Protein AF-0000000084724083 (afdb_homodimer)

Secondary structure (DSSP, 8-state):
------PPPEEEHHHHT-S-HHHHHHHHHHHHHIIIIISEEEEES----HHHHHHHHHHHHHHHTS-HHHHGGGB-GGGTTSSEEE-TT----TTSSSPPP-EEEEEE-SSPPPHHHHHH-TTTSPPP---TTPPTTHHHHHHHHHHHHHHHHHHHHHHHHHHTTS-TTHHHHHHTT---EEEEEEEPPPPTTTTTTT-EEEEEE---SSEEEE---EEE-TTS-EE--SSSS-EEEEEPPP-SS-TT--EEE-PPPTT-EEEEE-HHHHHHTTTSS----EEEEPPSSTT-EEEEEEEEE---TTSEES--GGG--HHHHHHHPSPEEHHHHHHHHHHHTTSS-GGGGGGGS--HHHHHHHHHHTTT--/------PPPEEEHHHHT-S-HHHHHHHHHHHHHIIIIISEEEEES----HHHHHHHHHHHHHHHTS-HHHHGGGB-GGGTTSSEEE-TT----TTSSSPPP-EEEEEE-SSPPPHHHHHH-TTTSPPP---TTPPTTHHHHHHHHHHHHHHHHHHHHHHHHHHTTS-TTHHHHHHTT---EEEEEEEPPPPTTTTTTT-EEEEEE---SSEEEE---EEE-TTS-EE--SSSS-EEEEEPPP-SS-TT--EEE-PPPTT-EEEEE-HHHHHHTTTSS----EEEEPPSSTT-EEEEEEEEE---TTSEES--GGG--HHHHHHHPSPEEHHHHHHHHHHHTTSS-GGGGGGGS--HHHHHHHHHHTTT--

Radius of gyration: 29.86 Å; Cα contacts (8 Å, |Δi|>4): 1633; chains: 2; bounding box: 64×87×77 Å

Structure (mmCIF, N/CA/C/O backbone):
data_AF-0000000084724083-model_v1
#
loop_
_entity.id
_entity.type
_entity.pdbx_description
1 polymer Oxidoreductase
#
loop_
_atom_site.group_PDB
_atom_site.id
_atom_site.type_symbol
_atom_site.label_atom_id
_atom_site.label_alt_id
_atom_site.label_comp_id
_atom_site.label_asym_id
_atom_site.label_entity_id
_atom_site.label_seq_id
_atom_site.pdbx_PDB_ins_code
_atom_site.Cartn_x
_atom_site.Cartn_y
_atom_site.Cartn_z
_atom_site.occupancy
_atom_site.B_iso_or_equiv
_atom_site.auth_seq_id
_atom_site.auth_comp_id
_atom_site.auth_asym_id
_atom_site.auth_atom_id
_atom_site.pdbx_PDB_model_num
ATOM 1 N N . MET A 1 1 ? 32.969 31.859 15.398 1 26.8 1 MET A N 1
ATOM 2 C CA . MET A 1 1 ? 32.219 32.188 14.188 1 26.8 1 MET A CA 1
ATOM 3 C C . MET A 1 1 ? 30.75 32.5 14.5 1 26.8 1 MET A C 1
ATOM 5 O O . MET A 1 1 ? 30.094 31.688 15.172 1 26.8 1 MET A O 1
ATOM 9 N N . ALA A 1 2 ? 30.406 33.625 14.578 1 33.88 2 ALA A N 1
ATOM 10 C CA . ALA A 1 2 ? 29.094 34.125 14.977 1 33.88 2 ALA A CA 1
ATOM 11 C C . ALA A 1 2 ? 27.969 33.375 14.273 1 33.88 2 ALA A C 1
ATOM 13 O O . ALA A 1 2 ? 28.094 33.031 13.102 1 33.88 2 ALA A O 1
ATOM 14 N N . GLU A 1 3 ? 27.203 32.594 14.93 1 38.41 3 GLU A N 1
ATOM 15 C CA . GLU A 1 3 ? 26.016 31.859 14.477 1 38.41 3 GLU A CA 1
ATOM 16 C C . GLU A 1 3 ? 25.188 32.688 13.516 1 38.41 3 GLU A C 1
ATOM 18 O O . GLU A 1 3 ? 24.672 33.75 13.875 1 38.41 3 GLU A O 1
ATOM 23 N N . LEU A 1 4 ? 25.578 32.969 12.352 1 39 4 LEU A N 1
ATOM 24 C CA . LEU A 1 4 ? 24.75 33.719 11.398 1 39 4 LEU A CA 1
ATOM 25 C C . LEU A 1 4 ? 23.266 33.344 11.578 1 39 4 LEU A C 1
ATOM 27 O O . LEU A 1 4 ? 22.906 32.188 11.609 1 39 4 LEU A O 1
ATOM 31 N N . PRO A 1 5 ? 22.5 34.125 12.242 1 48.09 5 PRO A N 1
ATOM 32 C CA . PRO A 1 5 ? 21.062 33.875 12.414 1 48.09 5 PRO A CA 1
ATOM 33 C C . PRO A 1 5 ? 20.422 33.281 11.164 1 48.09 5 PRO A C 1
ATOM 35 O O . PRO A 1 5 ? 20.562 33.844 10.07 1 48.09 5 PRO A O 1
ATOM 38 N N . MET A 1 6 ? 20.531 32.062 10.867 1 62.06 6 MET A N 1
ATOM 39 C CA . MET A 1 6 ? 19.891 31.484 9.68 1 62.06 6 MET A CA 1
ATOM 40 C C . MET A 1 6 ? 18.438 31.906 9.594 1 62.06 6 MET A C 1
ATOM 42 O O . MET A 1 6 ? 17.625 31.547 10.445 1 62.06 6 MET A O 1
ATOM 46 N N . ASN A 1 7 ? 18.078 33.031 8.734 1 85.31 7 ASN A N 1
ATOM 47 C CA . ASN A 1 7 ? 16.75 33.625 8.609 1 85.31 7 ASN A CA 1
ATOM 48 C C . ASN A 1 7 ? 15.891 32.844 7.605 1 85.31 7 ASN A C 1
ATOM 50 O O . ASN A 1 7 ? 16.266 32.719 6.438 1 85.31 7 ASN A O 1
ATOM 54 N N . ILE A 1 8 ? 14.891 32.312 8.055 1 93.06 8 ILE A N 1
ATOM 55 C CA . ILE A 1 8 ? 13.906 31.641 7.199 1 93.06 8 ILE A CA 1
ATOM 56 C C . ILE A 1 8 ? 13.32 32.656 6.219 1 93.06 8 ILE A C 1
ATOM 58 O O . ILE A 1 8 ? 12.875 33.719 6.621 1 93.06 8 ILE A O 1
ATOM 62 N N . PRO A 1 9 ? 13.391 32.375 4.926 1 95.69 9 PRO A N 1
ATOM 63 C CA . PRO A 1 9 ? 12.867 33.312 3.934 1 95.69 9 PRO A CA 1
ATOM 64 C C . PRO A 1 9 ? 11.367 33.562 4.094 1 95.69 9 PRO A C 1
ATOM 66 O O . PRO A 1 9 ? 10.648 32.719 4.602 1 95.69 9 PRO A O 1
ATOM 69 N N . THR A 1 10 ? 10.992 34.781 3.697 1 96 10 THR A N 1
ATOM 70 C CA . THR A 1 10 ? 9.586 35.125 3.592 1 96 10 THR A CA 1
ATOM 71 C C . THR A 1 10 ? 9.172 35.281 2.129 1 96 10 THR A C 1
ATOM 73 O O 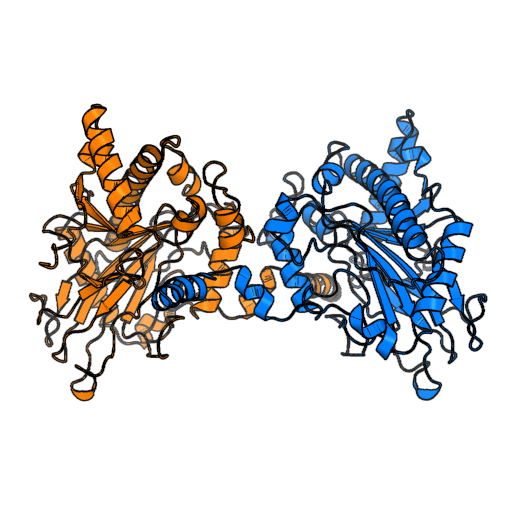. THR A 1 10 ? 9.891 35.875 1.33 1 96 10 THR A O 1
ATOM 76 N N . VAL A 1 11 ? 8.109 34.688 1.79 1 97.12 11 VAL A N 1
ATOM 77 C CA . VAL A 1 11 ? 7.57 34.812 0.439 1 97.12 11 VAL A CA 1
ATOM 78 C C . VAL A 1 11 ? 6.258 35.594 0.473 1 97.12 11 VAL A C 1
ATOM 80 O O . VAL A 1 11 ? 5.434 35.406 1.368 1 97.12 11 VAL A O 1
ATOM 83 N N . ASP A 1 12 ? 6.164 36.531 -0.439 1 96.69 12 ASP A N 1
ATOM 84 C CA . ASP A 1 12 ? 4.93 37.281 -0.635 1 96.69 12 ASP A CA 1
ATOM 85 C C . ASP A 1 12 ? 4.07 36.656 -1.731 1 96.69 12 ASP A C 1
ATOM 87 O O . ASP A 1 12 ? 4.469 36.625 -2.898 1 96.69 12 ASP A O 1
ATOM 91 N N . LEU A 1 13 ? 2.873 36.188 -1.385 1 97.12 13 LEU A N 1
ATOM 92 C CA . LEU A 1 13 ? 2.043 35.5 -2.371 1 97.12 13 LEU A CA 1
ATOM 93 C C . LEU A 1 13 ? 1.653 36.469 -3.5 1 97.12 13 LEU A C 1
ATOM 95 O O . LEU A 1 13 ? 1.356 36.031 -4.613 1 97.12 13 LEU A O 1
ATOM 99 N N . ALA A 1 14 ? 1.68 37.719 -3.236 1 94.81 14 ALA A N 1
ATOM 100 C CA . ALA A 1 14 ? 1.422 38.688 -4.289 1 94.81 14 ALA A CA 1
ATOM 101 C C . ALA A 1 14 ? 2.504 38.656 -5.363 1 94.81 14 ALA A C 1
ATOM 103 O O . ALA A 1 14 ? 2.242 38.938 -6.531 1 94.81 14 ALA A O 1
ATOM 104 N N . ASP A 1 15 ? 3.711 38.281 -4.953 1 94.19 15 ASP A N 1
ATOM 105 C CA . ASP A 1 15 ? 4.793 38.125 -5.922 1 94.19 15 ASP A CA 1
ATOM 106 C C . ASP A 1 15 ? 4.57 36.906 -6.805 1 94.19 15 ASP A C 1
ATOM 108 O O . ASP A 1 15 ? 4.746 36.969 -8.023 1 94.19 15 ASP A O 1
ATOM 112 N N . LEU A 1 16 ? 4.125 35.844 -6.242 1 93.38 16 LEU A N 1
ATOM 113 C CA . LEU A 1 16 ? 3.943 34.562 -6.969 1 93.38 16 LEU A CA 1
ATOM 114 C C . LEU A 1 16 ? 2.785 34.688 -7.957 1 93.38 16 LEU A C 1
ATOM 116 O O . LEU A 1 16 ? 2.754 33.969 -8.961 1 93.38 16 LEU A O 1
ATOM 120 N N . SER A 1 17 ? 1.827 35.531 -7.688 1 90.31 17 SER A N 1
ATOM 121 C CA . SER A 1 17 ? 0.653 35.688 -8.539 1 90.31 17 SER A CA 1
ATOM 122 C C . SER A 1 17 ? 0.81 36.875 -9.484 1 90.31 17 SER A C 1
ATOM 124 O O . SER A 1 17 ? -0.129 37.25 -10.195 1 90.31 17 SER A O 1
ATOM 126 N N . SER A 1 18 ? 1.953 37.438 -9.523 1 91.38 18 SER A N 1
ATOM 127 C CA . SER A 1 18 ? 2.201 38.656 -10.297 1 91.38 18 SER A CA 1
ATOM 128 C C . SER A 1 18 ? 2.293 38.344 -11.789 1 91.38 18 SER A C 1
ATOM 130 O O . SER A 1 18 ? 2.5 37.188 -12.18 1 91.38 18 SER A O 1
ATOM 132 N N . GLU A 1 19 ? 2.086 39.344 -12.625 1 91.69 19 GLU A N 1
ATOM 133 C CA . GLU A 1 19 ? 2.32 39.25 -14.062 1 91.69 19 GLU A CA 1
ATOM 134 C C . GLU A 1 19 ? 3.768 39.562 -14.406 1 91.69 19 GLU A C 1
ATOM 136 O O . GLU A 1 19 ? 4.215 39.312 -15.531 1 91.69 19 GLU A O 1
ATOM 141 N N . ASP A 1 20 ? 4.445 40.094 -13.43 1 93.44 20 ASP A N 1
ATOM 142 C CA . ASP A 1 20 ? 5.855 40.438 -13.609 1 93.44 20 ASP A CA 1
ATOM 143 C C . ASP A 1 20 ? 6.746 39.219 -13.383 1 93.44 20 ASP A C 1
ATOM 145 O O . ASP A 1 20 ? 6.898 38.75 -12.25 1 93.44 20 ASP A O 1
ATOM 149 N N . PRO A 1 21 ? 7.387 38.812 -14.406 1 91.69 21 PRO A N 1
ATOM 150 C CA . PRO A 1 21 ? 8.211 37.625 -14.297 1 91.69 21 PRO A CA 1
ATOM 151 C C . PRO A 1 21 ? 9.32 37.75 -13.258 1 91.69 21 PRO A C 1
ATOM 153 O O . PRO A 1 21 ? 9.703 36.75 -12.625 1 91.69 21 PRO A O 1
ATOM 156 N N . SER A 1 22 ? 9.789 38.906 -13.078 1 94.19 22 SER A N 1
ATOM 157 C CA . SER A 1 22 ? 10.859 39.125 -12.109 1 94.19 22 SER A CA 1
ATOM 158 C C . SER A 1 22 ? 10.375 38.906 -10.68 1 94.19 22 SER A C 1
ATOM 160 O O . SER A 1 22 ? 11.117 38.375 -9.836 1 94.19 22 SER A O 1
ATOM 162 N N . ARG A 1 23 ? 9.188 39.25 -10.398 1 94.38 23 ARG A N 1
ATOM 163 C CA . ARG A 1 23 ? 8.602 39.031 -9.078 1 94.38 23 ARG A CA 1
ATOM 164 C C . ARG A 1 23 ? 8.352 37.562 -8.82 1 94.38 23 ARG A C 1
ATOM 166 O O . ARG A 1 23 ? 8.633 37.062 -7.73 1 94.38 23 ARG A O 1
ATOM 173 N N . ILE A 1 24 ? 7.902 36.938 -9.859 1 93.44 24 ILE A N 1
ATOM 174 C CA . ILE A 1 24 ? 7.656 35.5 -9.758 1 93.44 24 ILE A CA 1
ATOM 175 C C . ILE A 1 24 ? 8.969 34.781 -9.477 1 93.44 24 ILE A C 1
ATOM 177 O O . ILE A 1 24 ? 9.031 33.938 -8.594 1 93.44 24 ILE A O 1
ATOM 181 N N . GLU A 1 25 ? 9.945 35.156 -10.164 1 93.5 25 GLU A N 1
ATOM 182 C CA . GLU A 1 25 ? 11.25 34.5 -10.023 1 93.5 25 GLU A CA 1
ATOM 183 C C . GLU A 1 25 ? 11.812 34.719 -8.617 1 93.5 25 GLU A C 1
ATOM 185 O O . GLU A 1 25 ? 12.383 33.812 -8.031 1 93.5 25 GLU A O 1
ATOM 190 N N . ARG A 1 26 ? 11.68 35.906 -8.125 1 94.12 26 ARG A N 1
ATOM 191 C CA . ARG A 1 26 ? 12.156 36.219 -6.781 1 94.12 26 ARG A CA 1
ATOM 192 C C . ARG A 1 26 ? 11.438 35.344 -5.746 1 94.12 26 ARG A C 1
ATOM 194 O O . ARG A 1 26 ? 12.07 34.812 -4.836 1 94.12 26 ARG A O 1
ATOM 201 N N . GLY A 1 27 ? 10.188 35.281 -5.875 1 95.5 27 GLY A N 1
ATOM 202 C CA . GLY A 1 27 ? 9.414 34.438 -4.98 1 95.5 27 GLY A CA 1
ATOM 203 C C . GLY A 1 27 ? 9.789 32.969 -5.074 1 95.5 27 GLY A C 1
ATOM 204 O O . GLY A 1 27 ? 9.914 32.281 -4.051 1 95.5 27 GLY A O 1
ATOM 205 N N . ALA A 1 28 ? 9.992 32.562 -6.301 1 95.69 28 ALA A N 1
ATOM 206 C CA . ALA A 1 28 ? 10.344 31.172 -6.535 1 95.69 28 ALA A CA 1
ATOM 207 C C . ALA A 1 28 ? 11.719 30.844 -5.953 1 95.69 28 ALA A C 1
ATOM 209 O O . ALA A 1 28 ? 11.906 29.766 -5.375 1 95.69 28 ALA A O 1
ATOM 210 N N . LEU A 1 29 ? 12.617 31.719 -6.09 1 95.44 29 LEU A N 1
ATOM 211 C CA . LEU A 1 29 ? 13.953 31.516 -5.539 1 95.44 29 LEU A CA 1
ATOM 212 C C . LEU A 1 29 ? 13.914 31.469 -4.016 1 95.44 29 LEU A C 1
ATOM 214 O O . LEU A 1 29 ? 14.617 30.672 -3.398 1 95.44 29 LEU A O 1
ATOM 218 N N . ALA A 1 30 ? 13.125 32.344 -3.469 1 95.75 30 ALA A N 1
ATOM 219 C CA . ALA A 1 30 ? 12.953 32.312 -2.02 1 95.75 30 ALA A CA 1
ATOM 220 C C . ALA A 1 30 ? 12.359 31 -1.551 1 95.75 30 ALA A C 1
ATOM 222 O O . ALA A 1 30 ? 12.797 30.438 -0.538 1 95.75 30 ALA A O 1
ATOM 223 N N . LEU A 1 31 ? 11.43 30.516 -2.289 1 97.31 31 LEU A N 1
ATOM 224 C CA . LEU A 1 31 ? 10.789 29.25 -1.945 1 97.31 31 LEU A CA 1
ATOM 225 C C . LEU A 1 31 ? 11.773 28.094 -2.059 1 97.31 31 LEU A C 1
ATOM 227 O O . LEU A 1 31 ? 11.766 27.172 -1.229 1 97.31 31 LEU A O 1
ATOM 231 N N . ARG A 1 32 ? 12.547 28.125 -3.102 1 97.25 32 ARG A N 1
ATOM 232 C CA . ARG A 1 32 ? 13.539 27.078 -3.305 1 97.25 32 ARG A CA 1
ATOM 233 C C . ARG A 1 32 ? 14.477 26.969 -2.107 1 97.25 32 ARG A C 1
ATOM 235 O O . ARG A 1 32 ? 14.742 25.875 -1.615 1 97.25 32 ARG A O 1
ATOM 242 N N . GLU A 1 33 ? 14.922 28.094 -1.687 1 96.06 33 GLU A N 1
ATOM 243 C CA . GLU A 1 33 ? 15.805 28.109 -0.525 1 96.06 33 GLU A CA 1
ATOM 244 C C . GLU A 1 33 ? 15.062 27.703 0.741 1 96.06 33 GLU A C 1
ATOM 246 O O . GLU A 1 33 ? 15.547 26.859 1.5 1 96.06 33 GLU A O 1
ATOM 251 N N . ALA A 1 34 ? 13.945 28.266 0.968 1 96.94 34 ALA A N 1
ATOM 252 C CA . ALA A 1 34 ? 13.172 28.016 2.184 1 96.94 34 ALA A CA 1
ATOM 253 C C . ALA A 1 34 ? 12.82 26.531 2.324 1 96.94 34 ALA A C 1
ATOM 255 O O . ALA A 1 34 ? 13.148 25.906 3.334 1 96.94 34 ALA A O 1
ATOM 256 N N . PHE A 1 35 ? 12.227 25.953 1.245 1 97.5 35 PHE A N 1
ATOM 257 C CA . PHE A 1 35 ? 11.766 24.578 1.283 1 97.5 35 PHE A CA 1
ATOM 258 C C . PHE A 1 35 ? 12.945 23.609 1.212 1 97.5 35 PHE A C 1
ATOM 260 O O . PHE A 1 35 ? 12.875 22.5 1.729 1 97.5 35 PHE A O 1
ATOM 267 N N . GLY A 1 36 ? 14.023 24.094 0.626 1 95.31 36 GLY A N 1
ATOM 268 C CA . GLY A 1 36 ? 15.172 23.234 0.455 1 95.31 36 GLY A CA 1
ATOM 269 C C . GLY A 1 36 ? 16.047 23.141 1.695 1 95.31 36 GLY A C 1
ATOM 270 O O . GLY A 1 36 ? 16.547 22.062 2.029 1 95.31 36 GLY A O 1
ATOM 271 N N . VAL A 1 37 ? 16.203 24.219 2.4 1 92.88 37 VAL A N 1
ATOM 272 C CA . VAL A 1 37 ? 17.141 24.297 3.516 1 92.88 37 VAL A CA 1
ATOM 273 C C . VAL A 1 37 ? 16.391 24.156 4.836 1 92.88 37 VAL A C 1
ATOM 275 O O . VAL A 1 37 ? 16.797 23.406 5.719 1 92.88 37 VAL A O 1
ATOM 278 N N . PHE A 1 38 ? 15.289 24.812 4.914 1 94 38 PHE A N 1
ATOM 279 C CA . PHE A 1 38 ? 14.586 24.891 6.188 1 94 38 PHE A CA 1
ATOM 280 C C . PHE A 1 38 ? 13.367 23.969 6.188 1 94 38 PHE A C 1
ATOM 282 O O . PHE A 1 38 ? 12.875 23.578 7.25 1 94 38 PHE A O 1
ATOM 289 N N . GLY A 1 39 ? 12.844 23.656 5.031 1 95.5 39 GLY A N 1
ATOM 290 C CA . GLY A 1 39 ? 11.594 22.922 4.934 1 95.5 39 GLY A CA 1
ATOM 291 C C . GLY A 1 39 ? 10.391 23.734 5.363 1 95.5 39 GLY A C 1
ATOM 292 O O . GLY A 1 39 ? 9.312 23.188 5.598 1 95.5 39 GLY A O 1
ATOM 293 N N . LEU A 1 40 ? 10.57 24.984 5.508 1 96.62 40 LEU A N 1
ATOM 294 C CA . LEU A 1 40 ? 9.57 25.906 6.027 1 96.62 40 LEU A CA 1
ATOM 295 C C . LEU A 1 40 ? 9.75 27.297 5.414 1 96.62 40 LEU A C 1
ATOM 297 O O . LEU A 1 40 ? 10.875 27.703 5.121 1 96.62 40 LEU A O 1
ATOM 301 N N . VAL A 1 41 ? 8.586 28.047 5.246 1 97.62 41 VAL A N 1
ATOM 302 C CA . VAL A 1 41 ? 8.617 29.422 4.723 1 97.62 41 VAL A CA 1
ATOM 303 C C . VAL A 1 41 ? 7.609 30.281 5.469 1 97.62 41 VAL A C 1
ATOM 305 O O . VAL A 1 41 ? 6.57 29.797 5.918 1 97.62 41 VAL A O 1
ATOM 308 N N . TYR A 1 42 ? 7.988 31.531 5.637 1 97.31 42 TYR A N 1
ATOM 309 C CA . TYR A 1 42 ? 7 32.5 6.09 1 97.31 42 TYR A CA 1
ATOM 310 C C . TYR A 1 42 ? 6.234 33.094 4.914 1 97.31 42 TYR A C 1
ATOM 312 O O . TYR A 1 42 ? 6.812 33.344 3.857 1 97.31 42 TYR A O 1
ATOM 320 N N . VAL A 1 43 ? 4.953 33.312 5.086 1 98.06 43 VAL A N 1
ATOM 321 C CA . VAL A 1 43 ? 4.113 33.688 3.949 1 98.06 43 VAL A CA 1
ATOM 322 C C . VAL A 1 43 ? 3.355 34.969 4.254 1 98.06 43 VAL A C 1
ATOM 324 O O . VAL A 1 43 ? 2.604 35.031 5.23 1 98.06 43 VAL A O 1
ATOM 327 N N . LYS A 1 44 ? 3.566 35.938 3.434 1 96.94 44 LYS A N 1
ATOM 328 C CA . LYS A 1 44 ? 2.84 37.188 3.502 1 96.94 44 LYS A CA 1
ATOM 329 C C . LYS A 1 44 ? 1.704 37.219 2.484 1 96.94 44 LYS A C 1
ATOM 331 O O . LYS A 1 44 ? 1.772 36.562 1.446 1 96.94 44 LYS A O 1
ATOM 336 N N . ASN A 1 45 ? 0.649 38.031 2.838 1 97.12 45 ASN A N 1
ATOM 337 C CA . ASN A 1 45 ? -0.516 38.188 1.975 1 97.12 45 ASN A CA 1
ATOM 338 C C . ASN A 1 45 ? -1.206 36.844 1.701 1 97.12 45 ASN A C 1
ATOM 340 O O . ASN A 1 45 ? -1.521 36.531 0.552 1 97.12 45 ASN A O 1
ATOM 344 N N . HIS A 1 46 ? -1.378 36.094 2.729 1 97.06 46 HIS A N 1
ATOM 345 C CA . HIS A 1 46 ? -1.855 34.719 2.686 1 97.06 46 HIS A CA 1
ATOM 346 C C . HIS A 1 46 ? -3.379 34.656 2.66 1 97.06 46 HIS A C 1
ATOM 348 O O . HIS A 1 46 ? -3.961 33.625 2.352 1 97.06 46 HIS A O 1
ATOM 354 N N . GLY A 1 47 ? -4.055 35.688 3.016 1 96.06 47 GLY A N 1
ATOM 355 C CA . GLY A 1 47 ? -5.5 35.75 2.877 1 96.06 47 GLY A CA 1
ATOM 356 C C . GLY A 1 47 ? -6.238 35.344 4.141 1 96.06 47 GLY A C 1
ATOM 357 O O . GLY A 1 47 ? -7.469 35.438 4.195 1 96.06 47 GLY A O 1
ATOM 358 N N . VAL A 1 48 ? -5.582 34.969 5.266 1 97.5 48 VAL A N 1
ATOM 359 C CA . VAL A 1 48 ? -6.223 34.594 6.523 1 97.5 48 VAL A CA 1
ATOM 360 C C . VAL A 1 48 ? -6.68 35.875 7.254 1 97.5 48 VAL A C 1
ATOM 362 O O . VAL A 1 48 ? -5.902 36.812 7.438 1 97.5 48 VAL A O 1
ATOM 365 N N . ASP A 1 49 ? -7.938 35.906 7.586 1 96.81 49 ASP A N 1
ATOM 366 C CA . ASP A 1 49 ? -8.492 37 8.391 1 96.81 49 ASP A CA 1
ATOM 367 C C . ASP A 1 49 ? -8.141 36.812 9.867 1 96.81 49 ASP A C 1
ATOM 369 O O . ASP A 1 49 ? -8.664 35.906 10.531 1 96.81 49 ASP A O 1
ATOM 373 N N . ALA A 1 50 ? -7.359 37.75 10.398 1 95.62 50 ALA A N 1
ATOM 374 C CA . ALA A 1 50 ? -6.859 37.625 11.766 1 95.62 50 ALA A CA 1
ATOM 375 C C . ALA A 1 50 ? -8 37.688 12.781 1 95.62 50 ALA A C 1
ATOM 377 O O . ALA A 1 50 ? -7.977 36.969 13.789 1 95.62 50 ALA A O 1
ATOM 378 N N . GLN A 1 51 ? -8.93 38.5 12.539 1 96.75 51 GLN A N 1
ATOM 379 C CA . GLN A 1 51 ? -10.055 38.594 13.453 1 96.75 51 GLN A CA 1
ATOM 380 C C . GLN A 1 51 ? -10.906 37.312 13.43 1 96.75 51 GLN A C 1
ATOM 382 O O . GLN A 1 51 ? -11.367 36.844 14.477 1 96.75 51 GLN A O 1
ATOM 387 N N . ALA A 1 52 ? -11.133 36.844 12.25 1 97.62 52 ALA A N 1
ATOM 388 C CA . ALA A 1 52 ? -11.883 35.594 12.117 1 97.62 52 ALA A CA 1
ATOM 389 C C . ALA A 1 52 ? -11.156 34.438 12.805 1 97.62 52 ALA A C 1
ATOM 391 O O . ALA A 1 52 ? -11.789 33.562 13.406 1 97.62 52 ALA A O 1
ATOM 392 N N . LEU A 1 53 ? -9.867 34.438 12.695 1 97.94 53 LEU A N 1
ATOM 393 C CA . LEU A 1 53 ? -9.062 33.406 13.344 1 9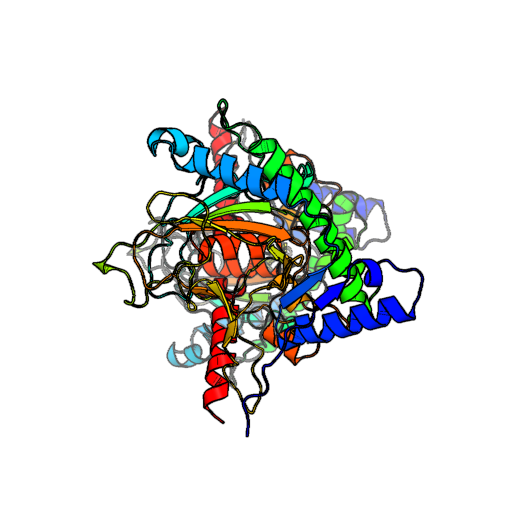7.94 53 LEU A CA 1
ATOM 394 C C . LEU A 1 53 ? -9.234 33.438 14.859 1 97.94 53 LEU A C 1
ATOM 396 O O . LEU A 1 53 ? -9.422 32.406 15.5 1 97.94 53 LEU A O 1
ATOM 400 N N . GLU A 1 54 ? -9.195 34.625 15.445 1 97.12 54 GLU A N 1
ATOM 401 C CA . GLU A 1 54 ? -9.391 34.812 16.875 1 97.12 54 GLU A CA 1
ATOM 402 C C . GLU A 1 54 ? -10.773 34.312 17.297 1 97.12 54 GLU A C 1
ATOM 404 O O . GLU A 1 54 ? -10.922 33.688 18.344 1 97.12 54 GLU A O 1
ATOM 409 N N . ARG A 1 55 ? -11.75 34.625 16.469 1 98.12 55 ARG A N 1
ATOM 410 C CA . ARG A 1 55 ? -13.109 34.188 16.75 1 98.12 55 ARG A CA 1
ATOM 411 C C . ARG A 1 55 ? -13.188 32.656 16.75 1 98.12 55 ARG A C 1
ATOM 413 O O . ARG A 1 55 ? -13.906 32.062 17.547 1 98.12 55 ARG A O 1
ATOM 420 N N . LEU A 1 56 ? -12.492 32.031 15.805 1 98.5 56 LEU A N 1
ATOM 421 C CA . LEU A 1 56 ? -12.453 30.578 15.75 1 98.5 56 LEU A CA 1
ATOM 422 C C . LEU A 1 56 ? -11.82 30 17.016 1 98.5 56 LEU A C 1
ATOM 424 O O . LEU A 1 56 ? -12.32 29.031 17.578 1 98.5 56 LEU A O 1
ATOM 428 N N . TYR A 1 57 ? -10.703 30.594 17.5 1 98.38 57 TYR A N 1
ATOM 429 C CA . TYR A 1 57 ? -10.031 30.109 18.703 1 98.38 57 TYR A CA 1
ATOM 430 C C . TYR A 1 57 ? -10.945 30.219 19.922 1 98.38 57 TYR A C 1
ATOM 432 O O . TYR A 1 57 ? -10.961 29.328 20.781 1 98.38 57 TYR A O 1
ATOM 440 N N . ASP A 1 58 ? -11.727 31.328 19.938 1 98.12 58 ASP A N 1
ATOM 441 C CA . ASP A 1 58 ? -12.711 31.469 21 1 98.12 58 ASP A CA 1
ATOM 442 C C . ASP A 1 58 ? -13.766 30.359 20.938 1 98.12 58 ASP A C 1
ATOM 444 O O . ASP A 1 58 ? -14.086 29.75 21.953 1 98.12 58 ASP A O 1
ATOM 448 N N . ALA A 1 59 ? -14.266 30.141 19.766 1 98.19 59 ALA A N 1
ATOM 449 C CA . ALA A 1 59 ? -15.281 29.109 19.562 1 98.19 59 ALA A CA 1
ATOM 450 C C . ALA A 1 59 ? -14.75 27.734 19.906 1 98.19 59 ALA A C 1
ATOM 452 O O . ALA A 1 59 ? -15.43 26.938 20.562 1 98.19 59 ALA A O 1
ATOM 453 N N . PHE A 1 60 ? -13.578 27.438 19.484 1 97.75 60 PHE A N 1
ATOM 454 C CA . PHE A 1 60 ? -12.953 26.141 19.766 1 97.75 60 PHE A CA 1
ATOM 455 C C . PHE A 1 60 ? -12.711 25.984 21.266 1 97.75 60 PHE A C 1
ATOM 457 O O . PHE A 1 60 ? -12.938 24.906 21.828 1 97.75 60 PHE A O 1
ATOM 464 N N . GLY A 1 61 ? -12.219 27.047 21.875 1 96.56 61 GLY A N 1
ATOM 465 C CA . GLY A 1 61 ? -12.07 27.031 23.312 1 96.56 61 GLY A CA 1
ATOM 466 C C . GLY A 1 61 ? -13.359 26.688 24.047 1 96.56 61 GLY A C 1
ATOM 467 O O . GLY A 1 61 ? -13.344 25.938 25.016 1 96.56 61 GLY A O 1
ATOM 468 N N . ALA A 1 62 ? -14.438 27.234 23.578 1 97 62 ALA A N 1
ATOM 469 C CA . ALA A 1 62 ? -15.734 26.953 24.172 1 97 62 ALA A CA 1
ATOM 470 C C . ALA A 1 62 ? -16.109 25.484 24 1 97 62 ALA A C 1
ATOM 472 O O . ALA A 1 62 ? -16.703 24.891 24.906 1 97 62 ALA A O 1
ATOM 473 N N . PHE A 1 63 ? -15.781 24.906 22.906 1 97.31 63 PHE A N 1
ATOM 474 C CA . PHE A 1 63 ? -16.031 23.484 22.688 1 97.31 63 PHE A CA 1
ATOM 475 C C . PHE A 1 63 ? -15.18 22.625 23.641 1 97.31 63 PHE A C 1
ATOM 477 O O . PHE A 1 63 ? -15.688 21.703 24.266 1 97.31 63 PHE A O 1
ATOM 484 N N . ILE A 1 64 ? -13.891 22.969 23.719 1 95.06 64 ILE A N 1
ATOM 485 C CA . ILE A 1 64 ? -12.938 22.203 24.516 1 95.06 64 ILE A CA 1
ATOM 486 C C . ILE A 1 64 ? -13.32 22.266 25.984 1 95.06 64 ILE A C 1
ATOM 488 O O . ILE A 1 64 ? -13.078 21.328 26.734 1 95.06 64 ILE A O 1
ATOM 492 N N . ALA A 1 65 ? -13.906 23.328 26.375 1 94.06 65 ALA A N 1
ATOM 493 C CA . ALA A 1 65 ? -14.266 23.547 27.766 1 94.06 65 ALA A CA 1
ATOM 494 C C . ALA A 1 65 ? -15.43 22.641 28.188 1 94.06 65 ALA A C 1
ATOM 496 O O . ALA A 1 65 ? -15.711 22.5 29.375 1 94.06 65 ALA A O 1
ATOM 497 N N . ARG A 1 66 ? -16.047 22.047 27.281 1 95.69 66 ARG A N 1
ATOM 498 C CA . ARG A 1 66 ? -17.156 21.156 27.609 1 95.69 66 ARG A CA 1
ATOM 499 C C . ARG A 1 66 ? -16.672 19.891 28.297 1 95.69 66 ARG A C 1
ATOM 501 O O . ARG A 1 66 ? -15.516 19.484 28.109 1 95.69 66 ARG A O 1
ATOM 508 N N . PRO A 1 67 ? -17.641 19.188 29.109 1 95.31 67 PRO A N 1
ATOM 509 C CA . PRO A 1 67 ? -17.25 17.906 29.703 1 95.31 67 PRO A CA 1
ATOM 510 C C . PRO A 1 67 ? -16.906 16.844 28.656 1 95.31 67 PRO A C 1
ATOM 512 O O . PRO A 1 67 ? -17.469 16.859 27.547 1 95.31 67 PRO A O 1
ATOM 515 N N . THR A 1 68 ? -16.062 16.016 29.078 1 94.19 68 THR A N 1
ATOM 516 C CA . THR A 1 68 ? -15.586 14.961 28.188 1 94.19 68 THR A CA 1
ATOM 517 C C . THR A 1 68 ? -16.75 14.18 27.594 1 94.19 68 THR A C 1
ATOM 519 O O . THR A 1 68 ? -16.734 13.82 26.422 1 94.19 68 THR A O 1
ATOM 522 N N . GLU A 1 69 ? -17.75 13.922 28.391 1 95.62 69 GLU A N 1
ATOM 523 C CA . GLU A 1 69 ? -18.906 13.141 27.969 1 95.62 69 GLU A CA 1
ATOM 524 C C . GLU A 1 69 ? -19.625 13.805 26.797 1 95.62 69 GLU A C 1
ATOM 526 O O . GLU A 1 69 ? -20.156 13.125 25.906 1 95.62 69 GLU A O 1
ATOM 531 N N . ALA A 1 70 ? -19.594 15.094 26.781 1 95.75 70 ALA A N 1
ATOM 532 C CA . ALA A 1 70 ? -20.266 15.844 25.719 1 95.75 70 ALA A CA 1
ATOM 533 C C . ALA A 1 70 ? -19.453 15.82 24.438 1 95.75 70 ALA A C 1
ATOM 535 O O . ALA A 1 70 ? -19.984 16 23.344 1 95.75 70 ALA A O 1
ATOM 536 N N . LYS A 1 71 ? -18.156 15.617 24.5 1 96.62 71 LYS A N 1
ATOM 537 C CA . LYS A 1 71 ? -17.266 15.633 23.359 1 96.62 71 LYS A CA 1
ATOM 538 C C . LYS A 1 71 ? -17.094 14.227 22.781 1 96.62 71 LYS A C 1
ATOM 540 O O . LYS A 1 71 ? -16.859 14.07 21.578 1 96.62 71 LYS A O 1
ATOM 545 N N . ARG A 1 72 ? -17.328 13.188 23.516 1 95.62 72 ARG A N 1
ATOM 546 C CA . ARG A 1 72 ? -17.031 11.789 23.219 1 95.62 72 ARG A CA 1
ATOM 547 C C . ARG A 1 72 ? -17.719 11.352 21.922 1 95.62 72 ARG A C 1
ATOM 549 O O . ARG A 1 72 ? -17.125 10.625 21.125 1 95.62 72 ARG A O 1
ATOM 556 N N . PRO A 1 73 ? -18.969 11.852 21.656 1 96.69 73 PRO A N 1
ATOM 557 C CA . PRO A 1 73 ? -19.641 11.398 20.438 1 96.69 73 PRO A CA 1
ATOM 558 C C . PRO A 1 73 ? -18.906 11.828 19.172 1 96.69 73 PRO A C 1
ATOM 560 O O . PRO A 1 73 ? -19.156 11.266 18.094 1 96.69 73 PRO A O 1
ATOM 563 N N . TYR A 1 74 ? -18.031 12.742 19.297 1 97.38 74 TYR A N 1
ATOM 564 C CA . TYR A 1 74 ? -17.344 13.289 18.125 1 97.38 74 TYR A CA 1
ATOM 565 C C . TYR A 1 74 ? -15.953 12.703 17.984 1 97.38 74 TYR A C 1
ATOM 567 O O . TYR A 1 74 ? -15.227 13.023 17.031 1 97.38 74 TYR A O 1
ATOM 575 N N . GLY A 1 75 ? -15.523 11.922 18.969 1 96.31 75 GLY A N 1
ATOM 576 C CA . GLY A 1 75 ? -14.297 11.148 18.875 1 96.31 75 GLY A CA 1
ATOM 577 C C . GLY A 1 75 ? -14.469 9.852 18.109 1 96.31 75 GLY A C 1
ATOM 578 O O . GLY A 1 75 ? -14.734 8.805 18.703 1 96.31 75 GLY A O 1
ATOM 579 N N . ARG A 1 76 ? -14.266 9.883 16.812 1 96.25 76 ARG A N 1
ATOM 580 C CA . ARG A 1 76 ? -14.648 8.789 15.93 1 96.25 76 ARG A CA 1
ATOM 581 C C . ARG A 1 76 ? -13.438 7.957 15.531 1 96.25 76 ARG A C 1
ATOM 583 O O . ARG A 1 76 ? -12.859 8.164 14.469 1 96.25 76 ARG A O 1
ATOM 590 N N . ALA A 1 77 ? -13.156 6.945 16.328 1 94.19 77 ALA A N 1
ATOM 591 C CA . ALA A 1 77 ? -12.047 6.031 16.062 1 94.19 77 ALA A CA 1
ATOM 592 C C . ALA A 1 77 ? -12.32 5.18 14.82 1 94.19 77 ALA A C 1
ATOM 594 O O . ALA A 1 77 ? -11.391 4.758 14.133 1 94.19 77 ALA A O 1
ATOM 595 N N . ASP A 1 78 ? -13.586 4.965 14.523 1 94.31 78 ASP A N 1
ATOM 596 C CA . ASP A 1 78 ? -13.984 4.129 13.398 1 94.31 78 ASP A CA 1
ATOM 597 C C . ASP A 1 78 ? -13.578 4.77 12.07 1 94.31 78 ASP A C 1
ATOM 599 O O . ASP A 1 78 ? -13.453 4.082 11.055 1 94.31 78 ASP A O 1
ATOM 603 N N . ILE A 1 79 ? -13.414 6.062 12.047 1 96.19 79 ILE A N 1
ATOM 604 C CA . ILE A 1 79 ? -12.938 6.738 10.844 1 96.19 79 ILE A CA 1
ATOM 605 C C . ILE A 1 79 ? -11.539 7.305 11.094 1 96.19 79 ILE A C 1
ATOM 607 O O . ILE A 1 79 ? -11.156 8.312 10.484 1 96.19 79 ILE A O 1
ATOM 611 N N . TRP A 1 80 ? -10.852 6.711 12.031 1 96.62 80 TRP A N 1
ATOM 612 C CA . TRP A 1 80 ? -9.438 6.957 12.328 1 96.62 80 TRP A CA 1
ATOM 613 C C . TRP A 1 80 ? -9.219 8.406 12.75 1 96.62 80 TRP A C 1
ATOM 615 O O . TRP A 1 80 ? -8.18 8.992 12.438 1 96.62 80 TRP A O 1
ATOM 625 N N . TYR A 1 81 ? -10.242 9.094 13.266 1 95.25 81 TYR A N 1
ATOM 626 C CA . TYR A 1 81 ? -10.195 10.453 13.781 1 95.25 81 TYR A CA 1
ATOM 627 C C . TYR A 1 81 ? -9.875 11.453 12.68 1 95.25 81 TYR A C 1
ATOM 629 O O . TYR A 1 81 ? -9.289 12.508 12.938 1 95.25 81 TYR A O 1
ATOM 637 N N . GLN A 1 82 ? -10.188 11.062 11.414 1 96.81 82 GLN A N 1
ATOM 638 C CA . GLN A 1 82 ? -9.898 11.969 10.312 1 96.81 82 GLN A CA 1
ATOM 639 C C . GLN A 1 82 ? -10.906 13.117 10.266 1 96.81 82 GLN A C 1
ATOM 641 O O . GLN A 1 82 ? -10.766 14.039 9.461 1 96.81 82 GLN A O 1
ATOM 646 N N . ARG A 1 83 ? -11.953 13.039 11.117 1 98 83 ARG A N 1
ATOM 647 C CA . ARG A 1 83 ? -12.922 14.102 11.352 1 98 83 ARG A CA 1
ATOM 648 C C . ARG A 1 83 ? -13.32 14.156 12.828 1 98 83 ARG A C 1
ATOM 650 O O . ARG A 1 83 ? -13.25 13.148 13.531 1 98 83 ARG A O 1
ATOM 657 N N . GLY A 1 84 ? -13.68 15.297 13.242 1 97.94 84 GLY A N 1
ATOM 658 C CA . GLY A 1 84 ? -14.195 15.422 14.594 1 97.94 84 GLY A CA 1
ATOM 659 C C . GLY A 1 84 ? -13.109 15.594 15.633 1 97.94 84 GLY A C 1
ATOM 660 O O . GLY A 1 84 ? -12.07 16.203 15.359 1 97.94 84 GLY A O 1
ATOM 661 N N . TRP A 1 85 ? -13.469 15.125 16.828 1 97.56 85 TRP A N 1
ATOM 662 C CA . TRP A 1 85 ? -12.672 15.383 18.016 1 97.56 85 TRP A CA 1
ATOM 663 C C . TRP A 1 85 ? -11.625 14.281 18.219 1 97.56 85 TRP A C 1
ATOM 665 O O . TRP A 1 85 ? -11.93 13.094 18.078 1 97.56 85 TRP A O 1
ATOM 675 N N . THR A 1 86 ? -10.414 14.656 18.422 1 95.25 86 THR A N 1
ATOM 676 C CA . THR A 1 86 ? -9.375 13.75 18.891 1 95.25 86 THR A CA 1
ATOM 677 C C . THR A 1 86 ? -9.055 14.016 20.359 1 95.25 86 THR A C 1
ATOM 679 O O . THR A 1 86 ? -8.562 15.094 20.719 1 95.25 86 THR A O 1
ATOM 682 N N . PRO A 1 87 ? -9.352 13.055 21.203 1 92.62 87 PRO A N 1
ATOM 683 C CA . PRO A 1 87 ? -9.078 13.234 22.641 1 92.62 87 PRO A CA 1
ATOM 684 C C . PRO A 1 87 ? -7.582 13.289 22.938 1 92.62 87 PRO A C 1
ATOM 686 O O . PRO A 1 87 ? -6.758 12.93 22.094 1 92.62 87 PRO A O 1
ATOM 689 N N . PRO A 1 88 ? -7.301 13.781 24.109 1 87.44 88 PRO A N 1
ATOM 690 C CA . PRO A 1 88 ? -5.898 13.758 24.531 1 87.44 88 PRO A CA 1
ATOM 691 C C . PRO A 1 88 ? -5.316 12.344 24.547 1 87.44 88 PRO A C 1
ATOM 693 O O . PRO A 1 88 ? -6.051 11.375 24.766 1 87.44 88 PRO A O 1
ATOM 696 N N . ASN A 1 89 ? -4.023 12.195 24.203 1 80.38 89 ASN A N 1
ATOM 697 C CA . ASN A 1 89 ? -3.248 10.961 24.281 1 80.38 89 ASN A CA 1
ATOM 698 C C . ASN A 1 89 ? -3.625 9.977 23.188 1 80.38 89 ASN A C 1
ATOM 700 O O . ASN A 1 89 ? -3.404 8.773 23.312 1 80.38 89 ASN A O 1
ATOM 704 N N . THR A 1 90 ? -4.309 10.391 22.234 1 79.62 90 THR A N 1
ATOM 705 C CA . THR A 1 90 ? -4.684 9.516 21.125 1 79.62 90 THR A CA 1
ATOM 706 C C . THR A 1 90 ? -3.521 9.352 20.156 1 79.62 90 THR A C 1
ATOM 708 O O . THR A 1 90 ? -3.129 8.227 19.828 1 79.62 90 THR A O 1
ATOM 711 N N . GLU A 1 91 ? -2.922 10.422 19.781 1 76.19 91 GLU A N 1
ATOM 712 C CA . GLU A 1 91 ? -1.818 10.391 18.812 1 76.19 91 GLU A CA 1
ATOM 713 C C . GLU A 1 91 ? -0.488 10.125 19.516 1 76.19 91 GLU A C 1
ATOM 715 O O . GLU A 1 91 ? -0.259 10.609 20.625 1 76.19 91 GLU A O 1
ATOM 720 N N . VAL A 1 92 ? 0.158 9.273 18.969 1 66.44 92 VAL A N 1
ATOM 721 C CA . VAL A 1 92 ? 1.502 9.008 19.469 1 66.44 92 VAL A CA 1
ATOM 722 C C . VAL A 1 92 ? 2.535 9.43 18.438 1 66.44 92 VAL A C 1
ATOM 724 O O . VAL A 1 92 ? 2.355 9.18 17.234 1 66.44 92 VAL A O 1
ATOM 727 N N . ALA A 1 93 ? 3.359 10.391 18.891 1 56.34 93 ALA A N 1
ATOM 728 C CA . ALA A 1 93 ? 4.441 10.688 17.953 1 56.34 93 ALA A CA 1
ATOM 729 C C . ALA A 1 93 ? 5.375 9.492 17.797 1 56.34 93 ALA A C 1
ATOM 731 O O . ALA A 1 93 ? 5.832 8.914 18.781 1 56.34 93 ALA A O 1
ATOM 732 N N . VAL A 1 94 ? 5.547 8.898 16.609 1 48.28 94 VAL A N 1
ATOM 733 C CA . VAL A 1 94 ? 6.336 7.715 16.312 1 48.28 94 VAL A CA 1
ATOM 734 C C . VAL A 1 94 ? 7.734 7.852 16.906 1 48.28 94 VAL A C 1
ATOM 736 O O . VAL A 1 94 ? 8.32 6.871 17.375 1 48.28 94 VAL A O 1
ATOM 739 N N . ALA A 1 95 ? 8.391 9.008 16.812 1 41.59 95 ALA A N 1
ATOM 740 C CA . ALA A 1 95 ? 9.781 9.172 17.219 1 41.59 95 ALA A CA 1
ATOM 741 C C . ALA A 1 95 ? 9.883 9.539 18.703 1 41.59 95 ALA A C 1
ATOM 743 O O . ALA A 1 95 ? 10.977 9.734 19.234 1 41.59 95 ALA A O 1
ATOM 744 N N . GLY A 1 96 ? 8.719 9.555 19.438 1 49.03 96 GLY A N 1
ATOM 745 C CA . GLY A 1 96 ? 8.883 10.117 20.766 1 49.03 96 GLY A CA 1
ATOM 746 C C . GLY A 1 96 ? 8.969 9.055 21.859 1 49.03 96 GLY A C 1
ATOM 747 O O . GLY A 1 96 ? 9.039 7.863 21.562 1 49.03 96 GLY A O 1
ATOM 748 N N . ASN A 1 97 ? 9.422 9.469 23.094 1 51.06 97 ASN A N 1
ATOM 749 C CA . ASN A 1 97 ? 9.609 8.703 24.312 1 51.06 97 ASN A CA 1
ATOM 750 C C . ASN A 1 97 ? 8.281 8.211 24.875 1 51.06 97 ASN A C 1
ATOM 752 O O . ASN A 1 97 ? 8.195 7.859 26.062 1 51.06 97 ASN A O 1
ATOM 756 N N . GLY A 1 98 ? 7.258 8.164 23.984 1 55.62 98 GLY A N 1
ATOM 757 C CA . GLY A 1 98 ? 6.004 7.609 24.469 1 55.62 98 GLY A CA 1
ATOM 758 C C . GLY A 1 98 ? 5.203 8.586 25.312 1 55.62 98 GLY A C 1
ATOM 759 O O . GLY A 1 98 ? 4.27 8.195 26.016 1 55.62 98 GLY A O 1
ATOM 760 N N . GLN A 1 99 ? 5.543 9.805 25.406 1 60.12 99 GLN A N 1
ATOM 761 C CA . GLN A 1 99 ? 4.77 10.773 26.172 1 60.12 99 GLN A CA 1
ATOM 762 C C . GLN A 1 99 ? 3.416 11.039 25.516 1 60.12 99 GLN A C 1
ATOM 764 O O . GLN A 1 99 ? 3.328 11.195 24.297 1 60.12 99 GLN A O 1
ATOM 769 N N . PRO A 1 100 ? 2.418 10.922 26.375 1 62.44 100 PRO A N 1
ATOM 770 C CA . PRO A 1 100 ? 1.101 11.234 25.812 1 62.44 100 PRO A CA 1
ATOM 771 C C . PRO A 1 100 ? 1.006 12.672 25.297 1 62.44 100 PRO A C 1
ATOM 773 O O . PRO A 1 100 ? 1.66 13.57 25.828 1 62.44 100 PRO A O 1
ATOM 776 N N . ASP A 1 101 ? 0.312 12.875 24.125 1 71.06 101 ASP A N 1
ATOM 777 C CA . ASP A 1 101 ? 0.096 14.211 23.578 1 71.06 101 ASP A CA 1
ATOM 778 C C . ASP A 1 101 ? -0.876 15.008 24.438 1 71.06 101 ASP A C 1
ATOM 780 O O . ASP A 1 101 ? -2.031 14.609 24.609 1 71.06 101 ASP A O 1
ATOM 784 N N . PHE A 1 102 ? -0.427 16.094 24.953 1 79.94 102 PHE A N 1
ATOM 785 C CA . PHE A 1 102 ? -1.232 16.984 25.797 1 79.94 102 PHE A CA 1
ATOM 786 C C . PHE A 1 102 ? -1.986 18 24.938 1 79.94 102 PHE A C 1
ATOM 788 O O . PHE A 1 102 ? -1.809 19.203 25.109 1 79.94 102 PHE A O 1
ATOM 795 N N . LYS A 1 103 ? -2.775 17.438 24.031 1 90.62 103 LYS A N 1
ATOM 796 C CA . LYS A 1 103 ? -3.541 18.344 23.188 1 90.62 103 LYS A CA 1
ATOM 797 C C . LYS A 1 103 ? -4.875 17.719 22.781 1 90.62 103 LYS A C 1
ATOM 799 O O . LYS A 1 103 ? -5.035 16.5 22.828 1 90.62 103 LYS A O 1
ATOM 804 N N . GLU A 1 104 ? -5.859 18.516 22.484 1 93.81 104 GLU A N 1
ATOM 805 C CA . GLU A 1 104 ? -7.137 18.172 21.859 1 93.81 104 GLU A CA 1
ATOM 806 C C . GLU A 1 104 ? -7.258 18.812 20.484 1 93.81 104 GLU A C 1
ATOM 808 O O . GLU A 1 104 ? -6.766 19.922 20.25 1 93.81 104 GLU A O 1
ATOM 813 N N . CYS A 1 105 ? -7.852 18.062 19.609 1 95.88 105 CYS A N 1
ATOM 814 C CA . CYS A 1 105 ? -7.961 18.547 18.25 1 95.88 105 CYS A CA 1
ATOM 815 C C . CYS A 1 105 ? -9.367 18.328 17.703 1 95.88 105 CYS A C 1
ATOM 817 O O . CYS A 1 105 ? -10.141 17.547 18.25 1 95.88 105 CYS A O 1
ATOM 819 N N . TYR A 1 106 ? -9.68 19.062 16.734 1 98.12 106 TYR A N 1
ATOM 820 C CA . TYR A 1 106 ? -10.883 18.859 15.93 1 98.12 106 TYR A CA 1
ATOM 821 C C . TYR A 1 106 ? -10.578 19 14.438 1 98.12 106 TYR A C 1
ATOM 823 O O . TYR A 1 106 ? -10.109 20.047 13.992 1 98.12 106 TYR A O 1
ATOM 831 N N . PHE A 1 107 ? -10.883 17.938 13.672 1 98.25 107 PHE A N 1
ATOM 832 C CA . PHE A 1 107 ? -10.57 17.906 12.25 1 98.25 107 PHE A CA 1
ATOM 833 C C . PHE A 1 107 ? -11.82 18.125 11.406 1 98.25 107 PHE A C 1
ATOM 835 O O . PHE A 1 107 ? -12.898 17.625 11.734 1 98.25 107 PHE A O 1
ATOM 842 N N . ALA A 1 108 ? -11.68 18.906 10.312 1 98.56 108 ALA A N 1
ATOM 843 C CA . ALA A 1 108 ? -12.711 19.047 9.297 1 98.56 108 ALA A CA 1
ATOM 844 C C . ALA A 1 108 ? -12.102 19.266 7.914 1 98.56 108 ALA A C 1
ATOM 846 O O . ALA A 1 108 ? -11.031 19.875 7.789 1 98.56 108 ALA A O 1
ATOM 847 N N . ALA A 1 109 ? -12.758 18.75 6.895 1 98.44 109 ALA A N 1
ATOM 848 C CA . ALA A 1 109 ? -12.352 19.016 5.52 1 98.44 109 ALA A CA 1
ATOM 849 C C . ALA A 1 109 ? -13.008 20.281 4.984 1 98.44 109 ALA A C 1
ATOM 851 O O . ALA A 1 109 ? -14.234 20.438 5.059 1 98.44 109 ALA A O 1
ATOM 852 N N . PRO A 1 110 ? -12.227 21.156 4.441 1 97.38 110 PRO A N 1
ATOM 853 C CA . PRO A 1 110 ? -12.797 22.422 3.975 1 97.38 110 PRO A CA 1
ATOM 854 C C . PRO A 1 110 ? -13.656 22.25 2.723 1 97.38 110 PRO A C 1
ATOM 856 O O . PRO A 1 110 ? -14.469 23.125 2.404 1 97.38 110 PRO A O 1
ATOM 859 N N . TYR A 1 111 ? -13.438 21.188 1.964 1 95.81 111 TYR A N 1
ATOM 860 C CA . TYR A 1 111 ? -14.195 20.891 0.751 1 95.81 111 TYR A CA 1
ATOM 861 C C . TYR A 1 111 ? -14.82 19.5 0.815 1 95.81 111 TYR A C 1
ATOM 863 O O . TYR A 1 111 ? -14.281 18.609 1.457 1 95.81 111 TYR A O 1
ATOM 871 N N . PRO A 1 112 ? -15.953 19.359 0.188 1 92.94 112 PRO A N 1
ATOM 872 C CA . PRO A 1 112 ? -16.578 18.031 0.16 1 92.94 112 PRO A CA 1
ATOM 873 C C . PRO A 1 112 ? -15.766 17.016 -0.638 1 92.94 112 PRO A C 1
ATOM 875 O O . PRO A 1 112 ? -15.117 17.375 -1.622 1 92.94 112 PRO A O 1
ATOM 878 N N . PRO A 1 113 ? -15.852 15.836 -0.152 1 90.44 113 PRO A N 1
ATOM 879 C CA . PRO A 1 113 ? -15.148 14.789 -0.9 1 90.44 113 PRO A CA 1
ATOM 880 C C . PRO A 1 113 ? -15.844 14.438 -2.213 1 90.44 113 PRO A C 1
ATOM 882 O O . PRO A 1 113 ? -17.016 14.758 -2.398 1 90.44 113 PRO A O 1
ATOM 885 N N . ASP A 1 114 ? -15.062 13.93 -3.133 1 89.75 114 ASP A N 1
ATOM 886 C CA . ASP A 1 114 ? -15.672 13.406 -4.352 1 89.75 114 ASP A CA 1
ATOM 887 C C . ASP A 1 114 ? -16.203 11.984 -4.137 1 89.75 114 ASP A C 1
ATOM 889 O O . ASP A 1 114 ? -15.664 11.234 -3.32 1 89.75 114 ASP A O 1
ATOM 893 N N . GLU A 1 115 ? -17.172 11.625 -4.875 1 91.19 115 GLU A N 1
ATOM 894 C CA . GLU A 1 115 ? -17.922 10.375 -4.684 1 91.19 115 GLU A CA 1
ATOM 895 C C . GLU A 1 115 ? -17 9.164 -4.848 1 91.19 115 GLU A C 1
ATOM 897 O O . GLU A 1 115 ? -17.062 8.227 -4.055 1 91.19 115 GLU A O 1
ATOM 902 N N . ASN A 1 116 ? -16.203 9.18 -5.844 1 92 116 ASN A N 1
ATOM 903 C CA . ASN A 1 116 ? -15.328 8.039 -6.109 1 92 116 ASN A CA 1
ATOM 904 C C . ASN A 1 116 ? -14.312 7.84 -4.988 1 92 116 ASN A C 1
ATOM 906 O O . ASN A 1 116 ? -14.07 6.707 -4.559 1 92 116 ASN A O 1
ATOM 910 N N . SER A 1 117 ? -13.734 8.945 -4.48 1 94.62 117 SER A N 1
ATOM 911 C CA . SER A 1 117 ? -12.742 8.859 -3.41 1 94.62 117 SER A CA 1
ATOM 912 C C . SER A 1 117 ? -13.359 8.305 -2.133 1 94.62 117 SER A C 1
ATOM 914 O O . SER A 1 117 ? -12.727 7.52 -1.421 1 94.62 117 SER A O 1
ATOM 916 N N . VAL A 1 118 ? -14.602 8.648 -1.894 1 95.5 118 VAL A N 1
ATOM 917 C CA . VAL A 1 118 ? -15.297 8.172 -0.703 1 95.5 118 VAL A CA 1
ATOM 918 C C . VAL A 1 118 ? -15.484 6.66 -0.78 1 95.5 118 VAL A C 1
ATOM 920 O O . VAL A 1 118 ? -15.32 5.957 0.22 1 95.5 118 VAL A O 1
ATOM 923 N N . LEU A 1 119 ? -15.812 6.16 -1.946 1 93.69 119 LEU A N 1
ATOM 924 C CA . LEU A 1 119 ? -16.016 4.73 -2.129 1 93.69 119 LEU A CA 1
ATOM 925 C C . LEU A 1 119 ? -14.695 3.975 -2.035 1 93.69 119 LEU A C 1
ATOM 927 O O . LEU A 1 119 ? -14.641 2.881 -1.469 1 93.69 119 LEU A O 1
ATOM 931 N N . GLU A 1 120 ? -13.641 4.531 -2.545 1 94.25 120 GLU A N 1
ATOM 932 C CA . GLU A 1 120 ? -12.336 3.873 -2.617 1 94.25 120 GLU A CA 1
ATOM 933 C C . GLU A 1 120 ? -11.617 3.934 -1.275 1 94.25 120 GLU A C 1
ATOM 935 O O . GLU A 1 120 ? -10.93 2.982 -0.89 1 94.25 120 GLU A O 1
ATOM 940 N N . PHE A 1 121 ? -11.727 5.047 -0.575 1 95.69 121 PHE A N 1
ATOM 941 C CA . PHE A 1 121 ? -11.047 5.289 0.69 1 95.69 121 PHE A CA 1
ATOM 942 C C . PHE A 1 121 ? -11.984 5.93 1.702 1 95.69 121 PHE A C 1
ATOM 944 O O . PHE A 1 121 ? -11.766 7.062 2.135 1 95.69 121 PHE A O 1
ATOM 951 N N . PRO A 1 122 ? -12.93 5.234 2.227 1 94.81 122 PRO A N 1
ATOM 952 C CA . PRO A 1 122 ? -13.969 5.836 3.068 1 94.81 122 PRO A CA 1
ATOM 953 C C . PRO A 1 122 ? -13.414 6.422 4.363 1 94.81 122 PRO A C 1
ATOM 955 O O . PRO A 1 122 ? -13.93 7.422 4.867 1 94.81 122 PRO A O 1
ATOM 958 N N . ASN A 1 123 ? -12.367 5.832 4.871 1 96.38 123 ASN A N 1
ATOM 959 C CA . ASN A 1 123 ? -11.844 6.309 6.148 1 96.38 123 ASN A CA 1
ATOM 960 C C . ASN A 1 123 ? -10.969 7.543 5.969 1 96.38 123 ASN A C 1
ATOM 962 O O . ASN A 1 123 ? -10.688 8.258 6.934 1 96.38 123 ASN A O 1
ATOM 966 N N . LEU A 1 124 ? -10.484 7.801 4.719 1 97.38 124 LEU A N 1
ATOM 967 C CA . LEU A 1 124 ? -9.672 8.977 4.445 1 97.38 124 LEU A CA 1
ATOM 968 C C . LEU A 1 124 ? -10.539 10.148 3.994 1 97.38 124 LEU A C 1
ATOM 970 O O . LEU A 1 124 ? -10.117 11.305 4.07 1 97.38 124 LEU A O 1
ATOM 974 N N . TYR A 1 125 ? -11.742 9.789 3.49 1 97.38 125 TYR A N 1
ATOM 975 C CA . TYR A 1 125 ? -12.656 10.797 2.965 1 97.38 125 TYR A CA 1
ATOM 976 C C . TYR A 1 125 ? -13.992 10.758 3.689 1 97.38 125 TYR A C 1
ATOM 978 O O . TYR A 1 125 ? -15.055 10.773 3.055 1 97.38 125 TYR A O 1
ATOM 986 N N . PRO A 1 126 ? -13.953 10.688 4.98 1 97.12 126 PRO A N 1
ATOM 987 C CA . PRO A 1 126 ? -15.25 10.703 5.672 1 97.12 126 PRO A CA 1
ATOM 988 C C . PRO A 1 126 ? -15.922 12.078 5.633 1 97.12 126 PRO A C 1
ATOM 990 O O . PRO A 1 126 ? -15.258 13.086 5.363 1 97.12 126 PRO A O 1
ATOM 993 N N . ASP A 1 127 ? -17.172 12.102 5.922 1 96.31 127 ASP A N 1
ATOM 994 C CA . ASP A 1 127 ? -17.906 13.359 6.059 1 96.31 127 ASP A CA 1
ATOM 995 C C . ASP A 1 127 ? -17.5 14.086 7.336 1 96.31 127 ASP A C 1
ATOM 997 O O . ASP A 1 127 ? -17.078 13.461 8.312 1 96.31 127 ASP A O 1
ATOM 1001 N N . ASN A 1 128 ? -17.641 15.422 7.246 1 97.88 128 ASN A N 1
ATOM 1002 C CA . ASN A 1 128 ? -17.453 16.203 8.469 1 97.88 128 ASN A CA 1
ATOM 1003 C C . ASN A 1 128 ? -18.5 15.867 9.516 1 97.88 128 ASN A C 1
ATOM 1005 O O . ASN A 1 128 ? -19.625 15.508 9.18 1 97.88 128 ASN A O 1
ATOM 1009 N N . ILE A 1 129 ? -18.094 15.977 10.766 1 97.25 129 ILE A N 1
ATOM 1010 C CA . ILE A 1 129 ? -18.969 15.781 11.914 1 97.25 129 ILE A CA 1
ATOM 1011 C C . ILE A 1 129 ? -19.047 17.078 12.727 1 97.25 129 ILE A C 1
ATOM 1013 O O . ILE A 1 129 ? -18.016 17.688 13.039 1 97.25 129 ILE A O 1
ATOM 1017 N N . TRP A 1 130 ? -20.297 17.469 13.031 1 97.19 130 TRP A N 1
ATOM 1018 C CA . TRP A 1 130 ? -20.469 18.703 13.797 1 97.19 130 TRP A CA 1
ATOM 1019 C C . TRP A 1 130 ? -21.422 18.484 14.969 1 97.19 130 TRP A C 1
ATOM 1021 O O . TRP A 1 130 ? -22.438 17.797 14.828 1 97.19 130 TRP A O 1
ATOM 1031 N N . PRO A 1 131 ? -21.016 19.109 16.109 1 95.75 131 PRO A N 1
ATOM 1032 C CA . PRO A 1 131 ? -22 19.094 17.203 1 95.75 131 PRO A CA 1
ATOM 1033 C C . PRO A 1 131 ? -23.266 19.859 16.859 1 95.75 131 PRO A C 1
ATOM 1035 O O . PRO A 1 131 ? -23.203 20.922 16.219 1 95.75 131 PRO A O 1
ATOM 1038 N N . GLU A 1 132 ? -24.422 19.312 17.297 1 93.12 132 GLU A N 1
ATOM 1039 C CA . GLU A 1 132 ? -25.672 20.031 17.109 1 93.12 132 GLU A CA 1
ATOM 1040 C C . GLU A 1 132 ? -25.656 21.375 17.812 1 93.12 132 GLU A C 1
ATOM 1042 O O . GLU A 1 132 ? -26.203 22.359 17.297 1 93.12 132 GLU A O 1
ATOM 1047 N N . ASP A 1 133 ? -25.016 21.406 18.891 1 94.5 133 ASP A N 1
ATOM 1048 C CA . ASP A 1 133 ? -24.938 22.641 19.672 1 94.5 133 ASP A CA 1
ATOM 1049 C C . ASP A 1 133 ? -23.531 23.25 19.594 1 94.5 133 ASP A C 1
ATOM 1051 O O . ASP A 1 133 ? -23.016 23.75 20.594 1 94.5 133 ASP A O 1
ATOM 1055 N N . ALA A 1 134 ? -22.922 23.219 18.469 1 94.81 134 ALA A N 1
ATOM 1056 C CA . ALA A 1 134 ? -21.594 23.781 18.297 1 94.81 134 ALA A CA 1
ATOM 1057 C C . ALA A 1 134 ? -21.547 25.25 18.688 1 94.81 134 ALA A C 1
ATOM 1059 O O . ALA A 1 134 ? -22.484 26 18.406 1 94.81 134 ALA A O 1
ATOM 1060 N N . PRO A 1 135 ? -20.438 25.656 19.328 1 97 135 PRO A N 1
ATOM 1061 C CA . PRO A 1 135 ? -20.312 27.094 19.594 1 97 135 PRO A CA 1
ATOM 1062 C C . PRO A 1 135 ? -20.453 27.938 18.328 1 97 135 PRO A C 1
ATOM 1064 O O . PRO A 1 135 ? -20.109 27.484 17.234 1 97 135 PRO A O 1
ATOM 1067 N N . PRO A 1 136 ? -20.984 29.172 18.578 1 96.81 136 PRO A N 1
ATOM 1068 C CA . PRO A 1 136 ? -21.125 30.047 17.406 1 96.81 136 PRO A CA 1
ATOM 1069 C C . PRO A 1 136 ? -19.828 30.219 16.641 1 96.81 136 PRO A C 1
ATOM 1071 O O . PRO A 1 136 ? -18.75 30.359 17.25 1 96.81 136 PRO A O 1
ATOM 1074 N N . TYR A 1 137 ? -19.891 30.062 15.352 1 97.56 137 TYR A N 1
ATOM 1075 C CA . TYR A 1 137 ? -18.812 30.328 14.406 1 97.56 137 TYR A CA 1
ATOM 1076 C C . TYR A 1 137 ? -17.828 29.172 14.344 1 97.56 137 TYR A C 1
ATOM 1078 O O . TYR A 1 137 ? -16.875 29.203 13.57 1 97.56 137 TYR A O 1
ATOM 1086 N N . PHE A 1 138 ? -18.047 28.141 15.133 1 97.94 138 PHE A N 1
ATOM 1087 C CA . PHE A 1 138 ? -17.109 27.031 15.172 1 97.94 138 PHE A CA 1
ATOM 1088 C C . PHE A 1 138 ? -16.984 26.375 13.797 1 97.94 138 PHE A C 1
ATOM 1090 O O . PHE A 1 138 ? -15.891 26.344 13.227 1 97.94 138 PHE A O 1
ATOM 1097 N N . GLN A 1 139 ? -18.094 25.938 13.289 1 97.81 139 GLN A N 1
ATOM 1098 C CA . GLN A 1 139 ? -18.109 25.281 11.992 1 97.81 139 GLN A CA 1
ATOM 1099 C C . GLN A 1 139 ? -17.688 26.234 10.883 1 97.81 139 GLN A C 1
ATOM 1101 O O . GLN A 1 139 ? -16.781 25.922 10.094 1 97.81 139 GLN A O 1
ATOM 1106 N N . GLU A 1 140 ? -18.281 27.391 10.836 1 97.81 140 GLU A N 1
ATOM 1107 C CA . GLU A 1 140 ? -17.969 28.391 9.812 1 97.81 140 GLU A CA 1
ATOM 1108 C C . GLU A 1 140 ? -16.5 28.812 9.883 1 97.81 140 GLU A C 1
ATOM 1110 O O . GLU A 1 140 ? -15.844 28.953 8.852 1 97.81 140 GLU A O 1
ATOM 1115 N N . GLY A 1 141 ? -16.031 29.047 11.062 1 98.44 141 GLY A N 1
ATOM 1116 C CA . GLY A 1 141 ? -14.664 29.469 11.25 1 98.44 141 GLY A CA 1
ATOM 1117 C C . GLY A 1 141 ? -13.641 28.453 10.789 1 98.44 141 GLY A C 1
ATOM 1118 O O . GLY A 1 141 ? -12.68 28.797 10.109 1 98.44 141 GLY A O 1
ATOM 1119 N N . LEU A 1 142 ? -13.859 27.172 11.188 1 98.56 142 LEU A N 1
ATOM 1120 C CA . LEU A 1 142 ? -12.914 26.109 10.836 1 98.56 142 LEU A CA 1
ATOM 1121 C C . LEU A 1 142 ? -12.898 25.891 9.328 1 98.56 142 LEU A C 1
ATOM 1123 O O . LEU A 1 142 ? -11.828 25.766 8.727 1 98.56 142 LEU A O 1
ATOM 1127 N N . LEU A 1 143 ? -14.047 25.906 8.656 1 98.38 143 LEU A N 1
ATOM 1128 C CA . LEU A 1 143 ? -14.141 25.703 7.215 1 98.38 143 LEU A CA 1
ATOM 1129 C C . LEU A 1 143 ? -13.539 26.891 6.457 1 98.38 143 LEU A C 1
ATOM 1131 O O . LEU A 1 143 ? -12.797 26.703 5.492 1 98.38 143 LEU A O 1
ATOM 1135 N N . SER A 1 144 ? -13.883 28.062 6.902 1 98.19 144 SER A N 1
ATOM 1136 C CA . SER A 1 144 ? -13.375 29.266 6.234 1 98.19 144 SER A CA 1
ATOM 1137 C C . SER A 1 144 ? -11.859 29.359 6.355 1 98.19 144 SER A C 1
ATOM 1139 O O . SER A 1 144 ? -11.172 29.719 5.395 1 98.19 144 SER A O 1
ATOM 1141 N N . LEU A 1 145 ? -11.359 29.062 7.566 1 98.69 145 LEU A N 1
ATOM 1142 C CA . LEU A 1 145 ? -9.914 29.047 7.742 1 98.69 145 LEU A CA 1
ATOM 1143 C C . LEU A 1 145 ? -9.266 28.031 6.797 1 98.69 145 LEU A C 1
ATOM 1145 O O . LEU A 1 145 ? -8.289 28.359 6.113 1 98.69 145 LEU A O 1
ATOM 1149 N N . GLY A 1 146 ? -9.812 26.828 6.766 1 98.69 146 GLY A N 1
ATOM 1150 C CA . GLY A 1 146 ? -9.289 25.797 5.883 1 98.69 146 GLY A CA 1
ATOM 1151 C C . GLY A 1 146 ? -9.219 26.234 4.43 1 98.69 146 GLY A C 1
ATOM 1152 O O . GLY A 1 146 ? -8.219 26 3.752 1 98.69 146 GLY A O 1
ATOM 1153 N N . ARG A 1 147 ? -10.242 26.891 3.938 1 98.5 147 ARG A N 1
ATOM 1154 C CA . ARG A 1 147 ? -10.297 27.328 2.547 1 98.5 147 ARG A CA 1
ATOM 1155 C C . ARG A 1 147 ? -9.258 28.422 2.273 1 98.5 147 ARG A C 1
ATOM 1157 O O . ARG A 1 147 ? -8.602 28.406 1.23 1 98.5 147 ARG A O 1
ATOM 1164 N N . SER A 1 148 ? -9.125 29.328 3.225 1 98.38 148 SER A N 1
ATOM 1165 C CA . SER A 1 148 ? -8.133 30.391 3.062 1 98.38 148 SER A CA 1
ATOM 1166 C C . SER A 1 148 ? -6.719 29.812 3.021 1 98.38 148 SER A C 1
ATOM 1168 O O . SER A 1 148 ? -5.918 30.188 2.162 1 98.38 148 SER A O 1
ATOM 1170 N N . LEU A 1 149 ? -6.434 28.906 3.945 1 98.75 149 LEU A N 1
ATOM 1171 C CA . LEU A 1 149 ? -5.113 28.281 3.996 1 98.75 149 LEU A CA 1
ATOM 1172 C C . LEU A 1 149 ? -4.871 27.422 2.766 1 98.75 149 LEU A C 1
ATOM 1174 O O . LEU A 1 149 ? -3.754 27.359 2.248 1 98.75 149 LEU A O 1
ATOM 1178 N N . HIS A 1 150 ? -5.906 26.766 2.307 1 98.69 150 HIS A N 1
ATOM 1179 C CA . HIS A 1 150 ? -5.797 25.938 1.108 1 98.69 150 HIS A CA 1
ATOM 1180 C C . HIS A 1 150 ? -5.418 26.781 -0.106 1 98.69 150 HIS A C 1
ATOM 1182 O O . HIS A 1 150 ? -4.523 26.406 -0.87 1 98.69 150 HIS A O 1
ATOM 1188 N N . GLU A 1 151 ? -6.066 27.922 -0.245 1 98.06 151 GLU A N 1
ATOM 1189 C CA . GLU A 1 151 ? -5.77 28.797 -1.37 1 98.06 151 GLU A CA 1
ATOM 1190 C C . GLU A 1 151 ? -4.34 29.328 -1.298 1 98.06 151 GLU A C 1
ATOM 1192 O O . GLU A 1 151 ? -3.648 29.406 -2.316 1 98.06 151 GLU A O 1
ATOM 1197 N N . ALA A 1 152 ? -3.932 29.688 -0.139 1 98.44 152 ALA A N 1
ATOM 1198 C CA . ALA A 1 152 ? -2.541 30.094 0.042 1 98.44 152 ALA A CA 1
ATOM 1199 C C . ALA A 1 152 ? -1.584 28.969 -0.33 1 98.44 152 ALA A C 1
ATOM 1201 O O . ALA A 1 152 ? -0.569 29.203 -0.991 1 98.44 152 ALA A O 1
ATOM 1202 N N . GLY A 1 153 ? -1.917 27.766 0.134 1 98.62 153 GLY A N 1
ATOM 1203 C CA . GLY A 1 153 ? -1.107 26.594 -0.181 1 98.62 153 GLY A CA 1
ATOM 1204 C C . GLY A 1 153 ? -0.993 26.328 -1.671 1 98.62 153 GLY A C 1
ATOM 1205 O O . GLY A 1 153 ? 0.083 25.984 -2.164 1 98.62 153 GLY A O 1
ATOM 1206 N N . LEU A 1 154 ? -2.105 26.484 -2.424 1 98.19 154 LEU A N 1
ATOM 1207 C CA . LEU A 1 154 ? -2.076 26.297 -3.871 1 98.19 154 LEU A CA 1
ATOM 1208 C C . LEU A 1 154 ? -1.115 27.281 -4.523 1 98.19 154 LEU A C 1
ATOM 1210 O O . LEU A 1 154 ? -0.368 26.922 -5.438 1 98.19 154 LEU A O 1
ATOM 1214 N N . SER A 1 155 ? -1.156 28.516 -4.051 1 97.5 155 SER A N 1
ATOM 1215 C CA . SER A 1 155 ? -0.246 29.516 -4.582 1 97.5 155 SER A CA 1
ATOM 1216 C C . SER A 1 155 ? 1.209 29.141 -4.32 1 97.5 155 SER A C 1
ATOM 1218 O O . SER A 1 155 ? 2.061 29.281 -5.199 1 97.5 155 SER A O 1
ATOM 1220 N N . LEU A 1 156 ? 1.48 28.688 -3.168 1 98.5 156 LEU A N 1
ATOM 1221 C CA . LEU A 1 156 ? 2.832 28.266 -2.811 1 98.5 156 LEU A CA 1
ATOM 1222 C C . LEU A 1 156 ? 3.287 27.094 -3.666 1 98.5 156 LEU A C 1
ATOM 1224 O O . LEU A 1 156 ? 4.438 27.047 -4.109 1 98.5 156 LEU A O 1
ATOM 1228 N N . LEU A 1 157 ? 2.396 26.156 -3.875 1 98.5 157 LEU A N 1
ATOM 1229 C CA . LEU A 1 157 ? 2.73 24.969 -4.656 1 98.5 157 LEU A CA 1
ATOM 1230 C C . LEU A 1 157 ? 3.023 25.344 -6.105 1 98.5 157 LEU A C 1
ATOM 1232 O O . LEU A 1 157 ? 3.893 24.734 -6.742 1 98.5 157 LEU A O 1
ATOM 1236 N N . LYS A 1 158 ? 2.283 26.312 -6.645 1 97.06 158 LYS A N 1
ATOM 1237 C CA . LYS A 1 158 ? 2.607 26.828 -7.973 1 97.06 158 LYS A CA 1
ATOM 1238 C C . LYS A 1 158 ? 4.016 27.422 -8.008 1 97.06 158 LYS A C 1
ATOM 1240 O O . LYS A 1 158 ? 4.789 27.141 -8.922 1 97.06 158 LYS A O 1
ATOM 1245 N N . GLY A 1 159 ? 4.285 28.234 -7 1 97.25 159 GLY A N 1
ATOM 1246 C CA . GLY A 1 159 ? 5.621 28.812 -6.895 1 97.25 159 GLY A CA 1
ATOM 1247 C C . GLY A 1 159 ? 6.707 27.766 -6.75 1 97.25 159 GLY A C 1
ATOM 1248 O O . GLY A 1 159 ? 7.789 27.891 -7.328 1 97.25 159 GLY A O 1
ATOM 1249 N N . ALA A 1 160 ? 6.465 26.719 -5.992 1 98.25 160 ALA A N 1
ATOM 1250 C CA . ALA A 1 160 ? 7.422 25.625 -5.797 1 98.25 160 ALA A CA 1
ATOM 1251 C C . ALA A 1 160 ? 7.719 24.906 -7.109 1 98.25 160 ALA A C 1
ATOM 1253 O O . ALA A 1 160 ? 8.867 24.547 -7.379 1 98.25 160 ALA A O 1
ATOM 1254 N N . ALA A 1 161 ? 6.637 24.672 -7.867 1 97.81 161 ALA A N 1
ATOM 1255 C CA . ALA A 1 161 ? 6.836 24.047 -9.172 1 97.81 161 ALA A CA 1
ATOM 1256 C C . ALA A 1 161 ? 7.75 24.891 -10.055 1 97.81 161 ALA A C 1
ATOM 1258 O O . ALA A 1 161 ? 8.695 24.391 -10.656 1 97.81 161 ALA A O 1
ATOM 1259 N N . VAL A 1 162 ? 7.555 26.203 -10.094 1 96.69 162 VAL A N 1
ATOM 1260 C CA . VAL A 1 162 ? 8.367 27.125 -10.867 1 96.69 162 VAL A CA 1
ATOM 1261 C C . VAL A 1 162 ? 9.812 27.094 -10.375 1 96.69 162 VAL A C 1
ATOM 1263 O O . VAL A 1 162 ? 10.75 27.047 -11.172 1 96.69 162 VAL A O 1
ATOM 1266 N N . ALA A 1 163 ? 9.953 27.078 -9.086 1 97.25 163 ALA A N 1
ATOM 1267 C CA . ALA A 1 163 ? 11.273 27.047 -8.461 1 97.25 163 ALA A CA 1
ATOM 1268 C C . ALA A 1 163 ? 12.07 25.828 -8.914 1 97.25 163 ALA A C 1
ATOM 1270 O O . ALA A 1 163 ? 13.305 25.875 -8.953 1 97.25 163 ALA A O 1
ATOM 1271 N N . LEU A 1 164 ? 11.391 24.781 -9.266 1 97.88 164 LEU A N 1
ATOM 1272 C CA . LEU A 1 164 ? 12.055 23.531 -9.609 1 97.88 164 LEU A CA 1
ATOM 1273 C C . LEU A 1 164 ? 12.094 23.344 -11.117 1 97.88 164 LEU A C 1
ATOM 1275 O O . LEU A 1 164 ? 12.539 22.297 -11.602 1 97.88 164 LEU A O 1
ATOM 1279 N N . GLY A 1 165 ? 11.594 24.281 -11.875 1 96.88 165 GLY A N 1
ATOM 1280 C CA . GLY A 1 165 ? 11.578 24.203 -13.328 1 96.88 165 GLY A CA 1
ATOM 1281 C C . GLY A 1 165 ? 10.523 23.25 -13.859 1 96.88 165 GLY A C 1
ATOM 1282 O O . GLY A 1 165 ? 10.727 22.594 -14.891 1 96.88 165 GLY A O 1
ATOM 1283 N N . LEU A 1 166 ? 9.469 23.062 -13.133 1 97.75 166 LEU A N 1
ATOM 1284 C CA . LEU A 1 166 ? 8.344 22.234 -13.531 1 97.75 166 LEU A CA 1
ATOM 1285 C C . LEU A 1 166 ? 7.18 23.078 -14.023 1 97.75 166 LEU A C 1
ATOM 1287 O O . LEU A 1 166 ? 7.117 24.281 -13.727 1 97.75 166 LEU A O 1
ATOM 1291 N N . PRO A 1 167 ? 6.242 22.5 -14.82 1 97.19 167 PRO A N 1
ATOM 1292 C CA . PRO A 1 167 ? 5.004 23.234 -15.094 1 97.19 167 PRO A CA 1
ATOM 1293 C C . PRO A 1 167 ? 4.312 23.719 -13.82 1 97.19 167 PRO A C 1
ATOM 1295 O O . PRO A 1 167 ? 4.246 22.984 -12.828 1 97.19 167 PRO A O 1
ATOM 1298 N N . GLN A 1 168 ? 3.762 24.906 -13.797 1 95.06 168 GLN A N 1
ATOM 1299 C CA . GLN A 1 168 ? 3.221 25.594 -12.625 1 95.06 168 GLN A CA 1
ATOM 1300 C C . GLN A 1 168 ? 2.123 24.766 -11.969 1 95.06 168 GLN A C 1
ATOM 1302 O O . GLN A 1 168 ? 1.905 24.859 -10.758 1 95.06 168 GLN A O 1
ATOM 1307 N N . THR A 1 169 ? 1.479 23.859 -12.742 1 97.5 169 THR A N 1
ATOM 1308 C CA . THR A 1 169 ? 0.307 23.156 -12.25 1 97.5 169 THR A CA 1
ATOM 1309 C C . THR A 1 169 ? 0.694 21.766 -11.742 1 97.5 169 THR A C 1
ATOM 1311 O O . THR A 1 169 ? -0.172 20.969 -11.383 1 97.5 169 THR A O 1
ATOM 1314 N N . THR A 1 170 ? 2.002 21.453 -11.711 1 98.19 170 THR A N 1
ATOM 1315 C CA . THR A 1 170 ? 2.432 20.094 -11.406 1 98.19 170 THR A CA 1
ATOM 1316 C C . THR A 1 170 ? 1.918 19.656 -10.031 1 98.19 170 THR A C 1
ATOM 1318 O O . THR A 1 170 ? 1.181 18.672 -9.922 1 98.19 170 THR A O 1
ATOM 1321 N N . PHE A 1 171 ? 2.176 20.406 -8.992 1 98.56 171 PHE A N 1
ATOM 1322 C CA . PHE A 1 171 ? 1.826 19.984 -7.645 1 98.56 171 PHE A CA 1
ATOM 1323 C C . PHE A 1 171 ? 0.356 20.266 -7.355 1 98.56 171 PHE A C 1
ATOM 1325 O O . PHE A 1 171 ? -0.3 19.484 -6.648 1 98.56 171 PHE A O 1
ATOM 1332 N N . THR A 1 172 ? -0.186 21.406 -7.848 1 98.19 172 THR A N 1
ATOM 1333 C CA . THR A 1 172 ? -1.603 21.688 -7.641 1 98.19 172 THR A CA 1
ATOM 1334 C C . THR A 1 172 ? -2.469 20.625 -8.32 1 98.19 172 THR A C 1
ATOM 1336 O O . THR A 1 172 ? -3.547 20.297 -7.824 1 98.19 172 THR A O 1
ATOM 1339 N N . GLY A 1 173 ? -2.002 20.109 -9.469 1 97.81 173 GLY A N 1
ATOM 1340 C CA . GLY A 1 173 ? -2.701 19.016 -10.133 1 97.81 173 GLY A CA 1
ATOM 1341 C C . GLY A 1 173 ? -2.793 17.766 -9.281 1 97.81 173 GLY A C 1
ATOM 1342 O O . GLY A 1 173 ? -3.836 17.109 -9.242 1 97.81 173 GLY A O 1
ATOM 1343 N N . PHE A 1 174 ? -1.766 17.469 -8.516 1 97.19 174 PHE A N 1
ATOM 1344 C CA . PHE A 1 174 ? -1.74 16.312 -7.637 1 97.19 174 PHE A CA 1
ATOM 1345 C C . PHE A 1 174 ? -2.721 16.484 -6.48 1 97.19 174 PHE A C 1
ATOM 1347 O O . PHE A 1 174 ? -3.18 15.492 -5.898 1 97.19 174 PHE A O 1
ATOM 1354 N N . CYS A 1 175 ? -3.062 17.734 -6.109 1 95.5 175 CYS A N 1
ATOM 1355 C CA . CYS A 1 175 ? -3.826 18.016 -4.902 1 95.5 175 CYS A CA 1
ATOM 1356 C C . CYS A 1 175 ? -5.324 18.016 -5.191 1 95.5 175 CYS A C 1
ATOM 1358 O O . CYS A 1 175 ? -6.137 18.016 -4.266 1 95.5 175 CYS A O 1
ATOM 1360 N N . GLU A 1 176 ? -5.637 18.016 -6.477 1 95.94 176 GLU A N 1
ATOM 1361 C CA . GLU A 1 176 ? -7.059 18.094 -6.793 1 95.94 176 GLU A CA 1
ATOM 1362 C C . GLU A 1 176 ? -7.824 16.938 -6.137 1 95.94 176 GLU A C 1
ATOM 1364 O O . GLU A 1 176 ? -7.453 15.781 -6.277 1 95.94 176 GLU A O 1
ATOM 1369 N N . ARG A 1 177 ? -8.797 17.359 -5.316 1 95.5 177 ARG A N 1
ATOM 1370 C CA . ARG A 1 177 ? -9.695 16.422 -4.645 1 95.5 177 ARG A CA 1
ATOM 1371 C C . ARG A 1 177 ? -8.93 15.531 -3.674 1 95.5 177 ARG A C 1
ATOM 1373 O O . ARG A 1 177 ? -9.32 14.383 -3.441 1 95.5 177 ARG A O 1
ATOM 1380 N N . GLY A 1 178 ? -7.809 16 -3.176 1 97.75 178 GLY A N 1
ATOM 1381 C CA . GLY A 1 178 ? -7.082 15.289 -2.143 1 97.75 178 GLY A CA 1
ATOM 1382 C C . GLY A 1 178 ? -7.793 15.289 -0.801 1 97.75 178 GLY A C 1
ATOM 1383 O O . GLY A 1 178 ? -8.766 16.016 -0.61 1 97.75 178 GLY A O 1
ATOM 1384 N N . PRO A 1 179 ? -7.391 14.398 0.08 1 98.12 179 PRO A N 1
ATOM 1385 C CA . PRO A 1 179 ? -7.996 14.344 1.412 1 98.12 179 PRO A CA 1
ATOM 1386 C C . PRO A 1 179 ? -7.469 15.438 2.344 1 98.12 179 PRO A C 1
ATOM 1388 O O . PRO A 1 179 ? -7.008 15.141 3.447 1 98.12 179 PRO A O 1
ATOM 1391 N N . HIS A 1 180 ? -7.656 16.672 1.948 1 98.44 180 HIS A N 1
ATOM 1392 C CA . HIS A 1 180 ? -7.227 17.812 2.748 1 98.44 180 HIS A CA 1
ATOM 1393 C C . HIS A 1 180 ? -8.039 17.922 4.035 1 98.44 180 HIS A C 1
ATOM 1395 O O . HIS A 1 180 ? -9.242 17.656 4.039 1 98.44 180 HIS A O 1
ATOM 1401 N N . VAL A 1 181 ? -7.344 18.359 5.117 1 98.38 181 VAL A N 1
ATOM 1402 C CA . VAL A 1 181 ? -8.047 18.5 6.383 1 98.38 181 VAL A CA 1
ATOM 1403 C C . VAL A 1 181 ? -7.48 19.688 7.156 1 98.38 181 VAL A C 1
ATOM 1405 O O . VAL A 1 181 ? -6.301 20.016 7.02 1 98.38 181 VAL A O 1
ATOM 1408 N N . THR A 1 182 ? -8.352 20.328 7.848 1 98.69 182 THR A N 1
ATOM 1409 C CA . THR A 1 182 ? -7.988 21.406 8.758 1 98.69 182 THR A CA 1
ATOM 1410 C C . THR A 1 182 ? -8.211 21 10.211 1 98.69 182 THR A C 1
ATOM 1412 O O . THR A 1 182 ? -9.234 20.375 10.531 1 98.69 182 THR A O 1
ATOM 1415 N N . ARG A 1 183 ? -7.254 21.344 11 1 98.12 183 ARG A N 1
ATOM 1416 C CA . ARG A 1 183 ? -7.293 20.984 12.414 1 98.12 183 ARG A CA 1
ATOM 1417 C C . ARG A 1 183 ? -7.219 22.219 13.297 1 98.12 183 ARG A C 1
ATOM 1419 O O . ARG A 1 183 ? -6.355 23.078 13.102 1 98.12 183 ARG A O 1
ATOM 1426 N N . ALA A 1 184 ? -8.156 22.359 14.219 1 98.06 184 ALA A N 1
ATOM 1427 C CA . ALA A 1 184 ? -7.965 23.219 15.383 1 98.06 184 ALA A CA 1
ATOM 1428 C C . ALA A 1 184 ? -7.41 22.422 16.562 1 98.06 184 ALA A C 1
ATOM 1430 O O . ALA A 1 184 ? -7.824 21.281 16.797 1 98.06 184 ALA A O 1
ATOM 1431 N N . LEU A 1 185 ? -6.473 22.984 17.234 1 96.81 185 LEU A N 1
ATOM 1432 C CA . LEU A 1 185 ? -5.906 22.234 18.344 1 96.81 185 LEU A CA 1
ATOM 1433 C C . LEU A 1 185 ? -5.621 23.156 19.531 1 96.81 185 LEU A C 1
ATOM 1435 O O . LEU A 1 185 ? -5.449 24.359 19.359 1 96.81 185 LEU A O 1
ATOM 1439 N N . GLN A 1 186 ? -5.656 22.641 20.688 1 95.81 186 GLN A N 1
ATOM 1440 C CA . GLN A 1 186 ? -5.305 23.297 21.953 1 95.81 186 GLN A CA 1
ATOM 1441 C C . GLN A 1 186 ? -4.383 22.406 22.797 1 95.81 186 GLN A C 1
ATOM 1443 O O . GLN A 1 186 ? -4.754 21.297 23.172 1 95.81 186 GLN A O 1
ATOM 1448 N N . TYR A 1 187 ? -3.207 22.922 22.984 1 93.88 187 TYR A N 1
ATOM 1449 C CA . TYR A 1 187 ? -2.287 22.281 23.922 1 93.88 187 TYR A CA 1
ATOM 1450 C C . TYR A 1 187 ? -2.701 22.547 25.359 1 93.88 187 TYR A C 1
ATOM 1452 O O . TYR A 1 187 ? -2.973 23.688 25.734 1 93.88 187 TYR A O 1
ATOM 1460 N N . LEU A 1 188 ? -2.734 21.531 26.094 1 90 188 LEU A N 1
ATOM 1461 C CA . LEU A 1 188 ? -3.277 21.594 27.453 1 90 188 LEU A CA 1
ATOM 1462 C C . LEU A 1 188 ? -2.199 22 28.453 1 90 188 LEU A C 1
ATOM 1464 O O . LEU A 1 188 ? -1.007 21.812 28.203 1 90 188 LEU A O 1
ATOM 1468 N N . PRO A 1 189 ? -2.607 22.562 29.578 1 90.88 189 PRO A N 1
ATOM 1469 C CA . PRO A 1 189 ? -1.636 23.062 30.547 1 90.88 189 PRO A CA 1
ATOM 1470 C C . PRO A 1 189 ? -0.852 21.938 31.234 1 90.88 189 PRO A C 1
ATOM 1472 O O . PRO A 1 189 ? -1.405 20.875 31.5 1 90.88 189 PRO A O 1
ATOM 1475 N N . LEU A 1 190 ? 0.377 22.25 31.438 1 89.62 190 LEU A N 1
ATOM 1476 C CA . LEU A 1 190 ? 1.216 21.359 32.25 1 89.62 190 LEU A CA 1
ATOM 1477 C C . LEU A 1 190 ? 1.11 21.703 33.719 1 89.62 190 LEU A C 1
ATOM 1479 O O . LEU A 1 190 ? 0.994 22.875 34.094 1 89.62 190 LEU A O 1
ATOM 1483 N N . LYS A 1 191 ? 1.218 20.641 34.531 1 90.56 191 LYS A N 1
ATOM 1484 C CA . LYS A 1 191 ? 1.265 20.828 36 1 90.56 191 LYS A CA 1
ATOM 1485 C C . LYS A 1 191 ? 2.654 21.266 36.438 1 90.56 191 LYS A C 1
ATOM 1487 O O . LYS A 1 191 ? 3.629 21.109 35.719 1 90.56 191 LYS A O 1
ATOM 1492 N N . PRO A 1 192 ? 2.686 21.781 37.656 1 92.88 192 PRO A N 1
ATOM 1493 C CA . PRO A 1 192 ? 3.98 22.219 38.188 1 92.88 192 PRO A CA 1
ATOM 1494 C C . PRO A 1 192 ? 5.031 21.109 38.156 1 92.88 192 PRO A C 1
ATOM 1496 O O . PRO A 1 192 ? 6.211 21.375 37.906 1 92.88 192 PRO A O 1
ATOM 1499 N N . SER A 1 193 ? 4.668 19.922 38.344 1 91.12 193 SER A N 1
ATOM 1500 C CA . SER A 1 193 ? 5.605 18.797 38.406 1 91.12 193 SER A CA 1
ATOM 1501 C C . SER A 1 193 ? 6.039 18.391 37 1 91.12 193 SER A C 1
ATOM 1503 O O . SER A 1 193 ? 6.98 17.609 36.812 1 91.12 193 SER A O 1
ATOM 1505 N N . GLN A 1 194 ? 5.402 18.953 35.969 1 88.69 194 GLN A N 1
ATOM 1506 C CA . GLN A 1 194 ? 5.637 18.516 34.594 1 88.69 194 GLN A CA 1
ATOM 1507 C C . GLN A 1 194 ? 6.512 19.516 33.844 1 88.69 194 GLN A C 1
ATOM 1509 O O . GLN A 1 194 ? 7.133 19.188 32.844 1 88.69 194 GLN A O 1
ATOM 1514 N N . VAL A 1 195 ? 6.547 20.719 34.344 1 89.75 195 VAL A N 1
ATOM 1515 C CA . VAL A 1 195 ? 7.273 21.75 33.625 1 89.75 195 VAL A CA 1
ATOM 1516 C C . VAL A 1 195 ? 8.773 21.562 33.812 1 89.75 195 VAL A C 1
ATOM 1518 O O . VAL A 1 195 ? 9.219 21.094 34.875 1 89.75 195 VAL A O 1
ATOM 1521 N N . ASN A 1 196 ? 9.508 21.922 32.75 1 90.25 196 ASN A N 1
ATOM 1522 C CA . ASN A 1 196 ? 10.969 21.859 32.75 1 90.25 196 ASN A CA 1
ATOM 1523 C C . ASN A 1 196 ? 11.469 20.438 32.969 1 90.25 196 ASN A C 1
ATOM 1525 O O . ASN A 1 196 ? 12.477 20.234 33.656 1 90.25 196 ASN A O 1
ATOM 1529 N N . THR A 1 197 ? 10.711 19.438 32.562 1 86.69 197 THR A N 1
ATOM 1530 C CA . THR A 1 197 ? 11.109 18.031 32.719 1 86.69 197 THR A CA 1
ATOM 1531 C C . THR A 1 197 ? 11.391 17.406 31.359 1 86.69 197 THR A C 1
ATOM 1533 O O . THR A 1 197 ? 11.672 16.203 31.281 1 86.69 197 THR A O 1
ATOM 1536 N N . GLY A 1 198 ? 11.25 18.156 30.312 1 84.06 198 GLY A N 1
ATOM 1537 C CA . GLY A 1 198 ? 11.469 17.609 28.984 1 84.06 198 GLY A CA 1
ATOM 1538 C C . GLY A 1 198 ? 10.188 17.266 28.25 1 84.06 198 GLY A C 1
ATOM 1539 O O . GLY A 1 198 ? 10.211 16.891 27.078 1 84.06 198 GLY A O 1
ATOM 1540 N N . ILE A 1 199 ? 9.094 17.391 28.969 1 83.69 199 ILE A N 1
ATOM 1541 C CA . ILE A 1 199 ? 7.793 17.156 28.344 1 83.69 199 ILE A CA 1
ATOM 1542 C C . ILE A 1 199 ? 7.543 18.203 27.25 1 83.69 199 ILE A C 1
ATOM 1544 O O . ILE A 1 199 ? 7.781 19.391 27.453 1 83.69 199 ILE A O 1
ATOM 1548 N N . LEU A 1 200 ? 7.109 17.656 26.141 1 87.31 200 LEU A N 1
ATOM 1549 C CA . LEU A 1 200 ? 6.859 18.5 24.984 1 87.31 200 LEU A CA 1
ATOM 1550 C C . LEU A 1 200 ? 5.371 18.562 24.656 1 87.31 200 LEU A C 1
ATOM 1552 O O . LEU A 1 200 ? 4.645 17.594 24.906 1 87.31 200 LEU A O 1
ATOM 1556 N N . TRP A 1 201 ? 4.93 19.719 24.172 1 88.81 201 TRP A N 1
ATOM 1557 C CA . TRP A 1 201 ? 3.57 19.812 23.656 1 88.81 201 TRP A CA 1
ATOM 1558 C C . TRP A 1 201 ? 3.426 19.031 22.359 1 88.81 201 TRP A C 1
ATOM 1560 O O . TRP A 1 201 ? 2.369 18.453 22.078 1 88.81 201 TRP A O 1
ATOM 1570 N N . GLY A 1 202 ? 4.391 18.984 21.547 1 87.62 202 GLY A N 1
ATOM 1571 C CA . GLY A 1 202 ? 4.48 18.188 20.328 1 87.62 202 GLY A CA 1
ATOM 1572 C C . GLY A 1 202 ? 5.867 17.625 20.078 1 87.62 202 GLY A C 1
ATOM 1573 O O . GLY A 1 202 ? 6.82 18.375 19.875 1 87.62 202 GLY A O 1
ATOM 1574 N N . GLU A 1 203 ? 5.973 16.344 20.109 1 84.38 203 GLU A N 1
ATOM 1575 C CA . GLU A 1 203 ? 7.258 15.68 19.875 1 84.38 203 GLU A CA 1
ATOM 1576 C C . GLU A 1 203 ? 7.762 15.938 18.453 1 84.38 203 GLU A C 1
ATOM 1578 O O . GLU A 1 203 ? 6.977 16.219 17.547 1 84.38 203 GLU A O 1
ATOM 1583 N N . GLU A 1 204 ? 9.047 15.82 18.312 1 86.31 204 GLU A N 1
ATOM 1584 C CA . GLU A 1 204 ? 9.648 16.062 17 1 86.31 204 GLU A CA 1
ATOM 1585 C C . GLU A 1 204 ? 9.125 15.07 15.969 1 86.31 204 GLU A C 1
ATOM 1587 O O . GLU A 1 204 ? 9.062 13.867 16.219 1 86.31 204 GLU A O 1
ATOM 1592 N N . HIS A 1 205 ? 8.695 15.523 14.844 1 86.88 205 HIS A N 1
ATOM 1593 C CA . HIS A 1 205 ? 8.117 14.719 13.773 1 86.88 205 HIS A CA 1
ATOM 1594 C C . HIS A 1 205 ? 8.125 15.477 12.445 1 86.88 205 HIS A C 1
ATOM 1596 O O . HIS A 1 205 ? 8.453 16.656 12.406 1 86.88 205 HIS A O 1
ATOM 1602 N N . THR A 1 206 ? 7.895 14.773 11.43 1 90.69 206 THR A N 1
ATOM 1603 C CA . THR A 1 206 ? 7.598 15.359 10.133 1 90.69 206 THR A CA 1
ATOM 1604 C C . THR A 1 206 ? 6.145 15.102 9.742 1 90.69 206 THR A C 1
ATOM 1606 O O . THR A 1 206 ? 5.551 14.109 10.164 1 90.69 206 THR A O 1
ATOM 1609 N N . ASP A 1 207 ? 5.629 15.992 9.023 1 93.12 207 ASP A N 1
ATOM 1610 C CA . ASP A 1 207 ? 4.273 15.797 8.523 1 93.12 207 ASP A CA 1
ATOM 1611 C C . ASP A 1 207 ? 4.262 14.867 7.312 1 93.12 207 ASP A C 1
ATOM 1613 O O . ASP A 1 207 ? 5.133 14.953 6.445 1 93.12 207 ASP A O 1
ATOM 1617 N N . PHE A 1 208 ? 3.307 13.984 7.234 1 93.69 208 PHE A N 1
ATOM 1618 C CA . PHE A 1 208 ? 3.334 12.984 6.168 1 93.69 208 PHE A CA 1
ATOM 1619 C C . PHE A 1 208 ? 2.557 13.477 4.953 1 93.69 208 PHE A C 1
ATOM 1621 O O . PHE A 1 208 ? 2.566 12.828 3.902 1 93.69 208 PHE A O 1
ATOM 1628 N N . ASN A 1 209 ? 1.849 14.602 5.055 1 96.81 209 ASN A N 1
ATOM 1629 C CA . ASN A 1 209 ? 1.077 15.18 3.961 1 96.81 209 ASN A CA 1
ATOM 1630 C C . ASN A 1 209 ? 1.973 15.93 2.979 1 96.81 209 ASN A C 1
ATOM 1632 O O . ASN A 1 209 ? 3.188 15.727 2.957 1 96.81 209 ASN A O 1
ATOM 1636 N N . LEU A 1 210 ? 1.354 16.703 2.031 1 98.12 210 LEU A N 1
ATOM 1637 C CA . LEU A 1 210 ? 2.072 17.422 0.987 1 98.12 210 LEU A CA 1
ATOM 1638 C C . LEU A 1 210 ? 2.635 18.734 1.524 1 98.12 210 LEU A C 1
ATOM 1640 O O . LEU A 1 210 ? 3.85 18.938 1.519 1 98.12 210 LEU A O 1
ATOM 1644 N N . LEU A 1 211 ? 1.781 19.547 1.997 1 98.69 211 LEU A N 1
ATOM 1645 C CA . LEU A 1 211 ? 2.1 20.859 2.537 1 98.69 211 LEU A CA 1
ATOM 1646 C C . LEU A 1 211 ? 1.22 21.188 3.74 1 98.69 211 LEU A C 1
ATOM 1648 O O . LEU A 1 211 ? 0.014 20.938 3.721 1 98.69 211 LEU A O 1
ATOM 1652 N N . THR A 1 212 ? 1.812 21.703 4.77 1 98.69 212 THR A N 1
ATOM 1653 C CA . THR A 1 212 ? 1.084 22.109 5.969 1 98.69 212 THR A CA 1
ATOM 1654 C C . THR A 1 212 ? 1.129 23.625 6.145 1 98.69 212 THR A C 1
ATOM 1656 O O . THR A 1 212 ? 2.201 24.234 6.074 1 98.69 212 THR A O 1
ATOM 1659 N N . LEU A 1 213 ? 0.023 24.25 6.305 1 98.69 213 LEU A N 1
ATOM 1660 C CA . LEU A 1 213 ? -0.059 25.688 6.566 1 98.69 213 LEU A CA 1
ATOM 1661 C C . LEU A 1 213 ? -0.53 25.953 7.992 1 98.69 213 LEU A C 1
ATOM 1663 O O . LEU A 1 213 ? -1.534 25.391 8.438 1 98.69 213 LEU A O 1
ATOM 1667 N N . LEU A 1 214 ? 0.172 26.828 8.672 1 97.94 214 LEU A N 1
ATOM 1668 C CA . LEU A 1 214 ? -0.08 27.172 10.062 1 97.94 214 LEU A CA 1
ATOM 1669 C C . LEU A 1 214 ? -0.366 28.656 10.211 1 97.94 214 LEU A C 1
ATOM 1671 O O . LEU A 1 214 ? 0.529 29.484 10.023 1 97.94 214 LEU A O 1
ATOM 1675 N N . PRO A 1 215 ? -1.544 29.188 10.508 1 96.56 215 PRO A N 1
ATOM 1676 C CA . PRO A 1 215 ? -1.912 30.594 10.586 1 96.56 215 PRO A CA 1
ATOM 1677 C C . PRO A 1 215 ? -1.354 31.297 11.828 1 96.56 215 PRO A C 1
ATOM 1679 O O . PRO A 1 215 ? -1.411 32.531 11.93 1 96.56 215 PRO A O 1
ATOM 1682 N N . GLY A 1 216 ? -0.818 30.781 12.758 1 90.75 216 GLY A N 1
ATOM 1683 C CA . GLY A 1 216 ? -0.363 31.312 14.031 1 90.75 216 GLY A CA 1
ATOM 1684 C C . GLY A 1 216 ? -1.192 30.844 15.211 1 90.75 216 GLY A C 1
ATOM 1685 O O . GLY A 1 216 ? -2.375 30.531 15.055 1 90.75 216 GLY A O 1
ATOM 1686 N N . GLY A 1 217 ? -0.624 30.828 16.297 1 93.56 217 GLY A N 1
ATOM 1687 C CA . GLY A 1 217 ? -1.307 30.391 17.5 1 93.56 217 GLY A CA 1
ATOM 1688 C C . GLY A 1 217 ? -1.468 31.5 18.531 1 93.56 217 GLY A C 1
ATOM 1689 O O . GLY A 1 217 ? -1.1 32.656 18.266 1 93.56 217 GLY A O 1
ATOM 1690 N N . ARG A 1 218 ? -2.135 31.203 19.562 1 95 218 ARG A N 1
ATOM 1691 C CA . ARG A 1 218 ? -2.291 32.125 20.672 1 95 218 ARG A CA 1
ATOM 1692 C C . ARG A 1 218 ? -2.133 31.422 22 1 95 218 ARG A C 1
ATOM 1694 O O . ARG A 1 218 ? -2.582 30.297 22.172 1 95 218 ARG A O 1
ATOM 1701 N N . PHE A 1 219 ? -1.525 32.125 22.922 1 95.88 219 PHE A N 1
ATOM 1702 C CA . PHE A 1 219 ? -1.336 31.594 24.266 1 95.88 219 PHE A CA 1
ATOM 1703 C C . PHE A 1 219 ? -2.482 32 25.172 1 95.88 219 PHE A C 1
ATOM 1705 O O . PHE A 1 219 ? -3.062 33.062 25 1 95.88 219 PHE A O 1
ATOM 1712 N N . LEU A 1 220 ? -2.801 31.125 26.031 1 96.75 220 LEU A N 1
ATOM 1713 C CA . LEU A 1 220 ? -3.74 31.406 27.109 1 96.75 220 LEU A CA 1
ATOM 1714 C C . LEU A 1 220 ? -3.053 31.328 28.469 1 96.75 220 LEU A C 1
ATOM 1716 O O . LEU A 1 220 ? -2.338 30.359 28.75 1 96.75 220 LEU A O 1
ATOM 1720 N N . ASP A 1 221 ? -3.281 32.344 29.312 1 96.94 221 ASP A N 1
ATOM 1721 C CA . ASP A 1 221 ? -2.719 32.344 30.656 1 96.94 221 ASP A CA 1
ATOM 1722 C C . ASP A 1 221 ? -3.439 31.312 31.547 1 96.94 221 ASP A C 1
ATOM 1724 O O . ASP A 1 221 ? -4.359 30.625 31.094 1 96.94 221 ASP A O 1
ATOM 1728 N N . PRO A 1 222 ? -2.986 31.078 32.781 1 95.69 222 PRO A N 1
ATOM 1729 C CA . PRO A 1 222 ? -3.58 30.047 33.656 1 95.69 222 PRO A CA 1
ATOM 1730 C C . PRO A 1 222 ? -5.062 30.297 33.938 1 95.69 222 PRO A C 1
ATOM 1732 O O . PRO A 1 222 ? -5.762 29.391 34.406 1 95.69 222 PRO A O 1
ATOM 1735 N N . GLN A 1 223 ? -5.57 31.531 33.719 1 95 223 GLN A N 1
ATOM 1736 C CA . GLN A 1 223 ? -6.992 31.828 33.844 1 95 223 GLN A CA 1
ATOM 1737 C C . GLN A 1 223 ? -7.711 31.656 32.5 1 95 223 GLN A C 1
ATOM 1739 O O . GLN A 1 223 ? -8.867 32.062 32.375 1 95 223 GLN A O 1
ATOM 1744 N N . ALA A 1 224 ? -6.984 31.125 31.422 1 92.62 224 ALA A N 1
ATOM 1745 C CA . ALA A 1 224 ? -7.508 30.812 30.109 1 92.62 224 ALA A CA 1
ATOM 1746 C C . ALA A 1 224 ? -7.844 32.062 29.328 1 92.62 224 ALA A C 1
ATOM 1748 O O . ALA A 1 224 ? -8.812 32.094 28.562 1 92.62 224 ALA A O 1
ATOM 1749 N N . ARG A 1 225 ? -7.078 33.156 29.578 1 95.94 225 ARG A N 1
ATOM 1750 C CA . ARG A 1 225 ? -7.223 34.406 28.828 1 95.94 225 ARG A CA 1
ATOM 1751 C C . ARG A 1 225 ? -6.059 34.594 27.859 1 95.94 225 ARG A C 1
ATOM 1753 O O . ARG A 1 225 ? -4.914 34.281 28.188 1 95.94 225 ARG A O 1
ATOM 1760 N N . PRO A 1 226 ? -6.461 35.031 26.641 1 96.19 226 PRO A N 1
ATOM 1761 C CA . PRO A 1 226 ? -5.363 35.344 25.719 1 96.19 226 PRO A CA 1
ATOM 1762 C C . PRO A 1 226 ? -4.297 36.25 26.328 1 96.19 226 PRO A C 1
ATOM 1764 O O . PRO A 1 226 ? -4.629 37.219 27.016 1 96.19 226 PRO A O 1
ATOM 1767 N N . ALA A 1 227 ? -3.023 35.844 26.172 1 96 227 ALA A N 1
ATOM 1768 C CA . ALA A 1 227 ? -1.895 36.594 26.734 1 96 227 ALA A CA 1
ATOM 1769 C C . ALA A 1 227 ? -0.637 36.406 25.891 1 96 227 ALA A C 1
ATOM 1771 O O . ALA A 1 227 ? -0.562 35.469 25.078 1 96 227 ALA A O 1
ATOM 1772 N N . PRO A 1 228 ? 0.281 37.344 25.938 1 92.81 228 PRO A N 1
ATOM 1773 C CA . PRO A 1 228 ? 1.57 37.094 25.297 1 92.81 228 PRO A CA 1
ATOM 1774 C C . PRO A 1 228 ? 2.262 35.812 25.828 1 92.81 228 PRO A C 1
ATOM 1776 O O . PRO A 1 228 ? 1.904 35.312 26.891 1 92.81 228 PRO A O 1
ATOM 1779 N N . ARG A 1 229 ? 3.164 35.281 25 1 91.5 229 ARG A N 1
ATOM 1780 C CA . ARG A 1 229 ? 3.891 34.094 25.422 1 91.5 229 ARG A CA 1
ATOM 1781 C C . ARG A 1 229 ? 4.52 34.281 26.797 1 91.5 229 ARG A C 1
ATOM 1783 O O . ARG A 1 229 ? 5.012 35.375 27.109 1 91.5 229 ARG A O 1
ATOM 1790 N N . PRO A 1 230 ? 4.539 33.219 27.609 1 92.94 230 PRO A N 1
ATOM 1791 C CA . PRO A 1 230 ? 5.023 33.344 28.984 1 92.94 230 PRO A CA 1
ATOM 1792 C C . PRO A 1 230 ? 6.551 33.344 29.078 1 92.94 230 PRO A C 1
ATOM 1794 O O . PRO A 1 230 ? 7.117 33.812 30.062 1 92.94 230 PRO A O 1
ATOM 1797 N N . ASP A 1 231 ? 7.238 32.719 28.094 1 92.06 231 ASP A N 1
ATOM 1798 C CA . ASP A 1 231 ? 8.695 32.625 28.094 1 92.06 231 ASP A CA 1
ATOM 1799 C C . ASP A 1 231 ? 9.234 32.469 26.672 1 92.06 231 ASP A C 1
ATOM 1801 O O . ASP A 1 231 ? 8.461 32.438 25.719 1 92.06 231 ASP A O 1
ATOM 1805 N N . ASP A 1 232 ? 10.531 32.406 26.562 1 87.06 232 ASP A N 1
ATOM 1806 C CA . ASP A 1 232 ? 11.164 32.375 25.25 1 87.06 232 ASP A CA 1
ATOM 1807 C C . ASP A 1 232 ? 11.312 30.953 24.734 1 87.06 232 ASP A C 1
ATOM 1809 O O . ASP A 1 232 ? 11.648 30.75 23.578 1 87.06 232 ASP A O 1
ATOM 1813 N N . GLN A 1 233 ? 11.016 30.062 25.453 1 88.19 233 GLN A N 1
ATOM 1814 C CA . GLN A 1 233 ? 11.312 28.703 25.031 1 88.19 233 GLN A CA 1
ATOM 1815 C C . GLN A 1 233 ? 10.094 28.047 24.391 1 88.19 233 GLN A C 1
ATOM 1817 O O . GLN A 1 233 ? 10.227 27.078 23.641 1 88.19 233 GLN A O 1
ATOM 1822 N N . SER A 1 234 ? 8.898 28.578 24.719 1 89.5 234 SER A N 1
ATOM 1823 C CA . SER A 1 234 ? 7.684 27.922 24.234 1 89.5 234 SER A CA 1
ATOM 1824 C C . SER A 1 234 ? 7.418 28.234 22.766 1 89.5 234 SER A C 1
ATOM 1826 O O . SER A 1 234 ? 7.598 29.375 22.328 1 89.5 234 SER A O 1
ATOM 1828 N N . GLY A 1 235 ? 7.129 27.188 21.984 1 89.62 235 GLY A N 1
ATOM 1829 C CA . GLY A 1 235 ? 6.73 27.438 20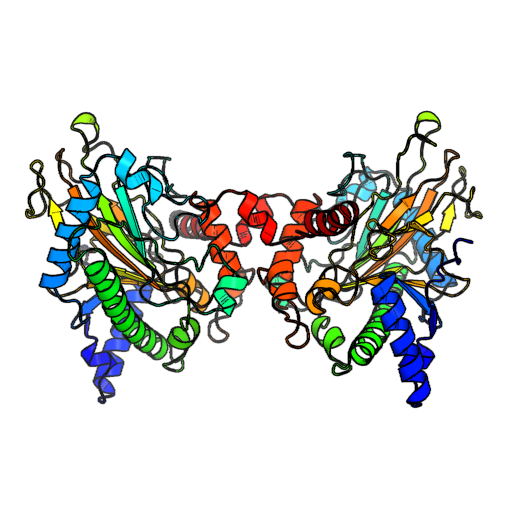.609 1 89.62 235 GLY A CA 1
ATOM 1830 C C . GLY A 1 235 ? 7.285 26.422 19.625 1 89.62 235 GLY A C 1
ATOM 1831 O O . GLY A 1 235 ? 7.664 25.312 20.016 1 89.62 235 GLY A O 1
ATOM 1832 N N . LEU A 1 236 ? 7.25 26.797 18.312 1 92.25 236 LEU A N 1
ATOM 1833 C CA . LEU A 1 236 ? 7.633 25.922 17.203 1 92.25 236 LEU A CA 1
ATOM 1834 C C . LEU A 1 236 ? 9.125 26.031 16.922 1 92.25 236 LEU A C 1
ATOM 1836 O O . LEU A 1 236 ? 9.656 27.141 16.812 1 92.25 236 LEU A O 1
ATOM 1840 N N . TYR A 1 237 ? 9.789 24.875 16.859 1 92.25 237 TYR A N 1
ATOM 1841 C CA . TYR A 1 237 ? 11.172 24.781 16.406 1 92.25 237 TYR A CA 1
ATOM 1842 C C . TYR A 1 237 ? 11.312 23.781 15.266 1 92.25 237 TYR A C 1
ATOM 1844 O O . TYR A 1 237 ? 10.602 22.781 15.227 1 92.25 237 TYR A O 1
ATOM 1852 N N . LEU A 1 238 ? 12.148 24.109 14.352 1 92.19 238 LEU A N 1
ATOM 1853 C CA . LEU A 1 238 ? 12.406 23.188 13.242 1 92.19 238 LEU A CA 1
ATOM 1854 C C . LEU A 1 238 ? 13.891 22.859 13.156 1 92.19 238 LEU A C 1
ATOM 1856 O O . LEU A 1 238 ? 14.734 23.609 13.648 1 92.19 238 LEU A O 1
ATOM 1860 N N . ARG A 1 239 ? 14.141 21.75 12.594 1 89.94 239 ARG A N 1
ATOM 1861 C CA . ARG A 1 239 ? 15.508 21.312 12.312 1 89.94 239 ARG A CA 1
ATOM 1862 C C . ARG A 1 239 ? 15.844 21.516 10.836 1 89.94 239 ARG A C 1
ATOM 1864 O O . ARG A 1 239 ? 15.125 21.016 9.961 1 89.94 239 ARG A O 1
ATOM 1871 N N . THR A 1 240 ? 16.922 22.219 10.57 1 90.12 240 THR A N 1
ATOM 1872 C CA . THR A 1 240 ? 17.328 22.5 9.195 1 90.12 240 THR A CA 1
ATOM 1873 C C . THR A 1 240 ? 17.953 21.266 8.547 1 90.12 240 THR A C 1
ATOM 1875 O O . THR A 1 240 ? 18.281 20.297 9.227 1 90.12 240 THR A O 1
ATOM 1878 N N . ARG A 1 241 ? 18.047 21.344 7.25 1 90.19 241 ARG A N 1
ATOM 1879 C CA . ARG A 1 241 ? 18.719 20.297 6.504 1 90.19 241 ARG A CA 1
ATOM 1880 C C . ARG A 1 241 ? 20.125 20.062 7.023 1 90.19 241 ARG A C 1
ATOM 1882 O O . ARG A 1 241 ? 20.859 21.031 7.289 1 90.19 241 ARG A O 1
ATOM 1889 N N . ALA A 1 242 ? 20.469 18.844 7.098 1 86.62 242 ALA A N 1
ATOM 1890 C CA . ALA A 1 242 ? 21.828 18.484 7.504 1 86.62 242 ALA A CA 1
ATOM 1891 C C . ALA A 1 242 ? 22.844 18.922 6.461 1 86.62 242 ALA A C 1
ATOM 1893 O O . ALA A 1 242 ? 22.578 18.875 5.262 1 86.62 242 ALA A O 1
ATOM 1894 N N . THR A 1 243 ? 23.969 19.422 6.914 1 85 243 THR A N 1
ATOM 1895 C CA . THR A 1 243 ? 25.141 19.734 6.105 1 85 243 THR A CA 1
ATOM 1896 C C . THR A 1 243 ? 26.375 19.047 6.66 1 85 243 THR A C 1
ATOM 1898 O O . THR A 1 243 ? 26.375 18.547 7.789 1 85 243 THR A O 1
ATOM 1901 N N . PRO A 1 244 ? 27.391 18.922 5.812 1 85.81 244 PRO A N 1
ATOM 1902 C CA . PRO A 1 244 ? 28.609 18.328 6.352 1 85.81 244 PRO A CA 1
ATOM 1903 C C . PRO A 1 244 ? 29.094 19.016 7.633 1 85.81 244 PRO A C 1
ATOM 1905 O O . PRO A 1 244 ? 29.594 18.344 8.539 1 85.81 244 PRO A O 1
ATOM 1908 N N . GLU A 1 245 ? 28.922 20.281 7.754 1 88.19 245 GLU A N 1
ATOM 1909 C CA . GLU A 1 245 ? 29.344 21.047 8.922 1 88.19 245 GLU A CA 1
ATOM 1910 C C . GLU A 1 245 ? 28.375 20.859 10.086 1 88.19 245 GLU A C 1
ATOM 1912 O O . GLU A 1 245 ? 28.75 21 11.25 1 88.19 245 GLU A O 1
ATOM 1917 N N . GLN A 1 246 ? 27.125 20.562 9.75 1 86.81 246 GLN A N 1
ATOM 1918 C CA . GLN A 1 246 ? 26.062 20.328 10.727 1 86.81 246 GLN A CA 1
ATOM 1919 C C . GLN A 1 246 ? 25.266 19.078 10.383 1 86.81 246 GLN A C 1
ATOM 1921 O O . GLN A 1 246 ? 24.109 19.172 9.961 1 86.81 246 GLN A O 1
ATOM 1926 N N . PRO A 1 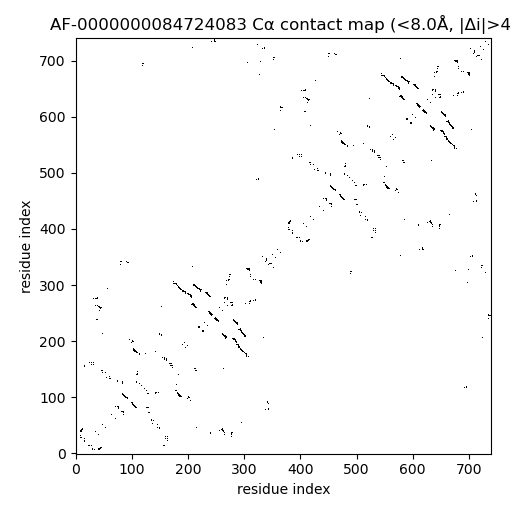247 ? 25.781 17.938 10.672 1 83.06 247 PRO A N 1
ATOM 1927 C CA . PRO A 1 247 ? 25.172 16.688 10.211 1 83.06 247 PRO A CA 1
ATOM 1928 C C . PRO A 1 247 ? 23.812 16.422 10.852 1 83.06 247 PRO A C 1
ATOM 1930 O O . PRO A 1 247 ? 23.031 15.609 10.344 1 83.06 247 PRO A O 1
ATOM 1933 N N . LYS A 1 248 ? 23.516 17.094 11.914 1 81.06 248 LYS A N 1
ATOM 1934 C CA . LYS A 1 248 ? 22.234 16.906 12.562 1 81.06 248 LYS A CA 1
ATOM 1935 C C . LYS A 1 248 ? 21.297 18.094 12.305 1 81.06 248 LYS A C 1
ATOM 1937 O O . LYS A 1 248 ? 20.219 18.172 12.883 1 81.06 248 LYS A O 1
ATOM 1942 N N . GLY A 1 249 ? 21.719 18.922 11.477 1 86.12 249 GLY A N 1
ATOM 1943 C CA . GLY A 1 249 ? 20.969 20.156 11.281 1 86.12 249 GLY A CA 1
ATOM 1944 C C . GLY A 1 249 ? 21.016 21.078 12.484 1 86.12 249 GLY A C 1
ATOM 1945 O O . GLY A 1 249 ? 21.766 20.844 13.43 1 86.12 249 GLY A O 1
ATOM 1946 N N . ARG A 1 250 ? 20.344 22.156 12.344 1 87.5 250 ARG A N 1
ATOM 1947 C CA . ARG A 1 250 ? 20.234 23.125 13.43 1 87.5 250 ARG A CA 1
ATOM 1948 C C . ARG A 1 250 ? 18.781 23.328 13.828 1 87.5 250 ARG A C 1
ATOM 1950 O O . ARG A 1 250 ? 17.891 23.406 12.977 1 87.5 250 ARG A O 1
ATOM 1957 N N . LEU A 1 251 ? 18.609 23.375 15.164 1 88.62 251 LEU A N 1
ATOM 1958 C CA . LEU A 1 251 ? 17.297 23.734 15.656 1 88.62 251 LEU A CA 1
ATOM 1959 C C . LEU A 1 251 ? 17.078 25.234 15.578 1 88.62 251 LEU A C 1
ATOM 1961 O O . LEU A 1 251 ? 17.859 26.016 16.141 1 88.62 251 LEU A O 1
ATOM 1965 N N . VAL A 1 252 ? 16.094 25.609 14.852 1 91 252 VAL A N 1
ATOM 1966 C CA . VAL A 1 252 ? 15.797 27.031 14.688 1 91 252 VAL A CA 1
ATOM 1967 C C . VAL A 1 252 ? 14.344 27.312 15.078 1 91 252 VAL A C 1
ATOM 1969 O O . VAL A 1 252 ? 13.469 26.469 14.859 1 91 252 VAL A O 1
ATOM 1972 N N . ARG A 1 253 ? 14.133 28.469 15.633 1 90.94 253 ARG A N 1
ATOM 1973 C CA . ARG A 1 253 ? 12.781 28.875 16.016 1 90.94 253 ARG A CA 1
ATOM 1974 C C . ARG A 1 253 ? 11.938 29.188 14.773 1 90.94 253 ARG A C 1
ATOM 1976 O O . ARG A 1 253 ? 12.406 29.859 13.852 1 90.94 253 ARG A O 1
ATOM 1983 N N . GLY A 1 254 ? 10.797 28.719 14.766 1 88.69 254 GLY A N 1
ATOM 1984 C CA . GLY A 1 254 ? 9.898 28.906 13.641 1 88.69 254 GLY A CA 1
ATOM 1985 C C . GLY A 1 254 ? 8.812 29.938 13.898 1 88.69 254 GLY A C 1
ATOM 1986 O O . GLY A 1 254 ? 7.656 29.734 13.523 1 88.69 254 GLY A O 1
ATOM 1987 N N . VAL A 1 255 ? 9.094 31 14.562 1 85.44 255 VAL A N 1
ATOM 1988 C CA . VAL A 1 255 ? 8.117 32.062 14.836 1 85.44 255 VAL A CA 1
ATOM 1989 C C . VAL A 1 255 ? 8.039 33 13.641 1 85.44 255 VAL A C 1
ATOM 1991 O O . VAL A 1 255 ? 9.016 33.688 13.305 1 85.44 255 VAL A O 1
ATOM 1994 N N . ALA A 1 256 ? 6.875 33.031 13.07 1 89.75 256 ALA A N 1
ATOM 1995 C CA . ALA A 1 256 ? 6.68 33.906 11.906 1 89.75 256 ALA A CA 1
ATOM 1996 C C . ALA A 1 256 ? 6.605 35.375 12.312 1 89.75 256 ALA A C 1
ATOM 1998 O O . ALA A 1 256 ? 6.066 35.688 13.375 1 89.75 256 ALA A O 1
ATOM 1999 N N . PRO A 1 257 ? 7.109 36.25 11.438 1 91.25 257 PRO A N 1
ATOM 2000 C CA . PRO A 1 257 ? 6.887 37.688 11.672 1 91.25 257 PRO A CA 1
ATOM 2001 C C . PRO A 1 257 ? 5.406 38.062 11.672 1 91.25 257 PRO A C 1
ATOM 2003 O O . PRO A 1 257 ? 4.578 37.312 11.141 1 91.25 257 PRO A O 1
ATOM 2006 N N . ALA A 1 258 ? 5.184 39.219 12.289 1 89.88 258 ALA A N 1
ATOM 2007 C CA . ALA A 1 258 ? 3.807 39.719 12.344 1 89.88 258 ALA A CA 1
ATOM 2008 C C . ALA A 1 258 ? 3.191 39.781 10.953 1 89.88 258 ALA A C 1
ATOM 2010 O O . ALA A 1 258 ? 3.828 40.25 10.008 1 89.88 258 ALA A O 1
ATOM 2011 N N . GLY A 1 259 ? 2.008 39.219 10.852 1 92.94 259 GLY A N 1
ATOM 2012 C CA . GLY A 1 259 ? 1.279 39.281 9.594 1 92.94 259 GLY A CA 1
ATOM 2013 C C . GLY A 1 259 ? 1.569 38.094 8.68 1 92.94 259 GLY A C 1
ATOM 2014 O O . GLY A 1 259 ? 0.948 37.969 7.625 1 92.94 259 GLY A O 1
ATOM 2015 N N . CYS A 1 260 ? 2.451 37.25 9.07 1 96.56 260 CYS A N 1
ATOM 2016 C CA . CYS A 1 260 ? 2.797 36.094 8.25 1 96.56 260 CYS A CA 1
ATOM 2017 C C . CYS A 1 260 ? 2.266 34.812 8.867 1 96.56 260 CYS A C 1
ATOM 2019 O O . CYS A 1 260 ? 2.018 34.75 10.078 1 96.56 260 CYS A O 1
ATOM 2021 N N . ILE A 1 261 ? 2.033 33.844 8.023 1 97.56 261 ILE A N 1
ATOM 2022 C CA . ILE A 1 261 ? 1.791 32.469 8.469 1 97.56 261 ILE A CA 1
ATOM 2023 C C . ILE A 1 261 ? 2.984 31.594 8.109 1 97.56 261 ILE A C 1
ATOM 2025 O O . ILE A 1 261 ? 3.953 32.062 7.508 1 97.56 261 ILE A O 1
ATOM 2029 N N . VAL A 1 262 ? 2.934 30.344 8.531 1 97.19 262 VAL A N 1
ATOM 2030 C CA . VAL A 1 262 ? 4.004 29.391 8.266 1 97.19 262 VAL A CA 1
ATOM 2031 C C . VAL A 1 262 ? 3.508 28.312 7.312 1 97.19 262 VAL A C 1
ATOM 2033 O O . VAL A 1 262 ? 2.367 27.859 7.426 1 97.19 262 VAL A O 1
ATOM 2036 N N . ALA A 1 263 ? 4.277 27.969 6.359 1 98.31 263 ALA A N 1
ATOM 2037 C CA . ALA A 1 263 ? 4.043 26.781 5.547 1 98.31 263 ALA A CA 1
ATOM 2038 C C . ALA A 1 263 ? 5.23 25.828 5.613 1 98.31 263 ALA A C 1
ATOM 2040 O O . ALA A 1 263 ? 6.379 26.25 5.484 1 98.31 263 ALA A O 1
ATOM 2041 N N . GLN A 1 264 ? 4.941 24.562 5.816 1 97.5 264 GLN A N 1
ATOM 2042 C CA . GLN A 1 264 ? 5.98 23.547 5.984 1 97.5 264 GLN A CA 1
ATOM 2043 C C . GLN A 1 264 ? 5.816 22.422 4.973 1 97.5 264 GLN A C 1
ATOM 2045 O O . GLN A 1 264 ? 4.695 22.016 4.664 1 97.5 264 GLN A O 1
ATOM 2050 N N . VAL A 1 265 ? 6.93 21.891 4.508 1 97.25 265 VAL A N 1
ATOM 2051 C CA . VAL A 1 265 ? 6.965 20.797 3.553 1 97.25 265 VAL A CA 1
ATOM 2052 C C . VAL A 1 265 ? 6.641 19.484 4.266 1 97.25 265 VAL A C 1
ATOM 2054 O O . VAL A 1 265 ? 7.172 19.203 5.34 1 97.25 265 VAL A O 1
ATOM 2057 N N . GLY A 1 266 ? 5.738 18.719 3.674 1 96.25 266 GLY A N 1
ATOM 2058 C CA . GLY A 1 266 ? 5.477 17.375 4.16 1 96.25 266 GLY A CA 1
ATOM 2059 C C . GLY A 1 266 ? 6.238 16.297 3.4 1 96.25 266 GLY A C 1
ATOM 2060 O O . GLY A 1 266 ? 6.93 16.594 2.422 1 96.25 266 GLY A O 1
ATOM 2061 N N . GLN A 1 267 ? 6.098 15.117 3.826 1 94.44 267 GLN A N 1
ATOM 2062 C CA . GLN A 1 267 ? 6.82 13.984 3.258 1 94.44 267 GLN A CA 1
ATOM 2063 C C . GLN A 1 267 ? 6.402 13.734 1.812 1 94.44 267 GLN A C 1
ATOM 2065 O O . GLN A 1 267 ? 7.223 13.336 0.983 1 94.44 267 GLN A O 1
ATOM 2070 N N . GLN A 1 268 ? 5.137 13.875 1.496 1 96.69 268 GLN A N 1
ATOM 2071 C CA . GLN A 1 268 ? 4.688 13.672 0.124 1 96.69 268 GLN A CA 1
ATOM 2072 C C . GLN A 1 268 ? 5.445 14.57 -0.847 1 96.69 268 GLN A C 1
ATOM 2074 O O . GLN A 1 268 ? 5.871 14.125 -1.913 1 96.69 268 GLN A O 1
ATOM 2079 N N . LEU A 1 269 ? 5.621 15.805 -0.481 1 97.06 269 LEU A N 1
ATOM 2080 C CA . LEU A 1 269 ? 6.336 16.734 -1.352 1 97.06 269 LEU A CA 1
ATOM 2081 C C . LEU A 1 269 ? 7.824 16.406 -1.397 1 97.06 269 LEU A C 1
ATOM 2083 O O . LEU A 1 269 ? 8.453 16.516 -2.449 1 97.06 269 LEU A O 1
ATOM 2087 N N . GLU A 1 270 ? 8.406 16.016 -0.274 1 94.81 270 GLU A N 1
ATOM 2088 C CA . GLU A 1 270 ? 9.797 15.562 -0.277 1 94.81 270 GLU A CA 1
ATOM 2089 C C . GLU A 1 270 ? 9.992 14.391 -1.235 1 94.81 270 GLU A C 1
ATOM 2091 O O . GLU A 1 270 ? 10.914 14.406 -2.059 1 94.81 270 GLU A O 1
ATOM 2096 N N . ILE A 1 271 ? 9.117 13.438 -1.161 1 94.31 271 ILE A N 1
ATOM 2097 C CA . ILE A 1 271 ? 9.219 12.25 -2 1 94.31 271 ILE A CA 1
ATOM 2098 C C . ILE A 1 271 ? 9.086 12.641 -3.471 1 94.31 271 ILE A C 1
ATOM 2100 O O . ILE A 1 271 ? 9.922 12.258 -4.297 1 94.31 271 ILE A O 1
ATOM 2104 N N . LEU A 1 272 ? 8.094 13.438 -3.816 1 96.94 272 LEU A N 1
ATOM 2105 C CA . LEU A 1 272 ? 7.824 13.82 -5.199 1 96.94 272 LEU A CA 1
ATOM 2106 C C . LEU A 1 272 ? 9 14.594 -5.785 1 96.94 272 LEU A C 1
ATOM 2108 O O . LEU A 1 272 ? 9.242 14.539 -6.992 1 96.94 272 LEU A O 1
ATOM 2112 N N . THR A 1 273 ? 9.75 15.266 -4.895 1 96.56 273 THR A N 1
ATOM 2113 C CA . THR A 1 273 ? 10.844 16.094 -5.379 1 96.56 273 THR A CA 1
ATOM 2114 C C . THR A 1 273 ? 12.188 15.398 -5.18 1 96.56 273 THR A C 1
ATOM 2116 O O . THR A 1 273 ? 13.242 16.031 -5.258 1 96.56 273 THR A O 1
ATOM 2119 N N . GLY A 1 274 ? 12.148 14.117 -4.812 1 92.81 274 GLY A N 1
ATOM 2120 C CA . GLY A 1 274 ? 13.359 13.328 -4.668 1 92.81 274 GLY A CA 1
ATOM 2121 C C . GLY A 1 274 ? 14.289 13.852 -3.582 1 92.81 274 GLY A C 1
ATOM 2122 O O . GLY A 1 274 ? 15.508 13.781 -3.717 1 92.81 274 GLY A O 1
ATOM 2123 N N . GLY A 1 275 ? 13.703 14.555 -2.643 1 91.75 275 GLY A N 1
ATOM 2124 C CA . GLY A 1 275 ? 14.492 15.055 -1.529 1 91.75 275 GLY A CA 1
ATOM 2125 C C . GLY A 1 275 ? 14.984 16.484 -1.736 1 91.75 275 GLY A C 1
ATOM 2126 O O . GLY A 1 275 ? 15.648 17.047 -0.867 1 91.75 275 GLY A O 1
ATOM 2127 N N . THR A 1 276 ? 14.664 17.078 -2.861 1 94.56 276 THR A N 1
ATOM 2128 C CA . THR A 1 276 ? 15.055 18.469 -3.074 1 94.56 276 THR A CA 1
ATOM 2129 C C . THR A 1 276 ? 14.43 19.375 -2.023 1 94.56 276 THR A C 1
ATOM 2131 O O . THR A 1 276 ? 15.102 20.25 -1.461 1 94.56 276 THR A O 1
ATOM 2134 N N . PHE A 1 277 ? 13.133 19.219 -1.831 1 95.69 277 PHE A N 1
ATOM 2135 C CA . PHE A 1 277 ? 12.484 19.875 -0.705 1 95.69 277 PHE A CA 1
ATOM 2136 C C . PHE A 1 277 ? 12.5 18.984 0.529 1 95.69 277 PHE A C 1
ATOM 2138 O O . PHE A 1 277 ? 12.453 17.75 0.413 1 95.69 277 PHE A O 1
ATOM 2145 N N . LEU A 1 278 ? 12.531 19.594 1.71 1 92.19 278 LEU A N 1
ATOM 2146 C CA . LEU A 1 278 ? 12.758 18.875 2.955 1 92.19 278 LEU A CA 1
ATOM 2147 C C . LEU A 1 278 ? 11.492 18.844 3.809 1 92.19 278 LEU A C 1
ATOM 2149 O O . LEU A 1 278 ? 10.984 19.906 4.195 1 92.19 278 LEU A O 1
ATOM 2153 N N . ALA A 1 279 ? 10.984 17.609 4.008 1 93.5 279 ALA A N 1
ATOM 2154 C CA . ALA A 1 279 ? 10.016 17.516 5.098 1 93.5 279 ALA A CA 1
ATOM 2155 C C . ALA A 1 279 ? 10.672 17.797 6.445 1 93.5 279 ALA A C 1
ATOM 2157 O O . ALA A 1 279 ? 11.383 16.953 6.984 1 93.5 279 ALA A O 1
ATOM 2158 N N . THR A 1 280 ? 10.469 18.875 6.984 1 86.75 280 THR A N 1
ATOM 2159 C CA . THR A 1 280 ? 11.266 19.391 8.094 1 86.75 280 THR A CA 1
ATOM 2160 C C . THR A 1 280 ? 10.82 18.766 9.414 1 86.75 280 THR A C 1
ATOM 2162 O O . THR A 1 280 ? 9.648 18.875 9.789 1 86.75 280 THR A O 1
ATOM 2165 N N . PRO A 1 281 ? 11.781 18.141 10.133 1 89.88 281 PRO A N 1
ATOM 2166 C CA . PRO A 1 281 ? 11.445 17.812 11.516 1 89.88 281 PRO A CA 1
ATOM 2167 C C . PRO A 1 281 ? 11.156 19.047 12.367 1 89.88 281 PRO A C 1
ATOM 2169 O O . PRO A 1 281 ? 11.844 20.062 12.242 1 89.88 281 PRO A O 1
ATOM 2172 N N . HIS A 1 282 ? 10.125 18.969 13.125 1 91.06 282 HIS A N 1
ATOM 2173 C CA . HIS A 1 282 ? 9.766 20.109 13.953 1 91.06 282 HIS A CA 1
ATOM 2174 C C . HIS A 1 282 ? 9.18 19.672 15.289 1 91.06 282 HIS A C 1
ATOM 2176 O O . HIS A 1 282 ? 8.719 18.531 15.414 1 91.06 282 HIS A O 1
ATOM 2182 N N . VAL A 1 283 ? 9.273 20.5 16.219 1 90.19 283 VAL A N 1
ATOM 2183 C CA . VAL A 1 283 ? 8.859 20.219 17.578 1 90.19 283 VAL A CA 1
ATOM 2184 C C . VAL A 1 283 ? 8.133 21.438 18.156 1 90.19 283 VAL A C 1
ATOM 2186 O O . VAL A 1 283 ? 8.391 22.578 17.766 1 90.19 283 VAL A O 1
ATOM 2189 N N . ILE A 1 284 ? 7.176 21.156 19 1 91.75 284 ILE A 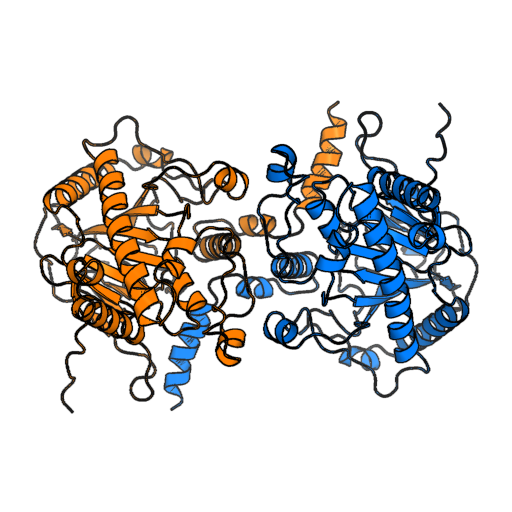N 1
ATOM 2190 C CA . ILE A 1 284 ? 6.504 22.203 19.766 1 91.75 284 ILE A CA 1
ATOM 2191 C C . ILE A 1 284 ? 6.891 22.094 21.234 1 91.75 284 ILE A C 1
ATOM 2193 O O . ILE A 1 284 ? 6.527 21.141 21.906 1 91.75 284 ILE A O 1
ATOM 2197 N N . THR A 1 285 ? 7.535 23.109 21.734 1 91.38 285 THR A N 1
ATOM 2198 C CA . THR A 1 285 ? 7.98 23.094 23.125 1 91.38 285 THR A CA 1
ATOM 2199 C C . THR A 1 285 ? 6.949 23.766 24.016 1 91.38 285 THR A C 1
ATOM 2201 O O . THR A 1 285 ? 6.176 24.609 23.578 1 91.38 285 THR A O 1
ATOM 2204 N N . ALA A 1 286 ? 6.93 23.328 25.266 1 91.62 286 ALA A N 1
ATOM 2205 C CA . ALA A 1 286 ? 6.031 23.875 26.281 1 91.62 286 ALA A CA 1
ATOM 2206 C C . ALA A 1 286 ? 6.73 24.953 27.109 1 91.62 286 ALA A C 1
ATOM 2208 O O . ALA A 1 286 ? 7.965 24.984 27.172 1 91.62 286 ALA A O 1
ATOM 2209 N N . PRO A 1 287 ? 5.891 25.797 27.734 1 92.81 287 PRO A N 1
ATOM 2210 C CA . PRO A 1 287 ? 6.492 26.797 28.625 1 92.81 287 PRO A CA 1
ATOM 2211 C C . PRO A 1 287 ? 7.121 26.172 29.875 1 92.81 287 PRO A C 1
ATOM 2213 O O . PRO A 1 287 ? 6.738 25.062 30.281 1 92.81 287 PRO A O 1
ATOM 2216 N N . GLY A 1 288 ? 8.055 26.938 30.422 1 93.81 288 GLY A N 1
ATOM 2217 C CA . GLY A 1 288 ? 8.664 26.5 31.672 1 93.81 288 GLY A CA 1
ATOM 2218 C C . GLY A 1 288 ? 7.832 26.859 32.906 1 93.81 288 GLY A C 1
ATOM 2219 O O . GLY A 1 288 ? 8.266 26.656 34.031 1 93.81 288 GLY A O 1
ATOM 2220 N N . VAL A 1 289 ? 6.727 27.469 32.688 1 95 289 VAL A N 1
ATOM 2221 C CA . VAL A 1 289 ? 5.809 27.844 33.75 1 95 289 VAL A CA 1
ATOM 2222 C C . VAL A 1 289 ? 4.496 27.078 33.594 1 95 289 VAL A C 1
ATOM 2224 O O . VAL A 1 289 ? 4.016 26.891 32.469 1 95 289 VAL A O 1
ATOM 2227 N N . PRO A 1 290 ? 3.939 26.594 34.719 1 93.94 290 PRO A N 1
ATOM 2228 C CA . PRO A 1 290 ? 2.758 25.734 34.625 1 93.94 290 PRO A CA 1
ATOM 2229 C C . PRO A 1 290 ? 1.486 26.5 34.281 1 93.94 290 PRO A C 1
ATOM 2231 O O . PRO A 1 290 ? 1.425 27.719 34.5 1 93.94 290 PRO A O 1
ATOM 2234 N N . GLY A 1 291 ? 0.555 25.875 33.781 1 94.5 291 GLY A N 1
ATOM 2235 C CA . GLY A 1 291 ? -0.811 26.359 33.688 1 94.5 291 GLY A CA 1
ATOM 2236 C C . GLY A 1 291 ? -1.123 27.016 32.344 1 94.5 291 GLY A C 1
ATOM 2237 O O . GLY A 1 291 ? -2.279 27.344 32.062 1 94.5 291 GLY A O 1
ATOM 2238 N N . TRP A 1 292 ? -0.141 27.172 31.516 1 95 292 TRP A N 1
ATOM 2239 C CA . TRP A 1 292 ? -0.336 27.875 30.234 1 95 292 TRP A CA 1
ATOM 2240 C C . TRP A 1 292 ? -0.819 26.906 29.156 1 95 292 TRP A C 1
ATOM 2242 O O . TRP A 1 292 ? -0.479 25.719 29.188 1 95 292 TRP A O 1
ATOM 2252 N N . GLN A 1 293 ? -1.696 27.469 28.281 1 95 293 GLN A N 1
ATOM 2253 C CA . GLN A 1 293 ? -2.215 26.734 27.125 1 95 293 GLN A CA 1
ATOM 2254 C C . GLN A 1 293 ? -1.883 27.453 25.828 1 95 293 GLN A C 1
ATOM 2256 O O . GLN A 1 293 ? -1.412 28.594 25.844 1 95 293 GLN A O 1
ATOM 2261 N N . ARG A 1 294 ? -2.025 26.734 24.781 1 95.88 294 ARG A N 1
ATOM 2262 C CA . ARG A 1 294 ? -1.824 27.328 23.469 1 95.88 294 ARG A CA 1
ATOM 2263 C C . ARG A 1 294 ? -2.836 26.781 22.469 1 95.88 294 ARG A C 1
ATOM 2265 O O . ARG A 1 294 ? -3.064 25.578 22.391 1 95.88 294 ARG A O 1
ATOM 2272 N N . GLN A 1 295 ? -3.506 27.688 21.781 1 97 295 GLN A N 1
ATOM 2273 C CA . GLN A 1 295 ? -4.375 27.328 20.672 1 97 295 GLN A CA 1
ATOM 2274 C C . GLN A 1 295 ? -3.666 27.531 19.328 1 97 295 GLN A C 1
ATOM 2276 O O . GLN A 1 295 ? -2.885 28.469 19.172 1 97 295 GLN A O 1
ATOM 2281 N N . SER A 1 296 ? -3.873 26.609 18.469 1 96.62 296 SER A N 1
ATOM 2282 C CA . SER A 1 296 ? -3.312 26.688 17.125 1 96.62 296 SER A CA 1
ATOM 2283 C C . SER A 1 296 ? -4.219 25.984 16.109 1 96.62 296 SER A C 1
ATOM 2285 O O . SER A 1 296 ? -5.297 25.5 16.453 1 96.62 296 SER A O 1
ATOM 2287 N N . ALA A 1 297 ? -3.857 26.078 14.883 1 98.06 297 ALA A N 1
ATOM 2288 C CA . ALA A 1 297 ? -4.535 25.375 13.797 1 98.06 297 ALA A CA 1
ATOM 2289 C C . ALA A 1 297 ? -3.551 24.969 12.703 1 98.06 297 ALA A C 1
ATOM 2291 O O . ALA A 1 297 ? -2.42 25.453 12.664 1 98.06 297 ALA A O 1
ATOM 2292 N N . ALA A 1 298 ? -3.961 24.016 11.922 1 98.31 298 ALA A N 1
ATOM 2293 C CA . ALA A 1 298 ? -3.15 23.531 10.805 1 98.31 298 ALA A CA 1
ATOM 2294 C C . ALA A 1 298 ? -4.031 23.062 9.648 1 98.31 298 ALA A C 1
ATOM 2296 O O . ALA A 1 298 ? -5.09 22.469 9.867 1 98.31 298 ALA A O 1
ATOM 2297 N N . HIS A 1 299 ? -3.664 23.406 8.492 1 98.81 299 HIS A N 1
ATOM 2298 C CA . HIS A 1 299 ? -4.262 22.844 7.289 1 98.81 299 HIS A CA 1
ATOM 2299 C C . HIS A 1 299 ? -3.291 21.906 6.582 1 98.81 299 HIS A C 1
ATOM 2301 O O . HIS A 1 299 ? -2.197 22.312 6.188 1 98.81 299 HIS A O 1
ATOM 2307 N N . PHE A 1 300 ? -3.703 20.688 6.473 1 98.69 300 PHE A N 1
ATOM 2308 C CA . PHE A 1 300 ? -2.883 19.656 5.848 1 98.69 300 PHE A CA 1
ATOM 2309 C C . PHE A 1 300 ? -3.346 19.391 4.418 1 98.69 300 PHE A C 1
ATOM 2311 O O . PHE A 1 300 ? -4.426 18.828 4.203 1 98.69 300 PHE A O 1
ATOM 2318 N N . MET A 1 301 ? -2.523 19.812 3.482 1 98.69 301 MET A N 1
ATOM 2319 C CA . MET A 1 301 ? -2.793 19.516 2.08 1 98.69 301 MET A CA 1
ATOM 2320 C C . MET A 1 301 ? -2.174 18.188 1.678 1 98.69 301 MET A C 1
ATOM 2322 O O . MET A 1 301 ? -1.034 17.891 2.043 1 98.69 301 MET A O 1
ATOM 2326 N N . HIS A 1 302 ? -2.928 17.422 0.981 1 98.56 302 HIS A N 1
ATOM 2327 C CA . HIS A 1 302 ? -2.494 16.109 0.509 1 98.56 302 HIS A CA 1
ATOM 2328 C C . HIS A 1 302 ? -2.576 16.016 -1.011 1 98.56 302 HIS A C 1
ATOM 2330 O O . HIS A 1 302 ? -3.354 16.734 -1.64 1 98.56 302 HIS A O 1
ATOM 2336 N N . VAL A 1 303 ? -1.771 15.133 -1.603 1 98.44 303 VAL A N 1
ATOM 2337 C CA . VAL A 1 303 ? -2.045 14.719 -2.973 1 98.44 303 VAL A CA 1
ATOM 2338 C C . VAL A 1 303 ? -3.248 13.773 -2.996 1 98.44 303 VAL A C 1
ATOM 2340 O O . VAL A 1 303 ? -3.629 13.219 -1.965 1 98.44 303 VAL A O 1
ATOM 2343 N N . HIS A 1 304 ? -3.854 13.695 -4.16 1 98 304 HIS A N 1
ATOM 2344 C CA . HIS A 1 304 ? -4.949 12.75 -4.336 1 98 304 HIS A CA 1
ATOM 2345 C C . HIS A 1 304 ? -4.508 11.328 -3.992 1 98 304 HIS A C 1
ATOM 2347 O O . HIS A 1 304 ? -3.381 10.938 -4.297 1 98 304 HIS A O 1
ATOM 2353 N N . THR A 1 305 ? -5.383 10.516 -3.418 1 97.75 305 THR A N 1
ATOM 2354 C CA . THR A 1 305 ? -5.082 9.18 -2.912 1 97.75 305 THR A CA 1
ATOM 2355 C C . THR A 1 305 ? -4.605 8.273 -4.039 1 97.75 305 THR A C 1
ATOM 2357 O O . THR A 1 305 ? -3.93 7.27 -3.793 1 97.75 305 THR A O 1
ATOM 2360 N N . SER A 1 306 ? -4.898 8.57 -5.301 1 96.38 306 SER A N 1
ATOM 2361 C CA . SER A 1 306 ? -4.523 7.742 -6.445 1 96.38 306 SER A CA 1
ATOM 2362 C C . SER A 1 306 ? -3.148 8.133 -6.98 1 96.38 306 SER A C 1
ATOM 2364 O O . SER A 1 306 ? -2.639 7.5 -7.91 1 96.38 306 SER A O 1
ATOM 2366 N N . THR A 1 307 ? -2.543 9.125 -6.359 1 97.69 307 THR A N 1
ATOM 2367 C CA . THR A 1 307 ? -1.229 9.578 -6.805 1 97.69 307 THR A CA 1
ATOM 2368 C C . THR A 1 307 ? -0.151 8.57 -6.41 1 97.69 307 THR A C 1
ATOM 2370 O O . THR A 1 307 ? -0.149 8.062 -5.285 1 97.69 307 THR A O 1
ATOM 2373 N N . VAL A 1 308 ? 0.712 8.227 -7.352 1 97.19 308 VAL A N 1
ATOM 2374 C CA . VAL A 1 308 ? 1.882 7.418 -7.02 1 97.19 308 VAL A CA 1
ATOM 2375 C C . VAL A 1 308 ? 2.924 8.281 -6.316 1 97.19 308 VAL A C 1
ATOM 2377 O O . VAL A 1 308 ? 3.396 9.273 -6.875 1 97.19 308 VAL A O 1
ATOM 2380 N N . LEU A 1 309 ? 3.205 7.926 -5.121 1 96.5 309 LEU A N 1
ATOM 2381 C CA . LEU A 1 309 ? 4.234 8.641 -4.371 1 96.5 309 LEU A CA 1
ATOM 2382 C C . LEU A 1 309 ? 5.613 8.062 -4.656 1 96.5 309 LEU A C 1
ATOM 2384 O O . LEU A 1 309 ? 5.977 7.008 -4.133 1 96.5 309 LEU A O 1
ATOM 2388 N N . PHE A 1 310 ? 6.266 8.734 -5.422 1 95.44 310 PHE A N 1
ATOM 2389 C CA . PHE A 1 310 ? 7.621 8.438 -5.875 1 95.44 310 PHE A CA 1
ATOM 2390 C C . PHE A 1 310 ? 8.242 9.648 -6.555 1 95.44 310 PHE A C 1
ATOM 2392 O O . PHE A 1 310 ? 7.531 10.539 -7.023 1 95.44 310 PHE A O 1
ATOM 2399 N N . PRO A 1 311 ? 9.594 9.766 -6.57 1 95.44 311 PRO A N 1
ATOM 2400 C CA . PRO A 1 311 ? 10.195 10.953 -7.184 1 95.44 311 PRO A CA 1
ATOM 2401 C C . PRO A 1 311 ? 9.742 11.164 -8.625 1 95.44 311 PRO A C 1
ATOM 2403 O O . PRO A 1 311 ? 9.672 10.203 -9.398 1 95.44 311 PRO A O 1
ATOM 2406 N N . LEU A 1 312 ? 9.352 12.383 -8.961 1 98 312 LEU A N 1
ATOM 2407 C CA . LEU A 1 312 ? 9.055 12.727 -10.352 1 98 312 LEU A CA 1
ATOM 2408 C C . LEU A 1 312 ? 10.25 12.438 -11.25 1 98 312 LEU A C 1
ATOM 2410 O O . LEU A 1 312 ? 11.391 12.406 -10.781 1 98 312 LEU A O 1
ATOM 2414 N N . GLU A 1 313 ? 9.953 12.266 -12.516 1 96.31 313 GLU A N 1
ATOM 2415 C CA . GLU A 1 313 ? 10.961 11.82 -13.469 1 96.31 313 GLU A CA 1
ATOM 2416 C C . GLU A 1 313 ? 12.211 12.695 -13.391 1 96.31 313 GLU A C 1
ATOM 2418 O O . GLU A 1 313 ? 13.336 12.18 -13.359 1 96.31 313 GLU A O 1
ATOM 2423 N N . LYS A 1 314 ? 12.023 13.938 -13.305 1 96.31 314 LYS A N 1
ATOM 2424 C CA . LYS A 1 314 ? 13.117 14.906 -13.281 1 96.31 314 LYS A CA 1
ATOM 2425 C C . LYS A 1 314 ? 14.031 14.664 -12.086 1 96.31 314 LYS A C 1
ATOM 2427 O O . LYS A 1 314 ? 15.219 15.016 -12.125 1 96.31 314 LYS A O 1
ATOM 2432 N N . PHE A 1 315 ? 13.484 14.039 -11.047 1 96.5 315 PHE A N 1
ATOM 2433 C CA . PHE A 1 315 ? 14.227 13.938 -9.797 1 96.5 315 PHE A CA 1
ATOM 2434 C C . PHE A 1 315 ? 14.625 12.492 -9.523 1 96.5 315 PHE A C 1
ATOM 2436 O O . PHE A 1 315 ? 15.062 12.164 -8.422 1 96.5 315 PHE A O 1
ATOM 2443 N N . ARG A 1 316 ? 14.469 11.602 -10.414 1 93.81 316 ARG A N 1
ATOM 2444 C CA . ARG A 1 316 ? 14.727 10.18 -10.227 1 93.81 316 ARG A CA 1
ATOM 2445 C C . ARG A 1 316 ? 16.188 9.852 -10.508 1 93.81 316 ARG A C 1
ATOM 2447 O O . ARG A 1 316 ? 16.5 9.125 -11.453 1 93.81 316 ARG A O 1
ATOM 2454 N N . THR A 1 317 ? 17.062 10.289 -9.68 1 91.31 317 THR A N 1
ATOM 2455 C CA . THR A 1 317 ? 18.422 9.758 -9.68 1 91.31 317 THR A CA 1
ATOM 2456 C C . THR A 1 317 ? 18.469 8.367 -9.047 1 91.31 317 THR A C 1
ATOM 2458 O O . THR A 1 317 ? 17.547 7.984 -8.328 1 91.31 317 THR A O 1
ATOM 2461 N N . PRO A 1 318 ? 19.438 7.605 -9.391 1 88.12 318 PRO A N 1
ATOM 2462 C CA . PRO A 1 318 ? 19.531 6.301 -8.734 1 88.12 318 PRO A CA 1
ATOM 2463 C C . PRO A 1 318 ? 19.469 6.406 -7.211 1 88.12 318 PRO A C 1
ATOM 2465 O O . PRO A 1 318 ? 18.859 5.566 -6.551 1 88.12 318 PRO A O 1
ATOM 2468 N N . GLU A 1 319 ? 20.047 7.453 -6.715 1 87.38 319 GLU A N 1
ATOM 2469 C CA . GLU A 1 319 ? 20.031 7.656 -5.27 1 87.38 319 GLU A CA 1
ATOM 2470 C C . GLU A 1 319 ? 18.625 7.957 -4.77 1 87.38 319 GLU A C 1
ATOM 2472 O O . GLU A 1 319 ? 18.172 7.387 -3.773 1 87.38 319 GLU A O 1
ATOM 2477 N N . ALA A 1 320 ? 17.938 8.836 -5.461 1 90 320 ALA A N 1
ATOM 2478 C CA . ALA A 1 320 ? 16.578 9.18 -5.07 1 90 320 ALA A CA 1
ATOM 2479 C C . ALA A 1 320 ? 15.664 7.957 -5.156 1 90 320 ALA A C 1
ATOM 2481 O O . ALA A 1 320 ? 14.836 7.727 -4.266 1 90 320 ALA A O 1
ATOM 2482 N N . VAL A 1 321 ? 15.836 7.176 -6.219 1 89.81 321 VAL A N 1
ATOM 2483 C CA . VAL A 1 321 ? 15.023 5.977 -6.395 1 89.81 321 VAL A CA 1
ATOM 2484 C C . VAL A 1 321 ? 15.258 5.016 -5.23 1 89.81 321 VAL A C 1
ATOM 2486 O O . VAL A 1 321 ? 14.305 4.527 -4.621 1 89.81 321 VAL A O 1
ATOM 2489 N N . ARG A 1 322 ? 16.484 4.793 -4.852 1 86.75 322 ARG A N 1
ATOM 2490 C CA . ARG A 1 322 ? 16.812 3.881 -3.764 1 86.75 322 ARG A CA 1
ATOM 2491 C C . ARG A 1 322 ? 16.281 4.398 -2.434 1 86.75 322 ARG A C 1
ATOM 2493 O O . ARG A 1 322 ? 15.773 3.623 -1.616 1 86.75 322 ARG A O 1
ATOM 2500 N N . ASN A 1 323 ? 16.328 5.727 -2.264 1 87.44 323 ASN A N 1
ATOM 2501 C CA . ASN A 1 323 ? 15.969 6.328 -0.983 1 87.44 323 ASN A CA 1
ATOM 2502 C C . ASN A 1 323 ? 14.461 6.273 -0.746 1 87.44 323 ASN A C 1
ATOM 2504 O O . ASN A 1 323 ? 14.008 6.207 0.399 1 87.44 323 ASN A O 1
ATOM 2508 N N . TYR A 1 324 ? 13.727 6.266 -1.839 1 90.56 324 TYR A N 1
ATOM 2509 C CA . TYR A 1 324 ? 12.289 6.434 -1.651 1 90.56 324 TYR A CA 1
ATOM 2510 C C . TYR A 1 324 ? 11.523 5.227 -2.184 1 90.56 324 TYR A C 1
ATOM 2512 O O . TYR A 1 324 ? 10.297 5.262 -2.293 1 90.56 324 TYR A O 1
ATOM 2520 N N . ALA A 1 325 ? 12.258 4.145 -2.508 1 92 325 ALA A N 1
ATOM 2521 C CA . ALA A 1 325 ? 11.617 2.895 -2.904 1 92 325 ALA A CA 1
ATOM 2522 C C . ALA A 1 325 ? 10.953 2.217 -1.709 1 92 325 ALA A C 1
ATOM 2524 O O . ALA A 1 325 ? 11.445 2.309 -0.583 1 92 325 ALA A O 1
ATOM 2525 N N . PRO A 1 326 ? 9.891 1.573 -1.939 1 94.69 326 PRO A N 1
ATOM 2526 C CA . PRO A 1 326 ? 9.195 1.409 -3.219 1 94.69 326 PRO A CA 1
ATOM 2527 C C . PRO A 1 326 ? 8.148 2.492 -3.465 1 94.69 326 PRO A C 1
ATOM 2529 O O . PRO A 1 326 ? 7.754 3.197 -2.531 1 94.69 326 PRO A O 1
ATOM 2532 N N . PRO A 1 327 ? 7.738 2.693 -4.793 1 95.69 327 PRO A N 1
ATOM 2533 C CA . PRO A 1 327 ? 6.543 3.504 -5.043 1 95.69 327 PRO A CA 1
ATOM 2534 C C . PRO A 1 327 ? 5.297 2.941 -4.367 1 95.69 327 PRO A C 1
ATOM 2536 O O . PRO A 1 327 ? 5.129 1.722 -4.285 1 95.69 327 PRO A O 1
ATOM 2539 N N . VAL A 1 328 ? 4.457 3.762 -3.826 1 96.25 328 VAL A N 1
ATOM 2540 C CA . VAL A 1 328 ? 3.174 3.398 -3.232 1 96.25 328 VAL A CA 1
ATOM 2541 C C . VAL A 1 328 ? 2.111 4.418 -3.637 1 96.25 328 VAL A C 1
ATOM 2543 O O . VAL A 1 328 ? 2.434 5.547 -4.016 1 96.25 328 VAL A O 1
ATOM 2546 N N . LEU A 1 329 ? 0.86 4.023 -3.639 1 97.19 329 LEU A N 1
ATOM 2547 C CA . LEU A 1 329 ? -0.195 5.023 -3.773 1 97.19 329 LEU A CA 1
ATOM 2548 C C . LEU A 1 329 ? -0.289 5.887 -2.52 1 97.19 329 LEU A C 1
ATOM 2550 O O . LEU A 1 329 ? -0.115 5.391 -1.404 1 97.19 329 LEU A O 1
ATOM 2554 N N . ALA A 1 330 ? -0.621 7.125 -2.748 1 97.56 330 ALA A N 1
ATOM 2555 C CA . ALA A 1 330 ? -0.77 8.039 -1.621 1 97.56 330 ALA A CA 1
ATOM 2556 C C . ALA A 1 330 ? -1.776 7.508 -0.607 1 97.56 330 ALA A C 1
ATOM 2558 O O . ALA A 1 330 ? -1.598 7.676 0.602 1 97.56 330 ALA A O 1
ATOM 2559 N N . GLY A 1 331 ? -2.873 6.855 -1.102 1 97.31 331 GLY A N 1
ATOM 2560 C CA . GLY A 1 331 ? -3.82 6.246 -0.184 1 97.31 331 GLY A CA 1
ATOM 2561 C C . GLY A 1 331 ? -3.189 5.207 0.723 1 97.31 331 GLY A C 1
ATOM 2562 O O . GLY A 1 331 ? -3.463 5.176 1.925 1 97.31 331 GLY A O 1
ATOM 2563 N N . THR A 1 332 ? -2.363 4.359 0.152 1 96.56 332 THR A N 1
ATOM 2564 C CA . THR A 1 332 ? -1.634 3.352 0.914 1 96.56 332 THR A CA 1
ATOM 2565 C C . THR A 1 332 ? -0.705 4.008 1.931 1 96.56 332 THR A C 1
ATOM 2567 O O . THR A 1 332 ? -0.669 3.609 3.096 1 96.56 332 THR A O 1
ATOM 2570 N N . TYR A 1 333 ? 0.016 5.008 1.499 1 96.38 333 TYR A N 1
ATOM 2571 C CA . TYR A 1 333 ? 0.953 5.734 2.35 1 96.38 333 TYR A CA 1
ATOM 2572 C C . TYR A 1 333 ? 0.239 6.344 3.551 1 96.38 333 TYR A C 1
ATOM 2574 O O . TYR A 1 333 ? 0.724 6.254 4.68 1 96.38 333 TYR A O 1
ATOM 2582 N N . ASP A 1 334 ? -0.896 6.938 3.264 1 96.25 334 ASP A N 1
ATOM 2583 C CA . ASP A 1 334 ? -1.681 7.566 4.324 1 96.25 334 ASP A CA 1
ATOM 2584 C C . ASP A 1 334 ? -2.174 6.527 5.328 1 96.25 334 ASP A C 1
ATOM 2586 O O . ASP A 1 334 ? -2.037 6.711 6.539 1 96.25 334 ASP A O 1
ATOM 2590 N N . ILE A 1 335 ? -2.711 5.434 4.848 1 95.44 335 ILE A N 1
ATOM 2591 C CA . ILE A 1 335 ? -3.236 4.387 5.719 1 95.44 335 ILE A CA 1
ATOM 2592 C C . ILE A 1 335 ? -2.117 3.848 6.609 1 95.44 335 ILE A C 1
ATOM 2594 O O . ILE A 1 335 ? -2.279 3.746 7.828 1 95.44 335 ILE A O 1
ATOM 2598 N N . LYS A 1 336 ? -1.001 3.52 6.004 1 94.44 336 LYS A N 1
ATOM 2599 C CA . LYS A 1 336 ? 0.123 2.967 6.754 1 94.44 336 LYS A CA 1
ATOM 2600 C C . LYS A 1 336 ? 0.617 3.951 7.809 1 94.44 336 LYS A C 1
ATOM 2602 O O . LYS A 1 336 ? 0.921 3.557 8.938 1 94.44 336 LYS A O 1
ATOM 2607 N N . THR A 1 337 ? 0.686 5.215 7.469 1 92.38 337 THR A N 1
ATOM 2608 C CA . THR A 1 337 ? 1.176 6.234 8.391 1 92.38 337 THR A CA 1
ATOM 2609 C C . THR A 1 337 ? 0.204 6.422 9.555 1 92.38 337 THR A C 1
ATOM 2611 O O . THR A 1 337 ? 0.624 6.586 10.703 1 92.38 337 THR A O 1
ATOM 2614 N N . LEU A 1 338 ? -1.077 6.43 9.25 1 93.25 338 LEU A N 1
ATOM 2615 C CA . LEU A 1 338 ? -2.074 6.582 10.305 1 93.25 338 LEU A CA 1
ATOM 2616 C C . LEU A 1 338 ? -2.008 5.422 11.289 1 93.25 338 LEU A C 1
ATOM 2618 O O . LEU A 1 338 ? -2.248 5.602 12.484 1 93.25 338 LEU A O 1
ATOM 2622 N N . VAL A 1 339 ? -1.681 4.246 10.781 1 91.38 339 VAL A N 1
ATOM 2623 C CA . VAL A 1 339 ? -1.464 3.104 11.664 1 91.38 339 VAL A CA 1
ATOM 2624 C C . VAL A 1 339 ? -0.211 3.332 12.508 1 91.38 339 VAL A C 1
ATOM 2626 O O . VAL A 1 339 ? -0.223 3.109 13.719 1 91.38 339 VAL A O 1
ATOM 2629 N N . ASP A 1 340 ? 0.807 3.83 11.922 1 87.06 340 ASP A N 1
ATOM 2630 C CA . ASP A 1 340 ? 2.086 4.027 12.602 1 87.06 340 ASP A CA 1
ATOM 2631 C C . ASP A 1 340 ? 1.961 5.055 13.719 1 87.06 340 ASP A C 1
ATOM 2633 O O . ASP A 1 340 ? 2.611 4.93 14.758 1 87.06 340 ASP A O 1
ATOM 2637 N N . ILE A 1 341 ? 1.131 6.062 13.477 1 85.62 341 ILE A N 1
ATOM 2638 C CA . ILE A 1 341 ? 1.076 7.137 14.461 1 85.62 341 ILE A CA 1
ATOM 2639 C C . ILE A 1 341 ? -0.061 6.875 15.445 1 85.62 341 ILE A C 1
ATOM 2641 O O . ILE A 1 341 ? -0.381 7.73 16.266 1 85.62 341 ILE A O 1
ATOM 2645 N N . GLY A 1 342 ? -0.8 5.785 15.297 1 85.19 342 GLY A N 1
ATOM 2646 C CA . GLY A 1 342 ? -1.713 5.305 16.328 1 85.19 342 GLY A CA 1
ATOM 2647 C C . GLY A 1 342 ? -3.143 5.77 16.109 1 85.19 342 GLY A C 1
ATOM 2648 O O . GLY A 1 342 ? -4 5.566 16.984 1 85.19 342 GLY A O 1
ATOM 2649 N N . LEU A 1 343 ? -3.424 6.398 15.016 1 90.75 343 LEU A N 1
ATOM 2650 C CA . LEU A 1 343 ? -4.777 6.883 14.773 1 90.75 343 LEU A CA 1
ATOM 2651 C C . LEU A 1 343 ? -5.656 5.781 14.188 1 90.75 343 LEU A C 1
ATOM 2653 O O . LEU A 1 343 ? -6.875 5.801 14.359 1 90.75 343 LEU A O 1
ATOM 2657 N N . ALA A 1 344 ? -5.043 4.836 13.469 1 92.62 344 ALA A N 1
ATOM 2658 C CA . ALA A 1 344 ? -5.727 3.654 12.953 1 92.62 344 ALA A CA 1
ATOM 2659 C C . ALA A 1 344 ? -5.145 2.377 13.555 1 92.62 344 ALA A C 1
ATOM 2661 O O . ALA A 1 344 ? -3.951 2.314 13.852 1 92.62 344 ALA A O 1
ATOM 2662 N N . SER A 1 345 ? -5.977 1.388 13.711 1 92.44 345 SER A N 1
ATOM 2663 C CA . SER A 1 345 ? -5.5 0.111 14.234 1 92.44 345 SER A CA 1
ATOM 2664 C C . SER A 1 345 ? -4.699 -0.65 13.188 1 92.44 345 SER A C 1
ATOM 2666 O O . SER A 1 345 ? -4.895 -0.454 11.984 1 92.44 345 SER A O 1
ATOM 2668 N N . PRO A 1 346 ? -3.848 -1.532 13.633 1 90.25 346 PRO A N 1
ATOM 2669 C CA . PRO A 1 346 ? -3.041 -2.318 12.695 1 90.25 346 PRO A CA 1
ATOM 2670 C C . PRO A 1 346 ? -3.891 -3.119 11.711 1 90.25 346 PRO A C 1
ATOM 2672 O O . PRO A 1 346 ? -3.455 -3.387 10.586 1 90.25 346 PRO A O 1
ATOM 2675 N N . ASP A 1 347 ? -5.09 -3.453 12.062 1 90.12 347 ASP A N 1
ATOM 2676 C CA . ASP A 1 347 ? -5.98 -4.227 11.195 1 90.12 347 ASP A CA 1
ATOM 2677 C C . ASP A 1 347 ? -6.336 -3.441 9.938 1 90.12 347 ASP A C 1
ATOM 2679 O O . ASP A 1 347 ? -6.797 -4.02 8.945 1 90.12 347 ASP A O 1
ATOM 2683 N N . ALA A 1 348 ? -6.137 -2.117 9.992 1 92.31 348 ALA A N 1
ATOM 2684 C CA . ALA A 1 348 ? -6.395 -1.29 8.812 1 92.31 348 ALA A CA 1
ATOM 2685 C C . ALA A 1 348 ? -5.508 -1.709 7.645 1 92.31 348 ALA A C 1
ATOM 2687 O O . ALA A 1 348 ? -5.867 -1.515 6.484 1 92.31 348 ALA A O 1
ATOM 2688 N N . LEU A 1 349 ? -4.379 -2.309 7.902 1 92.19 349 LEU A N 1
ATOM 2689 C CA . LEU A 1 349 ? -3.439 -2.707 6.863 1 92.19 349 LEU A CA 1
ATOM 2690 C C . LEU A 1 349 ? -3.957 -3.918 6.094 1 92.19 349 LEU A C 1
ATOM 2692 O O . LEU A 1 349 ? -3.477 -4.219 5 1 92.19 349 LEU A O 1
ATOM 2696 N N . ASP A 1 350 ? -4.895 -4.645 6.633 1 88.44 350 ASP A N 1
ATOM 2697 C CA . ASP A 1 350 ? -5.43 -5.836 5.98 1 88.44 350 ASP A CA 1
ATOM 2698 C C . ASP A 1 350 ? -6.09 -5.48 4.648 1 88.44 350 ASP A C 1
ATOM 2700 O O . ASP A 1 350 ? -6.148 -6.312 3.738 1 88.44 350 ASP A O 1
ATOM 2704 N N . GLN A 1 351 ? -6.48 -4.277 4.539 1 89.38 351 GLN A N 1
ATOM 2705 C CA . GLN A 1 351 ? -7.18 -3.871 3.324 1 89.38 351 GLN A CA 1
ATOM 2706 C C . GLN A 1 351 ? -6.207 -3.68 2.164 1 89.38 351 GLN A C 1
ATOM 2708 O O . GLN A 1 351 ? -6.625 -3.498 1.019 1 89.38 351 GLN A O 1
ATOM 2713 N N . LEU A 1 352 ? -4.902 -3.672 2.455 1 90.38 352 LEU A N 1
ATOM 2714 C CA . LEU A 1 352 ? -3.898 -3.402 1.43 1 90.38 352 LEU A CA 1
ATOM 2715 C C . LEU A 1 352 ? -3.504 -4.684 0.705 1 90.38 352 LEU A C 1
ATOM 2717 O O . LEU A 1 352 ? -2.73 -4.648 -0.255 1 90.38 352 LEU A O 1
ATOM 2721 N N . GLY A 1 353 ? -3.873 -5.812 1.145 1 76.5 353 GLY A N 1
ATOM 2722 C CA . GLY A 1 353 ? -3.598 -7.121 0.572 1 76.5 353 GLY A CA 1
ATOM 2723 C C . GLY A 1 353 ? -4.844 -7.969 0.392 1 76.5 353 GLY A C 1
ATOM 2724 O O . GLY A 1 353 ? -5.93 -7.438 0.148 1 76.5 353 GLY A O 1
ATOM 2725 N N . TYR A 1 354 ? -4.453 -9.305 0.363 1 62.53 354 TYR A N 1
ATOM 2726 C CA . TYR A 1 354 ? -5.426 -10.359 0.089 1 62.53 354 TYR A CA 1
ATOM 2727 C C . TYR A 1 354 ? -6.562 -10.32 1.106 1 62.53 354 TYR A C 1
ATOM 2729 O O . TYR A 1 354 ? -6.367 -10.672 2.273 1 62.53 354 TYR A O 1
ATOM 2737 N N . ARG A 1 355 ? -7.539 -9.328 0.994 1 54.62 355 ARG A N 1
ATOM 2738 C CA . ARG A 1 355 ? -8.781 -9.305 1.764 1 54.62 355 ARG A CA 1
ATOM 2739 C C . ARG A 1 355 ? -9.555 -10.609 1.593 1 54.62 355 ARG A C 1
ATOM 2741 O O . ARG A 1 355 ? -10.562 -10.828 2.268 1 54.62 355 ARG A O 1
ATOM 2748 N N . HIS A 1 356 ? -9.305 -11.391 0.554 1 50.47 356 HIS A N 1
ATOM 2749 C CA . HIS A 1 356 ? -10.273 -12.258 -0.112 1 50.47 356 HIS A CA 1
ATOM 2750 C C . HIS A 1 356 ? -10.695 -13.406 0.794 1 50.47 356 HIS A C 1
ATOM 2752 O O . HIS A 1 356 ? -11.719 -14.047 0.549 1 50.47 356 HIS A O 1
ATOM 2758 N N . TYR A 1 357 ? -9.742 -13.555 1.812 1 50.88 357 TYR A N 1
ATOM 2759 C CA . TYR A 1 357 ? -10.25 -14.75 2.473 1 50.88 357 TYR A CA 1
ATOM 2760 C C . TYR A 1 357 ? -11.609 -14.484 3.115 1 50.88 357 TYR A C 1
ATOM 2762 O O . TYR A 1 357 ? -12.5 -15.336 3.082 1 50.88 357 TYR A O 1
ATOM 2770 N N . ASP A 1 358 ? -11.602 -13.234 3.604 1 52.06 358 ASP A N 1
ATOM 2771 C CA . ASP A 1 358 ? -12.898 -12.969 4.227 1 52.06 358 ASP A CA 1
ATOM 2772 C C . ASP A 1 358 ? -14.008 -12.914 3.178 1 52.06 358 ASP A C 1
ATOM 2774 O O . ASP A 1 358 ? -15.109 -13.422 3.41 1 52.06 358 ASP A O 1
ATOM 2778 N N . ARG A 1 359 ? -13.719 -12.242 2.182 1 50.44 359 ARG A N 1
ATOM 2779 C CA . ARG A 1 359 ? -14.766 -12.195 1.161 1 50.44 359 ARG A CA 1
ATOM 2780 C C . ARG A 1 359 ? -15.094 -13.602 0.658 1 50.44 359 ARG A C 1
ATOM 2782 O O . ARG A 1 359 ? -16.266 -13.945 0.493 1 50.44 359 ARG A O 1
ATOM 2789 N N . LEU A 1 360 ? -13.977 -14.297 0.367 1 50.16 360 LEU A N 1
ATOM 2790 C CA . LEU A 1 360 ? -14.25 -15.672 -0.019 1 50.16 360 LEU A CA 1
ATOM 2791 C C . LEU A 1 360 ? -15.055 -16.391 1.06 1 50.16 360 LEU A C 1
ATOM 2793 O O . LEU A 1 360 ? -15.969 -17.156 0.75 1 50.16 360 LEU A O 1
ATOM 2797 N N . HIS A 1 361 ? -14.641 -15.945 2.219 1 51.44 361 HIS A N 1
ATOM 2798 C CA . HIS A 1 361 ? -15.398 -16.547 3.311 1 51.44 361 HIS A CA 1
ATOM 2799 C C . HIS A 1 361 ? -16.828 -16.031 3.338 1 51.44 361 HIS A C 1
ATOM 2801 O O . HIS A 1 361 ? -17.766 -16.797 3.553 1 51.44 361 HIS A O 1
ATOM 2807 N N . ARG A 1 362 ? -16.906 -14.727 3.223 1 50.78 362 ARG A N 1
ATOM 2808 C CA . ARG A 1 362 ? -18.266 -14.18 3.236 1 50.78 362 ARG A CA 1
ATOM 2809 C C . ARG A 1 362 ? -19.094 -14.727 2.072 1 50.78 362 ARG A C 1
ATOM 2811 O O . ARG A 1 362 ? -20.281 -15.008 2.225 1 50.78 362 ARG A O 1
ATOM 2818 N N . MET A 1 363 ? -18.516 -14.727 1.043 1 45.94 363 MET A N 1
ATOM 2819 C CA . MET A 1 363 ? -19.188 -15.352 -0.088 1 45.94 363 MET A CA 1
ATOM 2820 C C . MET A 1 363 ? -19.594 -16.781 0.245 1 45.94 363 MET A C 1
ATOM 2822 O O . MET A 1 363 ? -20.672 -17.234 -0.15 1 45.94 363 MET A O 1
ATOM 2826 N N . ARG A 1 364 ? -18.672 -17.406 0.889 1 43.31 364 ARG A N 1
ATOM 2827 C CA . ARG A 1 364 ? -19 -18.734 1.356 1 43.31 364 ARG A CA 1
ATOM 2828 C C . ARG A 1 364 ? -20.094 -18.688 2.428 1 43.31 364 ARG A C 1
ATOM 2830 O O . ARG A 1 364 ? -20.922 -19.594 2.51 1 43.31 364 ARG A O 1
ATOM 2837 N N . ALA A 1 365 ? -19.922 -17.797 3.227 1 46.22 365 ALA A N 1
ATOM 2838 C CA . ALA A 1 365 ? -20.891 -17.734 4.324 1 46.22 365 ALA A CA 1
ATOM 2839 C C . ALA A 1 365 ? -22.25 -17.281 3.828 1 46.22 365 ALA A C 1
ATOM 2841 O O . ALA A 1 365 ? -23.281 -17.734 4.316 1 46.22 365 ALA A O 1
ATOM 2842 N N . ASP A 1 366 ? -22.328 -16.141 3.209 1 43.62 366 ASP A N 1
ATOM 2843 C CA . ASP A 1 366 ? -23.625 -15.656 2.783 1 43.62 366 ASP A CA 1
ATOM 2844 C C . ASP A 1 366 ? -24.359 -16.703 1.935 1 43.62 366 ASP A C 1
ATOM 2846 O O . ASP A 1 366 ? -25.531 -16.547 1.621 1 43.62 366 ASP A O 1
ATOM 2850 N N . GLY A 1 367 ? -23.672 -17.578 1.417 1 35.72 367 GLY A N 1
ATOM 2851 C CA . GLY A 1 367 ? -24.453 -18.656 0.82 1 35.72 367 GLY A CA 1
ATOM 2852 C C . GLY A 1 367 ? -25.203 -19.484 1.842 1 35.72 367 GLY A C 1
ATOM 2853 O O . GLY A 1 367 ? -25.953 -20.391 1.479 1 35.72 367 GLY A O 1
ATOM 2854 N N . SER A 1 368 ? -24.781 -19.547 3.016 1 32.97 368 SER A N 1
ATOM 2855 C CA . SER A 1 368 ? -25.609 -20.328 3.922 1 32.97 368 SER A CA 1
ATOM 2856 C C . SER A 1 368 ? -26.891 -19.578 4.27 1 32.97 368 SER A C 1
ATOM 2858 O O . SER A 1 368 ? -27.766 -20.125 4.945 1 32.97 368 SER A O 1
ATOM 2860 N N . SER A 1 369 ? -26.922 -18.281 4.254 1 29.69 369 SER A N 1
ATOM 2861 C CA . SER A 1 369 ? -28.188 -17.75 4.758 1 29.69 369 SER A CA 1
ATOM 2862 C C . SER A 1 369 ? -29.297 -17.922 3.727 1 29.69 369 SER A C 1
ATOM 2864 O O . SER A 1 369 ? -30.438 -17.531 3.973 1 29.69 369 SER A O 1
ATOM 2866 N N . THR A 1 370 ? -29.125 -18.156 2.398 1 24.69 370 THR A N 1
ATOM 2867 C CA . THR A 1 370 ? -30.453 -18.516 1.896 1 24.69 370 THR A CA 1
ATOM 2868 C C . THR A 1 370 ? -30.734 -19.984 2.105 1 24.69 370 THR A C 1
ATOM 2870 O O . THR A 1 370 ? -29.844 -20.828 1.966 1 24.69 370 THR A O 1
ATOM 2873 N N . MET B 1 1 ? -32.312 -35.062 -9.078 1 24.75 1 MET B N 1
ATOM 2874 C CA . MET B 1 1 ? -31.734 -34.281 -10.148 1 24.75 1 MET B CA 1
ATOM 2875 C C . MET B 1 1 ? -30.266 -34.656 -10.352 1 24.75 1 MET B C 1
ATOM 2877 O O . MET B 1 1 ? -29.484 -34.656 -9.406 1 24.75 1 MET B O 1
ATOM 2881 N N . ALA B 1 2 ? -30.047 -35.406 -11.164 1 35.88 2 ALA B N 1
ATOM 2882 C CA . ALA B 1 2 ? -28.781 -36.062 -11.484 1 35.88 2 ALA B CA 1
ATOM 2883 C C . ALA B 1 2 ? -27.625 -35.062 -11.523 1 35.88 2 ALA B C 1
ATOM 2885 O O . ALA B 1 2 ? -27.766 -33.969 -12.062 1 35.88 2 ALA B O 1
ATOM 2886 N N . GLU B 1 3 ? -26.656 -35.031 -10.617 1 37.62 3 GLU B N 1
ATOM 2887 C CA . GLU B 1 3 ? -25.438 -34.219 -10.508 1 37.62 3 GLU B CA 1
ATOM 2888 C C . GLU B 1 3 ? -24.781 -34.031 -11.867 1 37.62 3 GLU B C 1
ATOM 2890 O O . GLU B 1 3 ? -24.328 -34.969 -12.5 1 37.62 3 GLU B O 1
ATOM 2895 N N . LEU B 1 4 ? -25.109 -33.281 -12.766 1 41.03 4 LEU B N 1
ATOM 2896 C CA . LEU B 1 4 ? -24.484 -33 -14.062 1 41.03 4 LEU B CA 1
ATOM 2897 C C . LEU B 1 4 ? -23 -32.781 -13.914 1 41.03 4 LEU B C 1
ATOM 2899 O O . LEU B 1 4 ? -22.578 -31.953 -13.086 1 41.03 4 LEU B O 1
ATOM 2903 N N . PRO B 1 5 ? -22.109 -33.656 -14.211 1 48 5 PRO B N 1
ATOM 2904 C CA . PRO B 1 5 ? -20.656 -33.5 -14.141 1 48 5 PRO B CA 1
ATOM 2905 C C . PRO B 1 5 ? -20.203 -32.125 -14.641 1 48 5 PRO B C 1
ATOM 2907 O O . PRO B 1 5 ? -20.562 -31.719 -15.742 1 48 5 PRO B O 1
ATOM 2910 N N . MET B 1 6 ? -20.203 -31.125 -13.922 1 62.06 6 MET B N 1
ATOM 2911 C CA . MET B 1 6 ? -19.75 -29.812 -14.383 1 62.06 6 MET B CA 1
ATOM 2912 C C . MET B 1 6 ? -18.359 -29.891 -14.992 1 62.06 6 MET B C 1
ATOM 2914 O O . MET B 1 6 ? -17.391 -30.203 -14.289 1 62.06 6 MET B O 1
ATOM 2918 N N . ASN B 1 7 ? -18.203 -29.969 -16.438 1 85.38 7 ASN B N 1
ATOM 2919 C CA . ASN B 1 7 ? -16.953 -30.156 -17.172 1 85.38 7 ASN B CA 1
ATOM 2920 C C . ASN B 1 7 ? -16.219 -28.844 -17.375 1 85.38 7 ASN B C 1
ATOM 2922 O O . ASN B 1 7 ? -16.766 -27.906 -17.969 1 85.38 7 ASN B O 1
ATOM 2926 N N . ILE B 1 8 ? -15.102 -28.766 -16.859 1 93.06 8 ILE B N 1
ATOM 2927 C CA . ILE B 1 8 ? -14.227 -27.609 -17.078 1 93.06 8 ILE B CA 1
ATOM 2928 C C . ILE B 1 8 ? -13.875 -27.5 -18.562 1 93.06 8 ILE B C 1
ATOM 2930 O O . ILE B 1 8 ? -13.445 -28.484 -19.188 1 93.06 8 ILE B O 1
ATOM 2934 N N . PRO B 1 9 ? -14.125 -26.359 -19.188 1 95.69 9 PRO B N 1
ATOM 2935 C CA . PRO B 1 9 ? -13.836 -26.188 -20.609 1 95.69 9 PRO B CA 1
ATOM 2936 C C . PRO B 1 9 ? -12.359 -26.359 -20.938 1 95.69 9 PRO B C 1
ATOM 2938 O O . PRO B 1 9 ? -11.5 -26.125 -20.078 1 95.69 9 PRO B O 1
ATOM 2941 N N . THR B 1 10 ? -12.141 -26.844 -22.141 1 96 10 THR B N 1
ATOM 2942 C CA . THR B 1 10 ? -10.797 -26.906 -22.719 1 96 10 THR B CA 1
ATOM 2943 C C . THR B 1 10 ? -10.633 -25.859 -23.828 1 96 10 THR B C 1
ATOM 2945 O O . THR B 1 10 ? -11.516 -25.719 -24.672 1 96 10 THR B O 1
ATOM 2948 N N . VAL B 1 11 ? -9.609 -25.141 -23.781 1 97.12 11 VAL B N 1
ATOM 2949 C CA . VAL B 1 11 ? -9.305 -24.172 -24.828 1 97.12 11 VAL B CA 1
ATOM 2950 C C . VAL B 1 11 ? -8.062 -24.609 -25.594 1 97.12 11 VAL B C 1
ATOM 2952 O O . VAL B 1 11 ? -7.094 -25.094 -25.016 1 97.12 11 VAL B O 1
ATOM 2955 N N . ASP B 1 12 ? -8.18 -24.531 -26.875 1 96.69 12 ASP B N 1
ATOM 2956 C CA . ASP B 1 12 ? -7.051 -24.797 -27.766 1 96.69 12 ASP B CA 1
ATOM 2957 C C . ASP B 1 12 ? -6.336 -23.5 -28.141 1 96.69 12 ASP B C 1
ATOM 2959 O O . ASP B 1 12 ? -6.918 -22.625 -28.797 1 96.69 12 ASP B O 1
ATOM 2963 N N . LEU B 1 13 ? -5.066 -23.375 -27.781 1 97.19 13 LEU B N 1
ATOM 2964 C CA . LEU B 1 13 ? -4.355 -22.125 -28.031 1 97.19 13 LEU B CA 1
ATOM 2965 C C . LEU B 1 13 ? -4.227 -21.875 -29.531 1 97.19 13 LEU B C 1
ATOM 2967 O O . LEU B 1 13 ? -4.082 -20.719 -29.969 1 97.19 13 LEU B O 1
ATOM 2971 N N . ALA B 1 14 ? -4.309 -22.891 -30.297 1 94.88 14 ALA B N 1
ATOM 2972 C CA . ALA B 1 14 ? -4.293 -22.719 -31.75 1 94.88 14 ALA B CA 1
ATOM 2973 C C . ALA B 1 14 ? -5.531 -21.969 -32.219 1 94.88 14 ALA B C 1
ATOM 2975 O O . ALA B 1 14 ? -5.484 -21.266 -33.25 1 94.88 14 ALA B O 1
ATOM 2976 N N . ASP B 1 15 ? -6.621 -22.125 -31.5 1 94.25 15 ASP B N 1
ATOM 2977 C CA . ASP B 1 15 ? -7.832 -21.391 -31.828 1 94.25 15 ASP B CA 1
ATOM 2978 C C . ASP B 1 15 ? -7.66 -19.906 -31.516 1 94.25 15 ASP B C 1
ATOM 2980 O O . ASP B 1 15 ? -8.039 -19.047 -32.312 1 94.25 15 ASP B O 1
ATOM 2984 N N . LEU B 1 16 ? -7.059 -19.594 -30.422 1 93.44 16 LEU B N 1
ATOM 2985 C CA . LEU B 1 16 ? -6.902 -18.219 -29.969 1 93.44 16 LEU B CA 1
ATOM 2986 C C . LEU B 1 16 ? -5.93 -17.453 -30.875 1 93.44 16 LEU B C 1
ATOM 2988 O O . LEU B 1 16 ? -6.004 -16.234 -30.984 1 93.44 16 LEU B O 1
ATOM 2992 N N . SER B 1 17 ? -5.004 -18.141 -31.5 1 90.38 17 SER B N 1
ATOM 2993 C CA . SER B 1 17 ? -3.996 -17.531 -32.344 1 90.38 17 SER B CA 1
ATOM 2994 C C . SER B 1 17 ? -4.391 -17.609 -33.812 1 90.38 17 SER B C 1
ATOM 2996 O O . SER B 1 17 ? -3.609 -17.234 -34.688 1 90.38 17 SER B O 1
ATOM 2998 N N . SER B 1 18 ? -5.551 -18.031 -34.094 1 91.5 18 SER B N 1
ATOM 2999 C CA . SER B 1 18 ? -6.008 -18.25 -35.469 1 91.5 18 SER B CA 1
ATOM 3000 C C . SER B 1 18 ? -6.316 -16.938 -36.156 1 91.5 18 SER B C 1
ATOM 3002 O O . SER B 1 18 ? -6.508 -15.914 -35.5 1 91.5 18 SER B O 1
ATOM 3004 N N . GLU B 1 19 ? -6.312 -16.969 -37.469 1 91.69 19 GLU B N 1
ATOM 3005 C CA . GLU B 1 19 ? -6.766 -15.836 -38.281 1 91.69 19 GLU B CA 1
ATOM 3006 C C . GLU B 1 19 ? -8.273 -15.898 -38.531 1 91.69 19 GLU B C 1
ATOM 3008 O O . GLU B 1 19 ? -8.875 -14.922 -38.969 1 91.69 19 GLU B O 1
ATOM 3013 N N . ASP B 1 20 ? -8.82 -17.016 -38.188 1 93.56 20 ASP B N 1
ATOM 3014 C CA . ASP B 1 20 ? -10.266 -17.203 -38.312 1 93.56 20 ASP B CA 1
ATOM 3015 C C . ASP B 1 20 ? -11.016 -16.641 -37.125 1 93.56 20 ASP B C 1
ATOM 3017 O O . ASP B 1 20 ? -10.953 -17.188 -36.031 1 93.56 20 ASP B O 1
ATOM 3021 N N . PRO B 1 21 ? -11.781 -15.664 -37.375 1 91.75 21 PRO B N 1
ATOM 3022 C CA . PRO B 1 21 ? -12.492 -15.016 -36.281 1 91.75 21 PRO B CA 1
ATOM 3023 C C . PRO B 1 21 ? -13.422 -15.977 -35.531 1 91.75 21 PRO B C 1
ATOM 3025 O O . PRO B 1 21 ? -13.625 -15.836 -34.344 1 91.75 21 PRO B O 1
ATOM 3028 N N . SER B 1 22 ? -13.938 -16.906 -36.219 1 94.31 22 SER B N 1
ATOM 3029 C CA . SER B 1 22 ? -14.852 -17.844 -35.594 1 94.31 22 SER B CA 1
ATOM 3030 C C . SER B 1 22 ? -14.133 -18.734 -34.594 1 94.31 22 SER B C 1
ATOM 3032 O O . SER B 1 22 ? -14.688 -19.094 -33.531 1 94.31 22 SER B O 1
ATOM 3034 N N . ARG B 1 23 ? -12.945 -19.078 -34.844 1 94.38 23 ARG B N 1
ATOM 3035 C CA . ARG B 1 23 ? -12.141 -19.891 -33.938 1 94.38 23 ARG B CA 1
ATOM 3036 C C . ARG B 1 23 ? -11.742 -19.078 -32.688 1 94.38 23 ARG B C 1
ATOM 3038 O O . ARG B 1 23 ? -11.805 -19.594 -31.578 1 94.38 23 ARG B O 1
ATOM 3045 N N . ILE B 1 24 ? -11.414 -17.875 -32.969 1 93.44 24 ILE B N 1
ATOM 3046 C CA . ILE B 1 24 ? -11.055 -17 -31.875 1 93.44 24 ILE B CA 1
ATOM 3047 C C . ILE B 1 24 ? -12.25 -16.828 -30.938 1 93.44 24 ILE B C 1
ATOM 3049 O O . ILE B 1 24 ? -12.109 -16.922 -29.719 1 93.44 24 ILE B O 1
ATOM 3053 N N . GLU B 1 25 ? -13.344 -16.625 -31.5 1 93.56 25 GLU B N 1
ATOM 3054 C CA . GLU B 1 25 ? -14.562 -16.406 -30.719 1 93.56 25 GLU B CA 1
ATOM 3055 C C . GLU B 1 25 ? -14.906 -17.641 -29.891 1 93.56 25 GLU B C 1
ATOM 3057 O O . GLU B 1 25 ? -15.297 -17.531 -28.734 1 93.56 25 GLU B O 1
ATOM 3062 N N . ARG B 1 26 ? -14.781 -18.781 -30.484 1 94.12 26 ARG B N 1
ATOM 3063 C CA . ARG B 1 26 ? -15.047 -20.016 -29.766 1 94.12 26 ARG B CA 1
ATOM 3064 C C . ARG B 1 26 ? -14.117 -20.172 -28.562 1 94.12 26 ARG B C 1
ATOM 3066 O O . ARG B 1 26 ? -14.555 -20.547 -27.469 1 94.12 26 ARG B O 1
ATOM 3073 N N . GLY B 1 27 ? -12.906 -19.938 -28.812 1 95.56 27 GLY B N 1
ATOM 3074 C CA . GLY B 1 27 ? -11.938 -20 -27.719 1 95.56 27 GLY B CA 1
ATOM 3075 C C . GLY B 1 27 ? -12.219 -18.984 -26.625 1 95.56 27 GLY B C 1
ATOM 3076 O O . GLY B 1 27 ? -12.133 -19.312 -25.438 1 95.56 27 GLY B O 1
ATOM 3077 N N . ALA B 1 28 ? -12.594 -17.828 -27.078 1 95.75 28 ALA B N 1
ATOM 3078 C CA . ALA B 1 28 ? -12.875 -16.75 -26.125 1 95.75 28 ALA B CA 1
ATOM 3079 C C . ALA B 1 28 ? -14.102 -17.078 -25.281 1 95.75 28 ALA B C 1
ATOM 3081 O O . ALA B 1 28 ? -14.125 -16.812 -24.078 1 95.75 28 ALA B O 1
ATOM 3082 N N . LEU B 1 29 ? -15.07 -17.625 -25.891 1 95.5 29 LEU B N 1
ATOM 3083 C CA . LEU B 1 29 ? -16.281 -18 -25.172 1 95.5 29 LEU B CA 1
ATOM 3084 C C . LEU B 1 29 ? -15.992 -19.109 -24.172 1 95.5 29 LEU B C 1
ATOM 3086 O O . LEU B 1 29 ? -16.531 -19.094 -23.047 1 95.5 29 LEU B O 1
ATOM 3090 N N . ALA B 1 30 ? -15.203 -20.031 -24.594 1 95.81 30 ALA B N 1
ATOM 3091 C CA . ALA B 1 30 ? -14.797 -21.094 -23.672 1 95.81 30 ALA B CA 1
ATOM 3092 C C . ALA B 1 30 ? -14.039 -20.516 -22.469 1 95.81 30 ALA B C 1
ATOM 3094 O O . ALA B 1 30 ? -14.273 -20.938 -21.328 1 95.81 30 ALA B O 1
ATOM 3095 N N . LEU B 1 31 ? -13.203 -19.578 -22.734 1 97.31 31 LEU B N 1
ATOM 3096 C CA . LEU B 1 31 ? -12.43 -18.953 -21.656 1 97.31 31 LEU B CA 1
ATOM 3097 C C . LEU B 1 31 ? -13.328 -18.188 -20.719 1 97.31 31 LEU B C 1
ATOM 3099 O O . LEU B 1 31 ? -13.125 -18.203 -19.5 1 97.31 31 LEU B O 1
ATOM 3103 N N . ARG B 1 32 ? -14.258 -17.484 -21.281 1 97.31 32 ARG B N 1
ATOM 3104 C CA . ARG B 1 32 ? -15.195 -16.719 -20.469 1 97.31 32 ARG B CA 1
ATOM 3105 C C . ARG B 1 32 ? -15.922 -17.609 -19.469 1 97.31 32 ARG B C 1
ATOM 3107 O O . ARG B 1 32 ? -16.016 -17.281 -18.297 1 97.31 32 ARG B O 1
ATOM 3114 N N . GLU B 1 33 ? -16.375 -18.703 -19.969 1 96.12 33 GLU B N 1
ATOM 3115 C CA . GLU B 1 33 ? -17.062 -19.641 -19.109 1 96.12 33 GLU B CA 1
ATOM 3116 C C . GLU B 1 33 ? -16.094 -20.266 -18.094 1 96.12 33 GLU B C 1
ATOM 3118 O O . GLU B 1 33 ? -16.375 -20.312 -16.891 1 96.12 33 GLU B O 1
ATOM 3123 N N . ALA B 1 34 ? -15 -20.734 -18.547 1 97 34 ALA B N 1
ATOM 3124 C CA . ALA B 1 34 ? -14.031 -21.422 -17.703 1 97 34 ALA B CA 1
ATOM 3125 C C . ALA B 1 34 ? -13.555 -20.531 -16.562 1 97 34 ALA B C 1
ATOM 3127 O O . ALA B 1 34 ? -13.664 -20.891 -15.391 1 97 34 ALA B O 1
ATOM 3128 N N . PHE B 1 35 ? -13.086 -19.297 -16.922 1 97.56 35 PHE B N 1
ATOM 3129 C CA . PHE B 1 35 ? -12.531 -18.375 -15.93 1 97.56 35 PHE B CA 1
ATOM 3130 C C . PHE B 1 35 ? -13.641 -17.781 -15.062 1 97.56 35 PHE B C 1
ATOM 3132 O O . PHE B 1 35 ? -13.406 -17.422 -13.906 1 97.56 35 PHE B O 1
ATOM 3139 N N . GLY B 1 36 ? -14.828 -17.734 -15.633 1 95.44 36 GLY B N 1
ATOM 3140 C CA . GLY B 1 36 ? -15.922 -17.125 -14.914 1 95.44 36 GLY B CA 1
ATOM 3141 C C . GLY B 1 36 ? -16.578 -18.047 -13.906 1 95.44 36 GLY B C 1
ATOM 3142 O O . GLY B 1 36 ? -16.953 -17.625 -12.812 1 95.44 36 GLY B O 1
ATOM 3143 N N . VAL B 1 37 ? -16.703 -19.312 -14.242 1 92.94 37 VAL B N 1
ATOM 3144 C CA . VAL B 1 37 ? -17.453 -20.266 -13.43 1 92.94 37 VAL B CA 1
ATOM 3145 C C . VAL B 1 37 ? -16.484 -21.109 -12.602 1 92.94 37 VAL B C 1
ATOM 3147 O O . VAL B 1 37 ? -16.703 -21.312 -11.406 1 92.94 37 VAL B O 1
ATOM 3150 N N . PHE B 1 38 ? -15.438 -21.516 -13.203 1 94.06 38 PHE B N 1
ATOM 3151 C CA . PHE B 1 38 ? -14.539 -22.469 -12.562 1 94.06 38 PHE B CA 1
ATOM 3152 C C . PHE B 1 38 ? -13.281 -21.766 -12.062 1 94.06 38 PHE B C 1
ATOM 3154 O O . PHE B 1 38 ? -12.594 -22.281 -11.172 1 94.06 38 PHE B O 1
ATOM 3161 N N . GLY B 1 39 ? -12.93 -20.672 -12.664 1 95.56 39 GLY B N 1
ATOM 3162 C CA . GLY B 1 39 ? -11.656 -20.016 -12.375 1 95.56 39 GLY B CA 1
ATOM 3163 C C . GLY B 1 39 ? -10.461 -20.781 -12.898 1 95.56 39 GLY B C 1
ATOM 3164 O O . GLY B 1 39 ? -9.32 -20.516 -12.516 1 95.56 39 GLY B O 1
ATOM 3165 N N . LEU B 1 40 ? -10.719 -21.719 -13.711 1 96.62 40 LEU B N 1
ATOM 3166 C CA . LEU B 1 40 ? -9.719 -22.641 -14.234 1 96.62 40 LEU B CA 1
ATOM 3167 C C . LEU B 1 40 ? -10.094 -23.109 -15.633 1 96.62 40 LEU B C 1
ATOM 3169 O O . LEU B 1 40 ? -11.273 -23.25 -15.953 1 96.62 40 LEU B O 1
ATOM 3173 N N . VAL B 1 41 ? -9.023 -23.406 -16.5 1 97.69 41 VAL B N 1
ATOM 3174 C CA . VAL B 1 41 ? -9.242 -23.922 -17.844 1 97.69 41 VAL B CA 1
ATOM 3175 C C . VAL B 1 41 ? -8.188 -24.969 -18.188 1 97.69 41 VAL B C 1
ATOM 3177 O O . VAL B 1 41 ? -7.055 -24.906 -17.688 1 97.69 41 VAL B O 1
ATOM 3180 N N . TYR B 1 42 ? -8.633 -25.938 -18.953 1 97.31 42 TYR B N 1
ATOM 3181 C CA . TYR B 1 42 ? -7.656 -26.844 -19.547 1 97.31 42 TYR B CA 1
ATOM 3182 C C . TYR B 1 42 ? -7.133 -26.297 -20.875 1 97.31 42 TYR B C 1
ATOM 3184 O O . TYR B 1 42 ? -7.891 -25.719 -21.656 1 97.31 42 TYR B O 1
ATOM 3192 N N . VAL B 1 43 ? -5.867 -26.484 -21.141 1 98.06 43 VAL B N 1
ATOM 3193 C CA . VAL B 1 43 ? -5.246 -25.797 -22.281 1 98.06 43 VAL B CA 1
ATOM 3194 C C . VAL B 1 43 ? -4.551 -26.828 -23.172 1 98.06 43 VAL B C 1
ATOM 3196 O O . VAL B 1 43 ? -3.658 -27.547 -22.719 1 98.06 43 VAL B O 1
ATOM 3199 N N . LYS B 1 44 ? -4.957 -26.859 -24.375 1 96.94 44 LYS B N 1
ATOM 3200 C CA . LYS B 1 44 ? -4.328 -27.688 -25.391 1 96.94 44 LYS B CA 1
ATOM 3201 C C . LYS B 1 44 ? -3.381 -26.859 -26.266 1 96.94 44 LYS B C 1
ATOM 3203 O O . LYS B 1 44 ? -3.57 -25.656 -26.422 1 96.94 44 LYS B O 1
ATOM 3208 N N . ASN B 1 45 ? -2.338 -27.578 -26.797 1 97.12 45 ASN B N 1
ATOM 3209 C CA . ASN B 1 45 ? -1.341 -26.953 -27.656 1 97.12 45 ASN B CA 1
ATOM 3210 C C . ASN B 1 45 ? -0.606 -25.812 -26.938 1 97.12 45 ASN B C 1
ATOM 3212 O O . ASN B 1 45 ? -0.452 -24.734 -27.5 1 97.12 45 ASN B O 1
ATOM 3216 N N . HIS B 1 46 ? -0.222 -26.078 -25.75 1 97.06 46 HIS B N 1
ATOM 3217 C CA . HIS B 1 46 ? 0.342 -25.109 -24.828 1 97.06 46 HIS B CA 1
ATOM 3218 C C . HIS B 1 46 ? 1.842 -24.938 -25.047 1 97.06 46 HIS B C 1
ATOM 3220 O O . HIS B 1 46 ? 2.441 -23.984 -24.562 1 97.06 46 HIS B O 1
ATOM 3226 N N . GLY B 1 47 ? 2.492 -25.828 -25.688 1 96.12 47 GLY B N 1
ATOM 3227 C CA . GLY B 1 47 ? 3.889 -25.672 -26.062 1 96.12 47 GLY B CA 1
ATOM 3228 C C . GLY B 1 47 ? 4.848 -26.297 -25.078 1 96.12 47 GLY B C 1
ATOM 3229 O O . GLY B 1 47 ? 6.062 -26.281 -25.281 1 96.12 47 GLY B O 1
ATOM 3230 N N . VAL B 1 48 ? 4.406 -26.938 -23.969 1 97.5 48 VAL B N 1
ATOM 3231 C CA . VAL B 1 48 ? 5.266 -27.594 -22.984 1 97.5 48 VAL B CA 1
ATOM 3232 C C . VAL B 1 48 ? 5.742 -28.938 -23.531 1 97.5 48 VAL B C 1
ATOM 3234 O O . VAL B 1 48 ? 4.938 -29.75 -24 1 97.5 48 VAL B O 1
ATOM 3237 N N . ASP B 1 49 ? 7.023 -29.141 -23.547 1 96.81 49 ASP B N 1
ATOM 3238 C CA . ASP B 1 49 ? 7.617 -30.406 -23.922 1 96.81 49 ASP B CA 1
ATOM 3239 C C . ASP B 1 49 ? 7.527 -31.422 -22.781 1 96.81 49 ASP B C 1
ATOM 3241 O O . ASP B 1 49 ? 8.219 -31.281 -21.766 1 96.81 49 ASP B O 1
ATOM 3245 N N . ALA B 1 50 ? 6.773 -32.5 -23.016 1 95.62 50 ALA B N 1
ATOM 3246 C CA . ALA B 1 50 ? 6.508 -33.469 -21.969 1 95.62 50 ALA B CA 1
ATOM 3247 C C . ALA B 1 50 ? 7.793 -34.188 -21.531 1 95.62 50 ALA B C 1
ATOM 3249 O O . ALA B 1 50 ? 7.984 -34.469 -20.359 1 95.62 50 ALA B O 1
ATOM 3250 N N . GLN B 1 51 ? 8.602 -34.469 -22.453 1 96.75 51 GLN B N 1
ATOM 3251 C CA . GLN B 1 51 ? 9.852 -35.125 -22.125 1 96.75 51 GLN B CA 1
ATOM 3252 C C . GLN B 1 51 ? 10.781 -34.219 -21.328 1 96.75 51 GLN B C 1
ATOM 3254 O O . GLN B 1 51 ? 11.43 -34.656 -20.375 1 96.75 51 GLN B O 1
ATOM 3259 N N . ALA B 1 52 ? 10.859 -33 -21.766 1 97.62 52 ALA B N 1
ATOM 3260 C CA . ALA B 1 52 ? 11.664 -32.031 -21.031 1 97.62 52 ALA B CA 1
ATOM 3261 C C . ALA B 1 52 ? 11.148 -31.828 -19.609 1 97.62 52 ALA B C 1
ATOM 3263 O O . ALA B 1 52 ? 11.93 -31.672 -18.672 1 97.62 52 ALA B O 1
ATOM 3264 N N . LEU B 1 53 ? 9.859 -31.844 -19.469 1 97.94 53 LEU B N 1
ATOM 3265 C CA . LEU B 1 53 ? 9.25 -31.719 -18.141 1 97.94 53 LEU B CA 1
ATOM 3266 C C . LEU B 1 53 ? 9.656 -32.875 -17.234 1 97.94 53 LEU B C 1
ATOM 3268 O O . LEU B 1 53 ? 10.016 -32.656 -16.078 1 97.94 53 LEU B O 1
ATOM 3272 N N . GLU B 1 54 ? 9.625 -34.094 -17.75 1 97.12 54 GLU B N 1
ATOM 3273 C CA . GLU B 1 54 ? 10.039 -35.25 -16.984 1 97.12 54 GLU B CA 1
ATOM 3274 C C . GLU B 1 54 ? 11.5 -35.156 -16.562 1 97.12 54 GLU B C 1
ATOM 3276 O O . GLU B 1 54 ? 11.852 -35.5 -15.438 1 97.12 54 GLU B O 1
ATOM 3281 N N . ARG B 1 55 ? 12.289 -34.656 -17.484 1 98.06 55 ARG B N 1
ATOM 3282 C CA . ARG B 1 55 ? 13.703 -34.469 -17.172 1 98.06 55 ARG B CA 1
ATOM 3283 C C . ARG B 1 55 ? 13.898 -33.469 -16.062 1 98.06 55 ARG B C 1
ATOM 3285 O O . ARG B 1 55 ? 14.773 -33.625 -15.203 1 98.06 55 ARG B O 1
ATOM 3292 N N . LEU B 1 56 ? 13.117 -32.406 -16.078 1 98.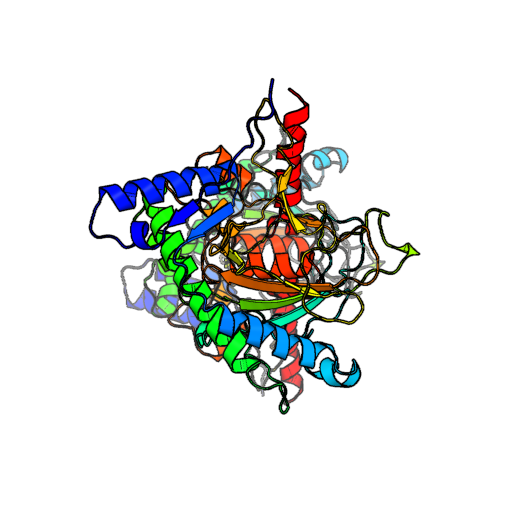5 56 LEU B N 1
ATOM 3293 C CA . LEU B 1 56 ? 13.18 -31.406 -15.023 1 98.5 56 LEU B CA 1
ATOM 3294 C C . LEU B 1 56 ? 12.797 -32.031 -13.68 1 98.5 56 LEU B C 1
ATOM 3296 O O . LEU B 1 56 ? 13.453 -31.766 -12.664 1 98.5 56 LEU B O 1
ATOM 3300 N N . TYR B 1 57 ? 11.727 -32.844 -13.633 1 98.31 57 TYR B N 1
ATOM 3301 C CA . TYR B 1 57 ? 11.297 -33.5 -12.391 1 98.31 57 TYR B CA 1
ATOM 3302 C C . TYR B 1 57 ? 12.383 -34.406 -11.836 1 98.31 57 TYR B C 1
ATOM 3304 O O . TYR B 1 57 ? 12.602 -34.469 -10.625 1 98.31 57 TYR B O 1
ATOM 3312 N N . ASP B 1 58 ? 13.062 -35.094 -12.781 1 98.12 58 ASP B N 1
ATOM 3313 C CA . ASP B 1 58 ? 14.188 -35.906 -12.359 1 98.12 58 ASP B CA 1
ATOM 3314 C C . ASP B 1 58 ? 15.297 -35.062 -11.75 1 98.12 58 ASP B C 1
ATOM 3316 O O . ASP B 1 58 ? 15.828 -35.375 -10.688 1 98.12 58 ASP B O 1
ATOM 3320 N N . ALA B 1 59 ? 15.625 -34 -12.422 1 98.12 59 ALA B N 1
ATOM 3321 C CA . ALA B 1 59 ? 16.672 -33.094 -11.945 1 98.12 59 ALA B CA 1
ATOM 3322 C C . ALA B 1 59 ? 16.297 -32.5 -10.602 1 98.12 59 ALA B C 1
ATOM 3324 O O . ALA B 1 59 ? 17.141 -32.406 -9.695 1 98.12 59 ALA B O 1
ATOM 3325 N N . PHE B 1 60 ? 15.102 -32.062 -10.453 1 97.69 60 PHE B N 1
ATOM 3326 C CA . PHE B 1 60 ? 14.625 -31.469 -9.211 1 97.69 60 PHE B CA 1
ATOM 3327 C C . PHE B 1 60 ? 14.641 -32.5 -8.086 1 97.69 60 PHE B C 1
ATOM 3329 O O . PHE B 1 60 ? 15.031 -32.188 -6.961 1 97.69 60 PHE B O 1
ATOM 3336 N N . GLY B 1 61 ? 14.18 -33.688 -8.414 1 96.5 61 GLY B N 1
ATOM 3337 C CA . GLY B 1 61 ? 14.273 -34.781 -7.449 1 96.5 61 GLY B CA 1
ATOM 3338 C C . GLY B 1 61 ? 15.68 -35 -6.93 1 96.5 61 GLY B C 1
ATOM 3339 O O . GLY B 1 61 ? 15.875 -35.25 -5.738 1 96.5 61 GLY B O 1
ATOM 3340 N N . ALA B 1 62 ? 16.625 -34.938 -7.824 1 97 62 ALA B N 1
ATOM 3341 C CA . ALA B 1 62 ? 18.016 -35.094 -7.438 1 97 62 ALA B CA 1
ATOM 3342 C C . ALA B 1 62 ? 18.469 -33.969 -6.5 1 97 62 ALA B C 1
ATOM 3344 O O . ALA B 1 62 ? 19.234 -34.219 -5.57 1 97 62 ALA B O 1
ATOM 3345 N N . PHE B 1 63 ? 18.016 -32.781 -6.711 1 97.31 63 PHE B N 1
ATOM 3346 C CA . PHE B 1 63 ? 18.328 -31.672 -5.828 1 97.31 63 PHE B CA 1
ATOM 3347 C C . PHE B 1 63 ? 17.719 -31.891 -4.453 1 97.31 63 PHE B C 1
ATOM 3349 O O . PHE B 1 63 ? 18.391 -31.719 -3.432 1 97.31 63 PHE B O 1
ATOM 3356 N N . ILE B 1 64 ? 16.438 -32.281 -4.438 1 94.88 64 ILE B N 1
ATOM 3357 C CA . ILE B 1 64 ? 15.68 -32.438 -3.199 1 94.88 64 ILE B CA 1
ATOM 3358 C C . ILE B 1 64 ? 16.281 -33.562 -2.363 1 94.88 64 ILE B C 1
ATOM 3360 O O . ILE B 1 64 ? 16.234 -33.531 -1.132 1 94.88 64 ILE B O 1
ATOM 3364 N N . ALA B 1 65 ? 16.844 -34.5 -3 1 93.94 65 ALA B N 1
ATOM 3365 C CA . ALA B 1 65 ? 17.391 -35.656 -2.322 1 93.94 65 ALA B CA 1
ATOM 3366 C C . ALA B 1 65 ? 18.672 -35.312 -1.573 1 93.94 65 ALA B C 1
ATOM 3368 O O . ALA B 1 65 ? 19.156 -36.062 -0.739 1 93.94 65 ALA B O 1
ATOM 3369 N N . ARG B 1 66 ? 19.188 -34.188 -1.813 1 95.5 66 ARG B N 1
ATOM 3370 C CA . ARG B 1 66 ? 20.406 -33.75 -1.118 1 95.5 66 ARG B CA 1
ATOM 3371 C C . ARG B 1 66 ? 20.109 -33.469 0.353 1 95.5 66 ARG B C 1
ATOM 3373 O O . ARG B 1 66 ? 18.984 -33.156 0.722 1 95.5 66 ARG B O 1
ATOM 3380 N N . PRO B 1 67 ? 21.25 -33.562 1.249 1 95.19 67 PRO B N 1
ATOM 3381 C CA . PRO B 1 67 ? 21.062 -33.188 2.654 1 95.19 67 PRO B CA 1
ATOM 3382 C C . PRO B 1 67 ? 20.641 -31.719 2.828 1 95.19 67 PRO B C 1
ATOM 3384 O O . PRO B 1 67 ? 21 -30.875 2.014 1 95.19 67 PRO B O 1
ATOM 3387 N N . THR B 1 68 ? 19.938 -31.562 3.871 1 94 68 THR B N 1
ATOM 3388 C CA . THR B 1 68 ? 19.391 -30.234 4.156 1 94 68 THR B CA 1
ATOM 3389 C C . THR B 1 68 ? 20.5 -29.188 4.18 1 94 68 THR B C 1
ATOM 3391 O O . THR B 1 68 ? 20.328 -28.078 3.688 1 94 68 THR B O 1
ATOM 3394 N N . GLU B 1 69 ? 21.641 -29.531 4.715 1 95.5 69 GLU B N 1
ATOM 3395 C CA . GLU B 1 69 ? 22.766 -28.609 4.848 1 95.5 69 GLU B CA 1
ATOM 3396 C C . GLU B 1 69 ? 23.234 -28.125 3.48 1 95.5 69 GLU B C 1
ATOM 3398 O O . GLU B 1 69 ? 23.656 -26.969 3.344 1 95.5 69 GLU B O 1
ATOM 3403 N N . ALA B 1 70 ? 23.109 -28.953 2.52 1 95.69 70 ALA B N 1
ATOM 3404 C CA . ALA B 1 70 ? 23.547 -28.609 1.171 1 95.69 70 ALA B CA 1
ATOM 3405 C C . ALA B 1 70 ? 22.531 -27.688 0.49 1 95.69 70 ALA B C 1
ATOM 3407 O O . ALA B 1 70 ? 22.891 -26.953 -0.432 1 95.69 70 ALA B O 1
ATOM 3408 N N . LYS B 1 71 ? 21.297 -27.703 0.898 1 96.56 71 LYS B N 1
ATOM 3409 C CA . LYS B 1 71 ? 20.234 -26.922 0.288 1 96.56 71 LYS B CA 1
ATOM 3410 C C . LYS B 1 71 ? 20.062 -25.578 0.994 1 96.56 71 LYS B C 1
ATOM 3412 O O . LYS B 1 71 ? 19.656 -24.594 0.378 1 96.56 71 LYS B O 1
ATOM 3417 N N . ARG B 1 72 ? 20.5 -25.422 2.197 1 95.5 72 ARG B N 1
ATOM 3418 C CA . ARG B 1 72 ? 20.266 -24.297 3.102 1 95.5 72 ARG B CA 1
ATOM 3419 C C . ARG B 1 72 ? 20.766 -23 2.49 1 95.5 72 ARG B C 1
ATOM 3421 O O . ARG B 1 72 ? 20.109 -21.953 2.604 1 95.5 72 ARG B O 1
ATOM 3428 N N . PRO B 1 73 ? 21.922 -23.047 1.742 1 96.62 73 PRO B N 1
ATOM 3429 C CA . PRO B 1 73 ? 22.422 -21.781 1.19 1 96.62 73 PRO B CA 1
ATOM 3430 C C . PRO B 1 73 ? 21.453 -21.156 0.171 1 96.62 73 PRO B C 1
ATOM 3432 O O . PRO B 1 73 ? 21.562 -19.969 -0.138 1 96.62 73 PRO B O 1
ATOM 3435 N N . TYR B 1 74 ? 20.531 -21.922 -0.295 1 97.31 74 TYR B N 1
ATOM 3436 C CA . TYR B 1 74 ? 19.641 -21.453 -1.344 1 97.31 74 TYR B CA 1
ATOM 3437 C C . TYR B 1 74 ? 18.281 -21.062 -0.766 1 97.31 74 TYR B C 1
ATOM 3439 O O . TYR B 1 74 ? 17.391 -20.609 -1.496 1 97.31 74 TYR B O 1
ATOM 3447 N N . GLY B 1 75 ? 18.078 -21.312 0.529 1 96.25 75 GLY B N 1
ATOM 3448 C CA . GLY B 1 75 ? 16.922 -20.828 1.248 1 96.25 75 GLY B CA 1
ATOM 3449 C C . GLY B 1 75 ? 17.062 -19.391 1.703 1 96.25 75 GLY B C 1
ATOM 3450 O O . GLY B 1 75 ? 17.5 -19.125 2.822 1 96.25 75 GLY B O 1
ATOM 3451 N N . ARG B 1 76 ? 16.656 -18.453 0.876 1 96.25 76 ARG B N 1
ATOM 3452 C CA . ARG B 1 76 ? 16.969 -17.047 1.067 1 96.25 76 ARG B CA 1
ATOM 3453 C C . ARG B 1 76 ? 15.773 -16.281 1.63 1 96.25 76 ARG B C 1
ATOM 3455 O O . ARG B 1 76 ? 15.023 -15.656 0.88 1 96.25 76 ARG B O 1
ATOM 3462 N N . ALA B 1 77 ? 15.703 -16.234 2.943 1 94.06 77 ALA B N 1
ATOM 3463 C CA . ALA B 1 77 ? 14.633 -15.516 3.637 1 94.06 77 ALA B CA 1
ATOM 3464 C C . ALA B 1 77 ? 14.766 -14.008 3.434 1 94.06 77 ALA B C 1
ATOM 3466 O O . ALA B 1 77 ? 13.773 -13.281 3.461 1 94.06 77 ALA B O 1
ATOM 3467 N N . ASP B 1 78 ? 15.977 -13.547 3.201 1 94.25 78 ASP B N 1
ATOM 3468 C CA . ASP B 1 78 ? 16.25 -12.125 3.041 1 94.25 78 ASP B CA 1
ATOM 3469 C C . ASP B 1 78 ? 15.594 -11.578 1.77 1 94.25 78 ASP B C 1
ATOM 3471 O O . ASP B 1 78 ? 15.359 -10.375 1.651 1 94.25 78 ASP B O 1
ATOM 3475 N N . ILE B 1 79 ? 15.336 -12.43 0.812 1 96.12 79 ILE B N 1
ATOM 3476 C CA . ILE B 1 79 ? 14.625 -12.008 -0.392 1 96.12 79 ILE B CA 1
ATOM 3477 C C . ILE B 1 79 ? 13.25 -12.672 -0.436 1 96.12 79 ILE B C 1
ATOM 3479 O O . ILE B 1 79 ? 12.703 -12.906 -1.516 1 96.12 79 ILE B O 1
ATOM 3483 N N . TRP B 1 80 ? 12.766 -13.031 0.718 1 96.56 80 TRP B N 1
ATOM 3484 C CA . TRP B 1 80 ? 11.414 -13.516 0.947 1 96.56 80 TRP B CA 1
ATOM 3485 C C . TRP B 1 80 ? 11.148 -14.805 0.167 1 96.56 80 TRP B C 1
ATOM 3487 O O . TRP B 1 80 ? 10.039 -15.031 -0.312 1 96.56 80 TRP B O 1
ATOM 3497 N N . TYR B 1 81 ? 12.188 -15.555 -0.182 1 95.19 81 TYR B N 1
ATOM 3498 C CA . TYR B 1 81 ? 12.125 -16.844 -0.858 1 95.19 81 TYR B CA 1
ATOM 3499 C C . TYR B 1 81 ? 11.555 -16.703 -2.264 1 95.19 81 TYR B C 1
ATOM 3501 O O . TYR B 1 81 ? 10.945 -17.625 -2.791 1 95.19 81 TYR B O 1
ATOM 3509 N N . GLN B 1 82 ? 11.688 -15.484 -2.836 1 96.81 82 GLN B N 1
ATOM 3510 C CA . GLN B 1 82 ? 11.164 -15.273 -4.18 1 96.81 82 GLN B CA 1
ATOM 3511 C C . GLN B 1 82 ? 12.07 -15.914 -5.23 1 96.81 82 GLN B C 1
ATOM 3513 O O . GLN B 1 82 ? 11.734 -15.93 -6.418 1 96.81 82 GLN B O 1
ATOM 3518 N N . ARG B 1 83 ? 13.234 -16.422 -4.781 1 98 83 ARG B N 1
ATOM 3519 C CA . ARG B 1 83 ? 14.148 -17.234 -5.582 1 98 83 ARG B CA 1
ATOM 3520 C C . ARG B 1 83 ? 14.773 -18.344 -4.746 1 98 83 ARG B C 1
ATOM 3522 O O . ARG B 1 83 ? 14.875 -18.219 -3.521 1 98 83 ARG B O 1
ATOM 3529 N N . GLY B 1 84 ? 15.102 -19.375 -5.391 1 97.94 84 GLY B N 1
ATOM 3530 C CA . GLY B 1 84 ? 15.82 -20.438 -4.703 1 97.94 84 GLY B CA 1
ATOM 3531 C C . GLY B 1 84 ? 14.898 -21.406 -3.986 1 97.94 84 GLY B C 1
ATOM 3532 O O . GLY B 1 84 ? 13.789 -21.688 -4.449 1 97.94 84 GLY B O 1
ATOM 3533 N N . TRP B 1 85 ? 15.484 -21.969 -2.926 1 97.5 85 TRP B N 1
ATOM 3534 C CA . TRP B 1 85 ? 14.867 -23.094 -2.221 1 97.5 85 TRP B CA 1
ATOM 3535 C C . TRP B 1 85 ? 13.961 -22.594 -1.1 1 97.5 85 TRP B C 1
ATOM 3537 O O . TRP B 1 85 ? 14.328 -21.688 -0.349 1 97.5 85 TRP B O 1
ATOM 3547 N N . THR B 1 86 ? 12.758 -23.062 -1.055 1 95.19 86 THR B N 1
ATOM 3548 C CA . THR B 1 86 ? 11.883 -22.906 0.099 1 95.19 86 THR B CA 1
ATOM 3549 C C . THR B 1 86 ? 11.797 -24.203 0.894 1 95.19 86 THR B C 1
ATOM 3551 O O . THR B 1 86 ? 11.289 -25.219 0.394 1 95.19 86 THR B O 1
ATOM 3554 N N . PRO B 1 87 ? 12.297 -24.172 2.111 1 92.5 87 PRO B N 1
ATOM 3555 C CA . PRO B 1 87 ? 12.242 -25.391 2.938 1 92.5 87 PRO B CA 1
ATOM 3556 C C . PRO B 1 87 ? 10.82 -25.766 3.334 1 92.5 87 PRO B C 1
ATOM 3558 O O . PRO B 1 87 ? 9.898 -24.953 3.201 1 92.5 87 PRO B O 1
ATOM 3561 N N . PRO B 1 88 ? 10.703 -27 3.766 1 87.31 88 PRO B N 1
ATOM 3562 C CA . PRO B 1 88 ? 9.391 -27.406 4.281 1 87.31 88 PRO B CA 1
ATOM 3563 C C . PRO B 1 88 ? 8.922 -26.531 5.445 1 87.31 88 PRO B C 1
ATOM 3565 O O . PRO B 1 88 ? 9.742 -26 6.199 1 87.31 88 PRO B O 1
ATOM 3568 N N . ASN B 1 89 ? 7.605 -26.266 5.535 1 80.12 89 ASN B N 1
ATOM 3569 C CA . ASN B 1 89 ? 6.945 -25.578 6.641 1 80.12 89 ASN B CA 1
ATOM 3570 C C . ASN B 1 89 ? 7.211 -24.078 6.609 1 80.12 89 ASN B C 1
ATOM 3572 O O . ASN B 1 89 ? 7.09 -23.406 7.629 1 80.12 89 ASN B O 1
ATOM 3576 N N . THR B 1 90 ? 7.707 -23.578 5.578 1 79.25 90 THR B N 1
ATOM 3577 C CA . THR B 1 90 ? 7.957 -22.141 5.473 1 79.25 90 THR B CA 1
ATOM 3578 C C . THR B 1 90 ? 6.668 -21.391 5.156 1 79.25 90 THR B C 1
ATOM 3580 O O . THR B 1 90 ? 6.309 -20.438 5.859 1 79.25 90 THR B O 1
ATOM 3583 N N . GLU B 1 91 ? 5.938 -21.859 4.207 1 75.69 91 GLU B N 1
ATOM 3584 C CA . GLU B 1 91 ? 4.699 -21.203 3.795 1 75.69 91 GLU B CA 1
ATOM 3585 C C . GLU B 1 91 ? 3.523 -21.656 4.66 1 75.69 91 GLU B C 1
ATOM 3587 O O . GLU B 1 91 ? 3.445 -22.828 5.047 1 75.69 91 GLU B O 1
ATOM 3592 N N . VAL B 1 92 ? 2.877 -20.719 5.074 1 65.75 92 VAL B N 1
ATOM 3593 C CA . VAL B 1 92 ? 1.657 -21.016 5.816 1 65.75 92 VAL B CA 1
ATOM 3594 C C . VAL B 1 92 ? 0.437 -20.594 5.008 1 65.75 92 VAL B C 1
ATOM 3596 O O . VAL B 1 92 ? 0.43 -19.516 4.41 1 65.75 92 VAL B O 1
ATOM 3599 N N . ALA B 1 93 ? -0.377 -21.641 4.699 1 56 93 ALA B N 1
ATOM 3600 C CA . ALA B 1 93 ? -1.615 -21.234 4.047 1 56 93 ALA B CA 1
ATOM 3601 C C . ALA B 1 93 ? -2.467 -20.375 4.984 1 56 93 ALA B C 1
ATOM 3603 O O . ALA B 1 93 ? -2.695 -20.75 6.137 1 56 93 ALA B O 1
ATOM 3604 N N . VAL B 1 94 ? -2.793 -19.125 4.695 1 47.38 94 VAL B N 1
ATOM 3605 C CA . VAL B 1 94 ? -3.543 -18.172 5.504 1 47.38 94 VAL B CA 1
ATOM 3606 C C . VAL B 1 94 ? -4.828 -18.812 6.016 1 47.38 94 VAL B C 1
ATOM 3608 O O . VAL B 1 94 ? -5.254 -18.562 7.141 1 47.38 94 VAL B O 1
ATOM 3611 N N . ALA B 1 95 ? -5.578 -19.562 5.199 1 41.19 95 ALA B N 1
ATOM 3612 C CA . ALA B 1 95 ? -6.895 -20.078 5.562 1 41.19 95 ALA B CA 1
ATOM 3613 C C . ALA B 1 95 ? -6.781 -21.438 6.262 1 41.19 95 ALA B C 1
ATOM 3615 O O . ALA B 1 95 ? -7.793 -22.031 6.645 1 41.19 95 ALA B O 1
ATOM 3616 N N . GLY B 1 96 ? -5.539 -21.938 6.492 1 48.66 96 GLY B N 1
ATOM 3617 C CA . GLY B 1 96 ? -5.535 -23.312 6.965 1 48.66 96 GLY B CA 1
ATOM 3618 C C . GLY B 1 96 ? -5.359 -23.422 8.469 1 48.66 96 GLY B C 1
ATOM 3619 O O . GLY B 1 96 ? -5.395 -22.406 9.18 1 48.66 96 GLY B O 1
ATOM 3620 N N . ASN B 1 97 ? -5.648 -24.641 9.055 1 51.09 97 ASN B N 1
ATOM 3621 C CA . ASN B 1 97 ? -5.566 -25.062 10.445 1 51.09 97 ASN B CA 1
ATOM 3622 C C . ASN B 1 97 ? -4.133 -25.031 10.961 1 51.09 97 ASN B C 1
ATOM 3624 O O . ASN B 1 97 ? -3.818 -25.656 11.969 1 51.09 97 ASN B O 1
ATOM 3628 N N . GLY B 1 98 ? -3.281 -24.266 10.234 1 55.44 98 GLY B N 1
ATOM 3629 C CA . GLY B 1 98 ? -1.924 -24.141 10.742 1 55.44 98 GLY B CA 1
ATOM 3630 C C . GLY B 1 98 ? -1.06 -25.344 10.422 1 55.44 98 GLY B C 1
ATOM 3631 O O . GLY B 1 98 ? 0.007 -25.531 11.008 1 55.44 98 GLY B O 1
ATOM 3632 N N . GLN B 1 99 ? -1.48 -26.266 9.633 1 59.75 99 GLN B N 1
ATOM 3633 C CA . GLN B 1 99 ? -0.658 -27.422 9.281 1 59.75 99 GLN B CA 1
ATOM 3634 C C . GLN B 1 99 ? 0.536 -27 8.43 1 59.75 99 GLN B C 1
ATOM 3636 O O . GLN B 1 99 ? 0.392 -26.203 7.492 1 59.75 99 GLN B O 1
ATOM 3641 N N . PRO B 1 100 ? 1.676 -27.438 8.898 1 61.94 100 PRO B N 1
ATOM 3642 C CA . PRO B 1 100 ? 2.848 -27.125 8.086 1 61.94 100 PRO B CA 1
ATOM 3643 C C . PRO B 1 100 ? 2.762 -27.703 6.676 1 61.94 100 PRO B C 1
ATOM 3645 O O . PRO B 1 100 ? 2.168 -28.766 6.48 1 61.94 100 PRO B O 1
ATOM 3648 N N . ASP B 1 101 ? 3.229 -26.922 5.629 1 70.56 101 ASP B N 1
ATOM 3649 C CA . ASP B 1 101 ? 3.26 -27.406 4.254 1 70.56 101 ASP B CA 1
ATOM 3650 C C . ASP B 1 101 ? 4.309 -28.5 4.078 1 70.56 101 ASP B C 1
ATOM 3652 O O . ASP B 1 101 ? 5.496 -28.281 4.32 1 70.56 101 ASP B O 1
ATOM 3656 N N . PHE B 1 102 ? 3.881 -29.656 3.674 1 79.5 102 PHE B N 1
ATOM 3657 C CA . PHE B 1 102 ? 4.754 -30.797 3.436 1 79.5 102 PHE B CA 1
ATOM 3658 C C . PHE B 1 102 ? 5.285 -30.781 2.006 1 79.5 102 PHE B C 1
ATOM 3660 O O . PHE B 1 102 ? 5.039 -31.703 1.236 1 79.5 102 PHE B O 1
ATOM 3667 N N . LYS B 1 103 ? 5.945 -29.672 1.711 1 90.56 103 LYS B N 1
ATOM 3668 C CA . LYS B 1 103 ? 6.492 -29.578 0.362 1 90.56 103 LYS B CA 1
ATOM 3669 C C . LYS B 1 103 ? 7.789 -28.766 0.354 1 90.56 103 LYS B C 1
ATOM 3671 O O . LYS B 1 103 ? 8.039 -27.984 1.267 1 90.56 103 LYS B O 1
ATOM 3676 N N . GLU B 1 104 ? 8.664 -29.016 -0.605 1 93.69 104 GLU B N 1
ATOM 3677 C CA . GLU B 1 104 ? 9.844 -28.219 -0.957 1 93.69 104 GLU B CA 1
ATOM 3678 C C . GLU B 1 104 ? 9.695 -27.594 -2.34 1 93.69 104 GLU B C 1
ATOM 3680 O O . GLU B 1 104 ? 9.094 -28.188 -3.236 1 93.69 104 GLU B O 1
ATOM 3685 N N . CYS B 1 105 ? 10.188 -26.391 -2.424 1 95.81 105 CYS B N 1
ATOM 3686 C CA . CYS B 1 105 ? 10.039 -25.688 -3.688 1 95.81 105 CYS B CA 1
ATOM 3687 C C . CYS B 1 105 ? 11.359 -25.031 -4.105 1 95.81 105 CYS B C 1
ATOM 3689 O O . CYS B 1 105 ? 12.266 -24.875 -3.287 1 95.81 105 CYS B O 1
ATOM 3691 N N . TYR B 1 106 ? 11.453 -24.766 -5.336 1 98.12 106 TYR B N 1
ATOM 3692 C CA . TYR B 1 106 ? 12.523 -23.953 -5.891 1 98.12 106 TYR B CA 1
ATOM 3693 C C . TYR B 1 106 ? 11.977 -22.938 -6.902 1 98.12 106 TYR B C 1
ATOM 3695 O O . TYR B 1 106 ? 11.375 -23.328 -7.902 1 98.12 106 TYR B O 1
ATOM 3703 N N . PHE B 1 107 ? 12.234 -21.641 -6.641 1 98.25 107 PHE B N 1
ATOM 3704 C CA . PHE B 1 107 ? 11.695 -20.578 -7.477 1 98.25 107 PHE B CA 1
ATOM 3705 C C . PHE B 1 107 ? 12.781 -20.016 -8.391 1 98.25 107 PHE B C 1
ATOM 3707 O O . PHE B 1 107 ? 13.922 -19.844 -7.969 1 98.25 107 PHE B O 1
ATOM 3714 N N . ALA B 1 108 ? 12.398 -19.703 -9.656 1 98.56 108 ALA B N 1
ATOM 3715 C CA . ALA B 1 108 ? 13.25 -18.969 -10.586 1 98.56 108 ALA B CA 1
ATOM 3716 C C . ALA B 1 108 ? 12.406 -18.125 -11.539 1 98.56 108 ALA B C 1
ATOM 3718 O O . ALA B 1 108 ? 11.289 -18.5 -11.898 1 98.56 108 ALA B O 1
ATOM 3719 N N . ALA B 1 109 ? 12.938 -16.984 -11.906 1 98.44 109 ALA B N 1
ATOM 3720 C CA . ALA B 1 109 ? 12.289 -16.141 -12.922 1 98.44 109 ALA B CA 1
ATOM 3721 C C . ALA B 1 109 ? 12.758 -16.531 -14.32 1 98.44 109 ALA B C 1
ATOM 3723 O O . ALA B 1 109 ? 13.961 -16.609 -14.586 1 98.44 109 ALA B O 1
ATOM 3724 N N . PRO B 1 110 ? 11.828 -16.75 -15.203 1 97.38 110 PRO B N 1
ATOM 3725 C CA . PRO B 1 110 ? 12.219 -17.188 -16.547 1 97.38 110 PRO B CA 1
ATOM 3726 C C . PRO B 1 110 ? 12.883 -16.078 -17.359 1 97.38 110 PRO B C 1
ATOM 3728 O O . PRO B 1 110 ? 13.562 -16.359 -18.344 1 97.38 110 PRO B O 1
ATOM 3731 N N . TYR B 1 111 ? 12.625 -14.828 -17.016 1 95.81 111 TYR B N 1
ATOM 3732 C CA . TYR B 1 111 ? 13.203 -13.68 -17.703 1 95.81 111 TYR B CA 1
ATOM 3733 C C . TYR B 1 111 ? 13.93 -12.766 -16.719 1 95.81 111 TYR B C 1
ATOM 3735 O O . TYR B 1 111 ? 13.562 -12.695 -15.539 1 95.81 111 TYR B O 1
ATOM 3743 N N . PRO B 1 112 ? 14.953 -12.109 -17.172 1 92.94 112 PRO B N 1
ATOM 3744 C CA . PRO B 1 112 ? 15.664 -11.172 -16.297 1 92.94 112 PRO B CA 1
ATOM 3745 C C . PRO B 1 112 ? 14.812 -9.969 -15.914 1 92.94 112 PRO B C 1
ATOM 3747 O O . PRO B 1 112 ? 13.984 -9.516 -16.703 1 92.94 112 PRO B O 1
ATOM 3750 N N . PRO B 1 113 ? 15.062 -9.555 -14.742 1 90.44 113 PRO B N 1
ATOM 3751 C CA . PRO B 1 113 ? 14.328 -8.359 -14.32 1 90.44 113 PRO B CA 1
ATOM 3752 C C . PRO B 1 113 ? 14.828 -7.086 -15.008 1 90.44 113 PRO B C 1
ATOM 3754 O O . PRO B 1 113 ? 15.93 -7.07 -15.562 1 90.44 113 PRO B O 1
ATOM 3757 N N . ASP B 1 114 ? 13.953 -6.121 -15.102 1 89.69 114 ASP B N 1
ATOM 3758 C CA . ASP B 1 114 ? 14.391 -4.82 -15.594 1 89.69 114 ASP B CA 1
ATOM 3759 C C . ASP B 1 114 ? 15.055 -4.008 -14.484 1 89.69 114 ASP B C 1
ATOM 3761 O O . ASP B 1 114 ? 14.719 -4.168 -13.305 1 89.69 114 ASP B O 1
ATOM 3765 N N . GLU B 1 115 ? 15.922 -3.139 -14.836 1 91.12 115 GLU B N 1
ATOM 3766 C CA . GLU B 1 115 ? 16.781 -2.41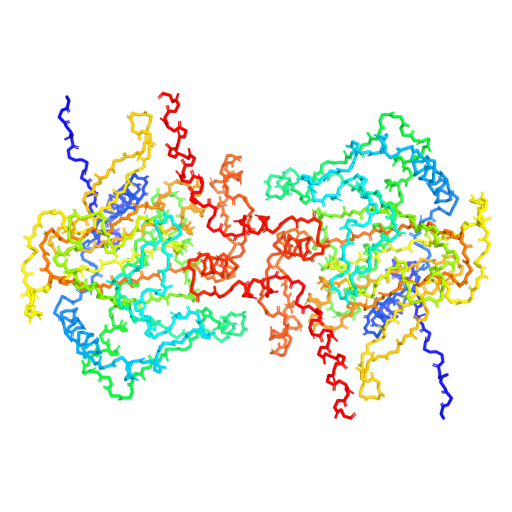2 -13.898 1 91.12 115 GLU B CA 1
ATOM 3767 C C . GLU B 1 115 ? 15.945 -1.557 -12.945 1 91.12 115 GLU B C 1
ATOM 3769 O O . GLU B 1 115 ? 16.203 -1.531 -11.742 1 91.12 115 GLU B O 1
ATOM 3774 N N . ASN B 1 116 ? 14.984 -0.874 -13.469 1 92 116 ASN B N 1
ATOM 3775 C CA . ASN B 1 116 ? 14.172 0.01 -12.641 1 92 116 ASN B CA 1
ATOM 3776 C C . ASN B 1 116 ? 13.367 -0.772 -11.609 1 92 116 ASN B C 1
ATOM 3778 O O . ASN B 1 116 ? 13.289 -0.372 -10.445 1 92 116 ASN B O 1
ATOM 3782 N N . SER B 1 117 ? 12.805 -1.925 -12.016 1 94.62 117 SER B N 1
ATOM 3783 C CA . SER B 1 117 ? 12.008 -2.742 -11.102 1 94.62 117 SER B CA 1
ATOM 3784 C C . SER B 1 117 ? 12.859 -3.289 -9.969 1 94.62 117 SER B C 1
ATOM 3786 O O . SER B 1 117 ? 12.406 -3.355 -8.82 1 94.62 117 SER B O 1
ATOM 3788 N N . VAL B 1 118 ? 14.086 -3.609 -10.281 1 95.5 118 VAL B N 1
ATOM 3789 C CA . VAL B 1 118 ? 15 -4.141 -9.273 1 95.5 118 VAL B CA 1
ATOM 3790 C C . VAL B 1 118 ? 15.281 -3.072 -8.211 1 95.5 118 VAL B C 1
ATOM 3792 O O . VAL B 1 118 ? 15.328 -3.373 -7.02 1 95.5 118 VAL B O 1
ATOM 3795 N N . LEU B 1 119 ? 15.477 -1.835 -8.641 1 93.62 119 LEU B N 1
ATOM 3796 C CA . LEU B 1 119 ? 15.75 -0.742 -7.719 1 93.62 119 LEU B CA 1
ATOM 3797 C C . LEU B 1 119 ? 14.523 -0.414 -6.879 1 93.62 119 LEU B C 1
ATOM 3799 O O . LEU B 1 119 ? 14.641 -0.128 -5.684 1 93.62 119 LEU B O 1
ATOM 3803 N N . GLU B 1 120 ? 13.352 -0.469 -7.449 1 94.19 120 GLU B N 1
ATOM 3804 C CA . GLU B 1 120 ? 12.109 -0.076 -6.793 1 94.19 120 GLU B CA 1
ATOM 3805 C C . GLU B 1 120 ? 11.609 -1.176 -5.859 1 94.19 120 GLU B C 1
ATOM 3807 O O . GLU B 1 120 ? 11.07 -0.89 -4.789 1 94.19 120 GLU B O 1
ATOM 3812 N N . PHE B 1 121 ? 11.742 -2.422 -6.266 1 95.69 121 PHE B N 1
ATOM 3813 C CA . PHE B 1 121 ? 11.258 -3.58 -5.527 1 95.69 121 PHE B CA 1
ATOM 3814 C C . PHE B 1 121 ? 12.297 -4.691 -5.512 1 95.69 121 PHE B C 1
ATOM 3816 O O . PHE B 1 121 ? 12.062 -5.777 -6.051 1 95.69 121 PHE B O 1
ATOM 3823 N N . PRO B 1 122 ? 13.367 -4.562 -4.805 1 94.69 122 PRO B N 1
ATOM 3824 C CA . PRO B 1 122 ? 14.477 -5.516 -4.883 1 94.69 122 PRO B CA 1
ATOM 3825 C C . PRO B 1 122 ? 14.094 -6.914 -4.402 1 94.69 122 PRO B C 1
ATOM 3827 O O . PRO B 1 122 ? 14.602 -7.91 -4.918 1 94.69 122 PRO B O 1
ATOM 3830 N N . ASN B 1 123 ? 13.195 -6.98 -3.461 1 96.38 123 ASN B N 1
ATOM 3831 C CA . ASN B 1 123 ? 12.852 -8.289 -2.914 1 96.38 123 ASN B CA 1
ATOM 3832 C C . ASN B 1 123 ? 11.867 -9.023 -3.814 1 96.38 123 ASN B C 1
ATOM 3834 O O . ASN B 1 123 ? 11.695 -10.242 -3.688 1 96.38 123 ASN B O 1
ATOM 3838 N N . LEU B 1 124 ? 11.172 -8.297 -4.734 1 97.31 124 LEU B N 1
ATOM 3839 C CA . LEU B 1 124 ? 10.234 -8.922 -5.66 1 97.31 124 LEU B CA 1
ATOM 3840 C C . LEU B 1 124 ? 10.93 -9.289 -6.969 1 97.31 124 LEU B C 1
ATOM 3842 O O . LEU B 1 124 ? 10.438 -10.133 -7.723 1 97.31 124 LEU B O 1
ATOM 3846 N N . TYR B 1 125 ? 12.055 -8.586 -7.211 1 97.38 125 TYR B N 1
ATOM 3847 C CA . TYR B 1 125 ? 12.797 -8.789 -8.453 1 97.38 125 TYR B CA 1
ATOM 3848 C C . TYR B 1 125 ? 14.234 -9.211 -8.172 1 97.38 125 TYR B C 1
ATOM 3850 O O . TYR B 1 125 ? 15.172 -8.672 -8.766 1 97.38 125 TYR B O 1
ATOM 3858 N N . PRO B 1 126 ? 14.406 -10.133 -7.297 1 97.12 126 PRO B N 1
ATOM 3859 C CA . PRO B 1 126 ? 15.789 -10.57 -7.078 1 97.12 126 PRO B CA 1
ATOM 3860 C C . PRO B 1 126 ? 16.344 -11.391 -8.234 1 97.12 126 PRO B C 1
ATOM 3862 O O . PRO B 1 126 ? 15.578 -11.898 -9.062 1 97.12 126 PRO B O 1
ATOM 3865 N N . ASP B 1 127 ? 17.625 -11.547 -8.266 1 96.31 127 ASP B N 1
ATOM 3866 C CA . ASP B 1 127 ? 18.266 -12.422 -9.234 1 96.31 127 ASP B CA 1
ATOM 3867 C C . ASP B 1 127 ? 18.016 -13.891 -8.898 1 96.31 127 ASP B C 1
ATOM 3869 O O . ASP B 1 127 ? 17.797 -14.242 -7.734 1 96.31 127 ASP B O 1
ATOM 3873 N N . ASN B 1 128 ? 18.047 -14.695 -9.977 1 97.88 128 ASN B N 1
ATOM 3874 C CA . ASN B 1 128 ? 17.984 -16.141 -9.742 1 97.88 128 ASN B CA 1
ATOM 3875 C C . ASN B 1 128 ? 19.219 -16.625 -8.992 1 97.88 128 ASN B C 1
ATOM 3877 O O . ASN B 1 128 ? 20.312 -16.062 -9.125 1 97.88 128 ASN B O 1
ATOM 3881 N N . ILE B 1 129 ? 19 -17.656 -8.203 1 97.25 129 ILE B N 1
ATOM 3882 C CA . ILE B 1 129 ? 20.062 -18.328 -7.461 1 97.25 129 ILE B CA 1
ATOM 3883 C C . ILE B 1 129 ? 20.172 -19.781 -7.926 1 97.25 129 ILE B C 1
ATOM 3885 O O . ILE B 1 129 ? 19.172 -20.484 -8.023 1 97.25 129 ILE B O 1
ATOM 3889 N N . TRP B 1 130 ? 21.422 -20.188 -8.219 1 97.19 130 TRP B N 1
ATOM 3890 C CA . TRP B 1 130 ? 21.625 -21.547 -8.68 1 97.19 130 TRP B CA 1
ATOM 3891 C C . TRP B 1 130 ? 22.766 -22.219 -7.914 1 97.19 130 TRP B C 1
ATOM 3893 O O . TRP B 1 130 ? 23.797 -21.594 -7.652 1 97.19 130 TRP B O 1
ATOM 3903 N N . PRO B 1 131 ? 22.516 -23.5 -7.574 1 95.69 131 PRO B N 1
ATOM 3904 C CA . PRO B 1 131 ? 23.656 -24.234 -7.02 1 95.69 131 PRO B CA 1
ATOM 3905 C C . PRO B 1 131 ? 24.797 -24.406 -8.016 1 95.69 131 PRO B C 1
ATOM 3907 O O . PRO B 1 131 ? 24.547 -24.625 -9.211 1 95.69 131 PRO B O 1
ATOM 3910 N N . GLU B 1 132 ? 26.031 -24.297 -7.504 1 93.06 132 GLU B N 1
ATOM 3911 C CA . GLU B 1 132 ? 27.188 -24.531 -8.367 1 93.06 132 GLU B CA 1
ATOM 3912 C C . GLU B 1 132 ? 27.172 -25.953 -8.93 1 93.06 132 GLU B C 1
ATOM 3914 O O . GLU B 1 132 ? 27.562 -26.172 -10.078 1 93.06 132 GLU B O 1
ATOM 3919 N N . ASP B 1 133 ? 26.719 -26.812 -8.156 1 94.44 133 ASP B N 1
ATOM 3920 C CA . ASP B 1 133 ? 26.672 -28.219 -8.547 1 94.44 133 ASP B CA 1
ATOM 3921 C C . ASP B 1 133 ? 25.25 -28.656 -8.836 1 94.44 133 ASP B C 1
ATOM 3923 O O . ASP B 1 133 ? 24.844 -29.781 -8.492 1 94.44 133 ASP B O 1
ATOM 3927 N N . ALA B 1 134 ? 24.469 -27.844 -9.445 1 94.69 134 ALA B N 1
ATOM 3928 C CA . ALA B 1 134 ? 23.078 -28.188 -9.758 1 94.69 134 ALA B CA 1
ATOM 3929 C C . ALA B 1 134 ? 23 -29.453 -10.609 1 94.69 134 ALA B C 1
ATOM 3931 O O . ALA B 1 134 ? 23.812 -29.656 -11.5 1 94.69 134 ALA B O 1
ATOM 3932 N N . PRO B 1 135 ? 21.969 -30.266 -10.32 1 97 135 PRO B N 1
ATOM 3933 C CA . PRO B 1 135 ? 21.781 -31.422 -11.211 1 97 135 PRO B CA 1
ATOM 3934 C C . PRO B 1 135 ? 21.672 -31.016 -12.68 1 97 135 PRO B C 1
ATOM 3936 O O . PRO B 1 135 ? 21.172 -29.922 -12.992 1 97 135 PRO B O 1
ATOM 3939 N N . PRO B 1 136 ? 22.141 -31.969 -13.523 1 96.75 136 PRO B N 1
ATOM 3940 C CA . PRO B 1 136 ? 22.031 -31.672 -14.953 1 96.75 136 PRO B CA 1
ATOM 3941 C C . PRO B 1 136 ? 20.609 -31.297 -15.375 1 96.75 136 PRO B C 1
ATOM 3943 O O . PRO B 1 136 ? 19.641 -31.922 -14.922 1 96.75 136 PRO B O 1
ATOM 3946 N N . TYR B 1 137 ? 20.469 -30.234 -16.094 1 97.56 137 TYR B N 1
ATOM 3947 C CA . TYR B 1 137 ? 19.234 -29.797 -16.734 1 97.56 137 TYR B CA 1
ATOM 3948 C C . TYR B 1 137 ? 18.344 -29.047 -15.742 1 97.56 137 TYR B C 1
ATOM 3950 O O . TYR B 1 137 ? 17.281 -28.547 -16.109 1 97.56 137 TYR B O 1
ATOM 3958 N N . PHE B 1 138 ? 18.766 -28.938 -14.492 1 97.94 138 PHE B N 1
ATOM 3959 C CA . PHE B 1 138 ? 17.906 -28.312 -13.492 1 97.94 138 PHE B CA 1
ATOM 3960 C C . PHE B 1 138 ? 17.625 -26.859 -13.859 1 97.94 138 PHE B C 1
ATOM 3962 O O . PHE B 1 138 ? 16.453 -26.484 -14.016 1 97.94 138 PHE B O 1
ATOM 3969 N N . GLN B 1 139 ? 18.672 -26.109 -14.039 1 97.81 139 GLN B N 1
ATOM 3970 C CA . GLN B 1 139 ? 18.531 -24.703 -14.383 1 97.81 139 GLN B CA 1
ATOM 3971 C C . GLN B 1 139 ? 17.859 -24.531 -15.742 1 97.81 139 GLN B C 1
ATOM 3973 O O . GLN B 1 139 ? 16.875 -23.797 -15.867 1 97.81 139 GLN B O 1
ATOM 3978 N N . GLU B 1 140 ? 18.359 -25.219 -16.734 1 97.81 140 GLU B N 1
ATOM 3979 C CA . GLU B 1 140 ? 17.812 -25.125 -18.094 1 97.81 140 GLU B CA 1
ATOM 3980 C C . GLU B 1 140 ? 16.359 -25.562 -18.125 1 97.81 140 GLU B C 1
ATOM 3982 O O . GLU B 1 140 ? 15.531 -24.922 -18.781 1 97.81 140 GLU B O 1
ATOM 3987 N N . GLY B 1 141 ? 16.062 -26.625 -17.469 1 98.44 141 GLY B N 1
ATOM 3988 C CA . GLY B 1 141 ? 14.711 -27.141 -17.453 1 98.44 141 GLY B CA 1
ATOM 3989 C C . GLY B 1 141 ? 13.711 -26.203 -16.812 1 98.44 141 GLY B C 1
ATOM 3990 O O . GLY B 1 141 ? 12.625 -25.984 -17.359 1 98.44 141 GLY B O 1
ATOM 3991 N N . LEU B 1 142 ? 14.086 -25.641 -15.625 1 98.56 142 LEU B N 1
ATOM 3992 C CA . LEU B 1 142 ? 13.18 -24.75 -14.914 1 98.56 142 LEU B CA 1
ATOM 3993 C C . LEU B 1 142 ? 12.93 -23.469 -15.711 1 98.56 142 LEU B C 1
ATOM 3995 O O . LEU B 1 142 ? 11.797 -23.016 -15.82 1 98.56 142 LEU B O 1
ATOM 3999 N N . LEU B 1 143 ? 13.961 -22.906 -16.359 1 98.38 143 LEU B N 1
ATOM 4000 C CA . LEU B 1 143 ? 13.836 -21.672 -17.141 1 98.38 143 LEU B CA 1
ATOM 4001 C C . LEU B 1 143 ? 13.031 -21.938 -18.422 1 98.38 143 LEU B C 1
ATOM 4003 O O . LEU B 1 143 ? 12.164 -21.141 -18.766 1 98.38 143 LEU B O 1
ATOM 4007 N N . SER B 1 144 ? 13.352 -23.016 -19.062 1 98.19 144 SER B N 1
ATOM 4008 C CA . SER B 1 144 ? 12.656 -23.344 -20.297 1 98.19 144 SER B CA 1
ATOM 4009 C C . SER B 1 144 ? 11.18 -23.609 -20.062 1 98.19 144 SER B C 1
ATOM 4011 O O . SER B 1 144 ? 10.328 -23.172 -20.828 1 98.19 144 SER B O 1
ATOM 4013 N N . LEU B 1 145 ? 10.898 -24.344 -18.969 1 98.69 145 LEU B N 1
ATOM 4014 C CA . LEU B 1 145 ? 9.508 -24.578 -18.609 1 98.69 145 LEU B CA 1
ATOM 4015 C C . LEU B 1 145 ? 8.789 -23.25 -18.359 1 98.69 145 LEU B C 1
ATOM 4017 O O . LEU B 1 145 ? 7.695 -23.016 -18.891 1 98.69 145 LEU B O 1
ATOM 4021 N N . GLY B 1 146 ? 9.414 -22.391 -17.562 1 98.69 146 GLY B N 1
ATOM 4022 C CA . GLY B 1 146 ? 8.828 -21.094 -17.281 1 98.69 146 GLY B CA 1
ATOM 4023 C C . GLY B 1 146 ? 8.5 -20.297 -18.531 1 98.69 146 GLY B C 1
ATOM 4024 O O . GLY B 1 146 ? 7.426 -19.703 -18.625 1 98.69 146 GLY B O 1
ATOM 4025 N N . ARG B 1 147 ? 9.383 -20.297 -19.5 1 98.5 147 ARG B N 1
ATOM 4026 C CA . ARG B 1 147 ? 9.18 -19.531 -20.734 1 98.5 147 ARG B CA 1
ATOM 4027 C C . ARG B 1 147 ? 8.031 -20.109 -21.547 1 98.5 147 ARG B C 1
ATOM 4029 O O . ARG B 1 147 ? 7.219 -19.375 -22.109 1 98.5 147 ARG B O 1
ATOM 4036 N N . SER B 1 148 ? 7.984 -21.438 -21.609 1 98.38 148 SER B N 1
ATOM 4037 C CA . SER B 1 148 ? 6.906 -22.078 -22.344 1 98.38 148 SER B CA 1
ATOM 4038 C C . SER B 1 148 ? 5.547 -21.781 -21.719 1 98.38 148 SER B C 1
ATOM 4040 O O . SER B 1 148 ? 4.594 -21.438 -22.422 1 98.38 148 SER B O 1
ATOM 4042 N N . LEU B 1 149 ? 5.484 -21.891 -20.391 1 98.75 149 LEU B N 1
ATOM 4043 C CA . LEU B 1 149 ? 4.238 -21.625 -19.688 1 98.75 149 LEU B CA 1
ATOM 4044 C C . LEU B 1 149 ? 3.869 -20.141 -19.781 1 98.75 149 LEU B C 1
ATOM 4046 O O . LEU B 1 149 ? 2.689 -19.797 -19.891 1 98.75 149 LEU B O 1
ATOM 4050 N N . HIS B 1 150 ? 4.863 -19.297 -19.75 1 98.69 150 HIS B N 1
ATOM 4051 C CA . HIS B 1 150 ? 4.625 -17.875 -19.891 1 98.69 150 HIS B CA 1
ATOM 4052 C C . HIS B 1 150 ? 3.992 -17.531 -21.234 1 98.69 150 HIS B C 1
ATOM 4054 O O . HIS B 1 150 ? 3.02 -16.781 -21.297 1 98.69 150 HIS B O 1
ATOM 4060 N N . GLU B 1 151 ? 4.52 -18.125 -22.281 1 98.06 151 GLU B N 1
ATOM 4061 C CA . GLU B 1 151 ? 3.984 -17.891 -23.609 1 98.06 151 GLU B CA 1
ATOM 4062 C C . GLU B 1 151 ? 2.549 -18.391 -23.734 1 98.06 151 GLU B C 1
ATOM 4064 O O . GLU B 1 151 ? 1.7 -17.734 -24.344 1 98.06 151 GLU B O 1
ATOM 4069 N N . ALA B 1 152 ? 2.309 -19.531 -23.203 1 98.5 152 ALA B N 1
ATOM 4070 C CA . ALA B 1 152 ? 0.939 -20.047 -23.156 1 98.5 152 ALA B CA 1
ATOM 4071 C C . ALA B 1 152 ? 0.021 -19.094 -22.406 1 98.5 152 ALA B C 1
ATOM 4073 O O . ALA B 1 152 ? -1.101 -18.812 -22.844 1 98.5 152 ALA B O 1
ATOM 4074 N N . GLY B 1 153 ? 0.519 -18.609 -21.25 1 98.62 153 GLY B N 1
ATOM 4075 C CA . GLY B 1 153 ? -0.242 -17.656 -20.453 1 98.62 153 GLY B CA 1
ATOM 4076 C C . GLY B 1 153 ? -0.577 -16.375 -21.203 1 98.62 153 GLY B C 1
ATOM 4077 O O . GLY B 1 153 ? -1.688 -15.859 -21.078 1 98.62 153 GLY B O 1
ATOM 4078 N N . LEU B 1 154 ? 0.383 -15.844 -21.984 1 98.19 154 LEU B N 1
ATOM 4079 C CA . LEU B 1 154 ? 0.136 -14.641 -22.766 1 98.19 154 LEU B CA 1
ATOM 4080 C C . LEU B 1 154 ? -0.987 -14.867 -23.766 1 98.19 154 LEU B C 1
ATOM 4082 O O . LEU B 1 154 ? -1.841 -14 -23.969 1 98.19 154 LEU B O 1
ATOM 4086 N N . SER B 1 155 ? -0.957 -16.031 -24.375 1 97.5 155 SER B N 1
ATOM 4087 C CA . SER B 1 155 ? -2.012 -16.359 -25.328 1 97.5 155 SER B CA 1
ATOM 4088 C C . SER B 1 155 ? -3.373 -16.422 -24.656 1 97.5 155 SER B C 1
ATOM 4090 O O . SER B 1 155 ? -4.363 -15.914 -25.188 1 97.5 155 SER B O 1
ATOM 4092 N N . LEU B 1 156 ? -3.424 -17 -23.531 1 98.5 156 LEU B N 1
ATOM 4093 C CA . LEU B 1 156 ? -4.668 -17.094 -22.766 1 98.5 156 LEU B CA 1
ATOM 4094 C C . LEU B 1 156 ? -5.168 -15.711 -22.359 1 98.5 156 LEU B C 1
ATOM 4096 O O . LEU B 1 156 ? -6.367 -15.43 -22.438 1 98.5 156 LEU B O 1
ATOM 4100 N N . LEU B 1 157 ? -4.254 -14.875 -21.938 1 98.5 157 LEU B N 1
ATOM 4101 C CA . LEU B 1 157 ? -4.625 -13.531 -21.5 1 98.5 157 LEU B CA 1
ATOM 4102 C C . LEU B 1 157 ? -5.172 -12.711 -22.656 1 98.5 157 LEU B C 1
ATOM 4104 O O . LEU B 1 157 ? -6.09 -11.906 -22.484 1 98.5 157 LEU B O 1
ATOM 4108 N N . LYS B 1 158 ? -4.605 -12.891 -23.859 1 97.12 158 LYS B N 1
ATOM 4109 C CA . LYS B 1 158 ? -5.176 -12.266 -25.047 1 97.12 158 LYS B CA 1
ATOM 4110 C C . LYS B 1 158 ? -6.605 -12.727 -25.281 1 97.12 158 LYS B C 1
ATOM 4112 O O . LYS B 1 158 ? -7.496 -11.914 -25.531 1 97.12 158 LYS B O 1
ATOM 4117 N N . GLY B 1 159 ? -6.77 -14.047 -25.203 1 97.31 159 GLY B N 1
ATOM 4118 C CA . GLY B 1 159 ? -8.109 -14.594 -25.359 1 97.31 159 GLY B CA 1
ATOM 4119 C C . GLY B 1 159 ? -9.078 -14.094 -24.297 1 97.31 159 GLY B C 1
ATOM 4120 O O . GLY B 1 159 ? -10.242 -13.828 -24.594 1 97.31 159 GLY B O 1
ATOM 4121 N N . ALA B 1 160 ? -8.633 -13.961 -23.062 1 98.25 160 ALA B N 1
ATOM 4122 C CA . ALA B 1 160 ? -9.469 -13.461 -21.969 1 98.25 160 ALA B CA 1
ATOM 4123 C C . ALA B 1 160 ? -9.914 -12.023 -22.234 1 98.25 160 ALA B C 1
ATOM 4125 O O . ALA B 1 160 ? -11.062 -11.672 -21.953 1 98.25 160 ALA B O 1
ATOM 4126 N N . ALA B 1 161 ? -8.953 -11.211 -22.703 1 97.81 161 ALA B N 1
ATOM 4127 C CA . ALA B 1 161 ? -9.312 -9.844 -23.062 1 97.81 161 ALA B CA 1
ATOM 4128 C C . ALA B 1 161 ? -10.422 -9.812 -24.109 1 97.81 161 ALA B C 1
ATOM 4130 O O . ALA B 1 161 ? -11.406 -9.086 -23.953 1 97.81 161 ALA B O 1
ATOM 4131 N N . VAL B 1 162 ? -10.328 -10.617 -25.141 1 96.75 162 VAL B N 1
ATOM 4132 C CA . VAL B 1 162 ? -11.32 -10.703 -26.203 1 96.75 162 VAL B CA 1
ATOM 4133 C C . VAL B 1 162 ? -12.664 -11.164 -25.625 1 96.75 162 VAL B C 1
ATOM 4135 O O . VAL B 1 162 ? -13.711 -10.594 -25.938 1 96.75 162 VAL B O 1
ATOM 4138 N N . ALA B 1 163 ? -12.586 -12.125 -24.766 1 97.25 163 ALA B N 1
ATOM 4139 C CA . ALA B 1 163 ? -13.789 -12.672 -24.141 1 97.25 163 ALA B CA 1
ATOM 4140 C C . ALA B 1 163 ? -14.555 -11.586 -23.391 1 97.25 163 ALA B C 1
ATOM 4142 O O . ALA B 1 163 ? -15.773 -11.672 -23.25 1 97.25 163 ALA B O 1
ATOM 4143 N N . LEU B 1 164 ? -13.867 -10.594 -22.938 1 97.88 164 LEU B N 1
ATOM 4144 C CA . LEU B 1 164 ? -14.477 -9.555 -22.109 1 97.88 164 LEU B CA 1
ATOM 4145 C C . LEU B 1 164 ? -14.742 -8.297 -22.938 1 97.88 164 LEU B C 1
ATOM 4147 O O . LEU B 1 164 ? -15.188 -7.281 -22.391 1 97.88 164 LEU B O 1
ATOM 4151 N N . GLY B 1 165 ? -14.445 -8.312 -24.219 1 96.88 165 GLY B N 1
ATOM 4152 C CA . GLY B 1 165 ? -14.656 -7.176 -25.094 1 96.88 165 GLY B CA 1
ATOM 4153 C C . GLY B 1 165 ? -13.633 -6.07 -24.891 1 96.88 165 GLY B C 1
ATOM 4154 O O . GLY B 1 165 ? -13.953 -4.887 -25.031 1 96.88 165 GLY B O 1
ATOM 4155 N N . LEU B 1 166 ? -12.477 -6.414 -24.438 1 97.75 166 LEU B N 1
ATOM 4156 C CA . LEU B 1 166 ? -11.367 -5.48 -24.25 1 97.75 166 LEU B CA 1
ATOM 4157 C C . LEU B 1 166 ? -10.359 -5.594 -25.391 1 97.75 166 LEU B C 1
ATOM 4159 O O . LEU B 1 166 ? -10.336 -6.598 -26.109 1 97.75 166 LEU B O 1
ATOM 4163 N N . PRO B 1 167 ? -9.531 -4.543 -25.625 1 97.19 167 PRO B N 1
ATOM 4164 C CA . PRO B 1 167 ? -8.406 -4.727 -26.547 1 97.19 167 PRO B CA 1
ATOM 4165 C C . PRO B 1 167 ? -7.559 -5.949 -26.203 1 97.19 167 PRO B C 1
ATOM 4167 O O . PRO B 1 167 ? -7.281 -6.199 -25.031 1 97.19 167 PRO B O 1
ATOM 4170 N N . GLN B 1 168 ? -7.098 -6.711 -27.172 1 95.19 168 GLN B N 1
ATOM 4171 C CA . GLN B 1 168 ? -6.43 -7.996 -27.016 1 95.19 168 GLN B CA 1
ATOM 4172 C C . GLN B 1 168 ? -5.184 -7.871 -26.141 1 95.19 168 GLN B C 1
ATOM 4174 O O . GLN B 1 168 ? -4.789 -8.828 -25.469 1 95.19 168 GLN B O 1
ATOM 4179 N N . THR B 1 169 ? -4.605 -6.652 -26.078 1 97.5 169 THR B N 1
ATOM 4180 C CA . THR B 1 169 ? -3.32 -6.469 -25.406 1 97.5 169 THR B CA 1
ATOM 4181 C C . THR B 1 169 ? -3.516 -5.965 -23.984 1 97.5 169 THR B C 1
ATOM 4183 O O . THR B 1 169 ? -2.545 -5.652 -23.281 1 97.5 169 THR B O 1
ATOM 4186 N N . THR B 1 170 ? -4.773 -5.875 -23.516 1 98.19 170 THR B N 1
ATOM 4187 C CA . THR B 1 170 ? -5.047 -5.242 -22.234 1 98.19 170 THR B CA 1
ATOM 4188 C C . THR B 1 170 ? -4.289 -5.941 -21.109 1 98.19 170 THR B C 1
ATOM 4190 O O . THR B 1 170 ? -3.471 -5.324 -20.422 1 98.19 170 THR B O 1
ATOM 4193 N N . PHE B 1 171 ? -4.434 -7.23 -20.953 1 98.56 171 PHE B N 1
ATOM 4194 C CA . PHE B 1 171 ? -3.842 -7.941 -19.828 1 98.56 171 PHE B CA 1
ATOM 4195 C C . PHE B 1 171 ? -2.369 -8.234 -20.094 1 98.56 171 PHE B C 1
ATOM 4197 O O . PHE B 1 171 ? -1.555 -8.219 -19.172 1 98.56 171 PHE B O 1
ATOM 4204 N N . THR B 1 172 ? -1.999 -8.578 -21.344 1 98.19 172 THR B N 1
ATOM 4205 C CA . THR B 1 172 ? -0.592 -8.82 -21.656 1 98.19 172 THR B CA 1
ATOM 4206 C C . THR B 1 172 ? 0.23 -7.551 -21.438 1 98.19 172 THR B C 1
ATOM 4208 O O . THR B 1 172 ? 1.396 -7.621 -21.031 1 98.19 172 THR B O 1
ATOM 4211 N N . GLY B 1 173 ? -0.369 -6.379 -21.719 1 97.81 173 GLY B N 1
ATOM 4212 C CA . GLY B 1 173 ? 0.293 -5.117 -21.438 1 97.81 173 GLY B CA 1
ATOM 4213 C C . GLY B 1 173 ? 0.611 -4.926 -19.969 1 97.81 173 GLY B C 1
ATOM 4214 O O . GLY B 1 173 ? 1.691 -4.445 -19.609 1 97.81 173 GLY B O 1
ATOM 4215 N N . PHE B 1 174 ? -0.256 -5.375 -19.094 1 97.25 174 PHE B N 1
ATOM 4216 C CA . PHE B 1 174 ? -0.056 -5.27 -17.641 1 97.25 174 PHE B CA 1
ATOM 4217 C C . PHE B 1 174 ? 1.079 -6.18 -17.188 1 97.25 174 PHE B C 1
ATOM 4219 O O . PHE B 1 174 ? 1.694 -5.938 -16.156 1 97.25 174 PHE B O 1
ATOM 4226 N N . CYS B 1 175 ? 1.383 -7.262 -17.938 1 95.44 175 CYS B N 1
ATOM 4227 C CA . CYS B 1 175 ? 2.307 -8.305 -17.5 1 95.44 175 CYS B CA 1
ATOM 4228 C C . CYS B 1 175 ? 3.734 -7.977 -17.938 1 95.44 175 CYS B C 1
ATOM 4230 O O . CYS B 1 175 ? 4.684 -8.617 -17.484 1 95.44 175 CYS B O 1
ATOM 4232 N N . GLU B 1 176 ? 3.838 -6.996 -18.812 1 96 176 GLU B N 1
ATOM 4233 C CA . GLU B 1 176 ? 5.184 -6.699 -19.297 1 96 176 GLU B CA 1
ATOM 4234 C C . GLU B 1 176 ? 6.129 -6.387 -18.141 1 96 176 GLU B C 1
ATOM 4236 O O . GLU B 1 176 ? 5.828 -5.543 -17.297 1 96 176 GLU B O 1
ATOM 4241 N N . ARG B 1 177 ? 7.188 -7.203 -18.078 1 95.56 177 ARG B N 1
ATOM 4242 C CA . ARG B 1 177 ? 8.25 -7.031 -17.094 1 95.56 177 ARG B CA 1
ATOM 4243 C C . ARG B 1 177 ? 7.719 -7.219 -15.672 1 95.56 177 ARG B C 1
ATOM 4245 O O . ARG B 1 177 ? 8.219 -6.609 -14.727 1 95.56 177 ARG B O 1
ATOM 4252 N N . GLY B 1 178 ? 6.66 -7.98 -15.531 1 97.75 178 GLY B N 1
ATOM 4253 C CA . GLY B 1 178 ? 6.16 -8.328 -14.203 1 97.75 178 GLY B CA 1
ATOM 4254 C C . GLY B 1 178 ? 7.066 -9.289 -13.461 1 97.75 178 GLY B C 1
ATOM 4255 O O . GLY B 1 178 ? 8 -9.844 -14.039 1 97.75 178 GLY B O 1
ATOM 4256 N N . PRO B 1 179 ? 6.879 -9.383 -12.164 1 98.06 179 PRO B N 1
ATOM 4257 C CA . PRO B 1 179 ? 7.688 -10.297 -11.367 1 98.06 179 PRO B CA 1
ATOM 4258 C C . PRO B 1 179 ? 7.238 -11.75 -11.5 1 98.06 179 PRO B C 1
ATOM 4260 O O . PRO B 1 179 ? 6.977 -12.422 -10.492 1 98.06 179 PRO B O 1
ATOM 4263 N N . HIS B 1 180 ? 7.277 -12.266 -12.711 1 98.5 180 HIS B N 1
ATOM 4264 C CA . HIS B 1 180 ? 6.898 -13.648 -12.977 1 98.5 180 HIS B CA 1
ATOM 4265 C C . HIS B 1 180 ? 7.895 -14.625 -12.359 1 98.5 180 HIS B C 1
ATOM 4267 O O . HIS B 1 180 ? 9.102 -14.359 -12.344 1 98.5 180 HIS B O 1
ATOM 4273 N N . VAL B 1 181 ? 7.348 -15.766 -11.883 1 98.38 181 VAL B N 1
ATOM 4274 C CA . VAL B 1 181 ? 8.234 -16.766 -11.289 1 98.38 181 VAL B CA 1
ATOM 4275 C C . VAL B 1 181 ? 7.715 -18.172 -11.586 1 98.38 181 VAL B C 1
ATOM 4277 O O . VAL B 1 181 ? 6.504 -18.375 -11.719 1 98.38 181 VAL B O 1
ATOM 4280 N N . THR B 1 182 ? 8.625 -19.047 -11.758 1 98.69 182 THR B N 1
ATOM 4281 C CA . THR B 1 182 ? 8.336 -20.469 -11.922 1 98.69 182 THR B CA 1
ATOM 4282 C C . THR B 1 182 ? 8.82 -21.266 -10.719 1 98.69 182 THR B C 1
ATOM 4284 O O . THR B 1 182 ? 9.922 -21.016 -10.219 1 98.69 182 THR B O 1
ATOM 4287 N N . ARG B 1 183 ? 7.98 -22.156 -10.328 1 98.12 183 ARG B N 1
ATOM 4288 C CA . ARG B 1 183 ? 8.273 -22.969 -9.148 1 98.12 183 ARG B CA 1
ATOM 4289 C C . ARG B 1 183 ? 8.25 -24.453 -9.5 1 98.12 183 ARG B C 1
ATOM 4291 O O . ARG B 1 183 ? 7.309 -24.938 -10.133 1 98.12 183 ARG B O 1
ATOM 4298 N N . ALA B 1 184 ? 9.312 -25.156 -9.156 1 98.06 184 ALA B N 1
ATOM 4299 C CA . ALA B 1 184 ? 9.242 -26.609 -9.023 1 98.06 184 ALA B CA 1
ATOM 4300 C C . ALA B 1 184 ? 8.945 -27.016 -7.578 1 98.06 184 ALA B C 1
ATOM 4302 O O . ALA B 1 184 ? 9.477 -26.422 -6.637 1 98.06 184 ALA B O 1
ATOM 4303 N N . LEU B 1 185 ? 8.086 -27.969 -7.422 1 96.81 185 LEU B N 1
ATOM 4304 C CA . LEU B 1 185 ? 7.762 -28.344 -6.055 1 96.81 185 LEU B CA 1
ATOM 4305 C C . LEU B 1 185 ? 7.605 -29.859 -5.934 1 96.81 185 LEU B C 1
ATOM 4307 O O . LEU B 1 185 ? 7.32 -30.547 -6.922 1 96.81 185 LEU B O 1
ATOM 4311 N N . GLN B 1 186 ? 7.863 -30.391 -4.801 1 95.75 186 GLN B N 1
ATOM 4312 C CA . GLN B 1 186 ? 7.668 -31.781 -4.426 1 95.75 186 GLN B CA 1
ATOM 4313 C C . GLN B 1 186 ? 6.957 -31.906 -3.082 1 95.75 186 GLN B C 1
ATOM 4315 O O . GLN B 1 186 ? 7.469 -31.438 -2.062 1 95.75 186 GLN B O 1
ATOM 4320 N N . TYR B 1 187 ? 5.789 -32.469 -3.154 1 93.81 187 TYR B N 1
ATOM 4321 C CA . TYR B 1 187 ? 5.078 -32.812 -1.929 1 93.81 187 TYR B CA 1
ATOM 4322 C C . TYR B 1 187 ? 5.695 -34.031 -1.261 1 93.81 187 TYR B C 1
ATOM 4324 O O . TYR B 1 187 ? 5.93 -35.062 -1.914 1 93.81 187 TYR B O 1
ATOM 4332 N N . LEU B 1 188 ? 5.926 -33.938 -0.037 1 90 188 LEU B N 1
ATOM 4333 C CA . LEU B 1 188 ? 6.672 -34.938 0.697 1 90 188 LEU B CA 1
ATOM 4334 C C . LEU B 1 188 ? 5.738 -36.031 1.216 1 90 188 LEU B C 1
ATOM 4336 O O . LEU B 1 188 ? 4.539 -35.781 1.386 1 90 188 LEU B O 1
ATOM 4340 N N . PRO B 1 189 ? 6.277 -37.219 1.451 1 90.81 189 PRO B N 1
ATOM 4341 C CA . PRO B 1 189 ? 5.438 -38.344 1.853 1 90.81 189 PRO B CA 1
ATOM 4342 C C . PRO B 1 189 ? 4.859 -38.188 3.256 1 90.81 189 PRO B C 1
ATOM 4344 O O . PRO B 1 189 ? 5.531 -37.656 4.145 1 90.81 189 PRO B O 1
ATOM 4347 N N . LEU B 1 190 ? 3.664 -38.625 3.359 1 89.44 190 LEU B N 1
ATOM 4348 C CA . LEU B 1 190 ? 3.033 -38.688 4.672 1 89.44 190 LEU B CA 1
ATOM 4349 C C . LEU B 1 190 ? 3.35 -40.031 5.348 1 89.44 190 LEU B C 1
ATOM 4351 O O . LEU B 1 190 ? 3.438 -41.062 4.68 1 89.44 190 LEU B O 1
ATOM 4355 N N . LYS B 1 191 ? 3.467 -39.969 6.68 1 90.31 191 LYS B N 1
ATOM 4356 C CA . LYS B 1 191 ? 3.643 -41.156 7.48 1 90.31 191 LYS B CA 1
ATOM 4357 C C . LYS B 1 191 ? 2.316 -41.906 7.672 1 90.31 191 LYS B C 1
ATOM 4359 O O . LYS B 1 191 ? 1.247 -41.312 7.465 1 90.31 191 LYS B O 1
ATOM 4364 N N . PRO B 1 192 ? 2.428 -43.156 8.07 1 92.75 192 PRO B N 1
ATOM 4365 C CA . PRO B 1 192 ? 1.204 -43.938 8.297 1 92.75 192 PRO B CA 1
ATOM 4366 C C . PRO B 1 192 ? 0.248 -43.25 9.273 1 92.75 192 PRO B C 1
ATOM 4368 O O . PRO B 1 192 ? -0.972 -43.312 9.102 1 92.75 192 PRO B O 1
ATOM 4371 N N . SER B 1 193 ? 0.738 -42.594 10.234 1 90.88 193 SER B N 1
ATOM 4372 C CA . SER B 1 193 ? -0.092 -41.938 11.25 1 90.88 193 SER B CA 1
ATOM 4373 C C . SER B 1 193 ? -0.714 -40.656 10.719 1 90.88 193 SER B C 1
ATOM 4375 O O . SER B 1 193 ? -1.607 -40.094 11.352 1 90.88 193 SER B O 1
ATOM 4377 N N . GLN B 1 194 ? -0.291 -40.219 9.547 1 88.56 194 GLN B N 1
ATOM 4378 C CA . GLN B 1 194 ? -0.709 -38.938 9.023 1 88.56 194 GLN B CA 1
ATOM 4379 C C . GLN B 1 194 ? -1.768 -39.094 7.938 1 88.56 194 GLN B C 1
ATOM 4381 O O . GLN B 1 194 ? -2.514 -38.156 7.648 1 88.56 194 GLN B O 1
ATOM 4386 N N . VAL B 1 195 ? -1.812 -40.219 7.375 1 89.5 195 VAL B N 1
ATOM 4387 C CA . VAL B 1 195 ? -2.721 -40.438 6.254 1 89.5 195 VAL B CA 1
ATOM 4388 C C . VAL B 1 195 ? -4.156 -40.562 6.762 1 89.5 195 VAL B C 1
ATOM 4390 O O . VAL B 1 195 ? -4.391 -41.062 7.859 1 89.5 195 VAL B O 1
ATOM 4393 N N . ASN B 1 196 ? -5.078 -40.062 5.918 1 90.12 196 ASN B N 1
ATOM 4394 C CA . ASN B 1 196 ? -6.508 -40.094 6.188 1 90.12 196 ASN B CA 1
ATOM 4395 C C . ASN B 1 196 ? -6.863 -39.375 7.484 1 90.12 196 ASN B C 1
ATOM 4397 O O . ASN B 1 196 ? -7.73 -39.844 8.234 1 90.12 196 ASN B O 1
ATOM 4401 N N . THR B 1 197 ? -6.109 -38.344 7.859 1 86.5 197 THR B N 1
ATOM 4402 C CA . THR B 1 197 ? -6.371 -37.594 9.07 1 86.5 197 THR B CA 1
ATOM 4403 C C . THR B 1 197 ? -6.824 -36.156 8.719 1 86.5 197 THR B C 1
ATOM 4405 O O . THR B 1 197 ? -7.02 -35.344 9.602 1 86.5 197 THR B O 1
ATOM 4408 N N . GLY B 1 198 ? -6.902 -35.875 7.457 1 83.81 198 GLY B N 1
ATOM 4409 C CA . GLY B 1 198 ? -7.297 -34.531 7.043 1 83.81 198 GLY B CA 1
ATOM 4410 C C . GLY B 1 198 ? -6.121 -33.656 6.633 1 83.81 198 GLY B C 1
ATOM 4411 O O . GLY B 1 198 ? -6.305 -32.531 6.164 1 83.81 198 GLY B O 1
ATOM 4412 N N . ILE B 1 199 ? -4.93 -34.188 6.809 1 83.38 199 ILE B N 1
ATOM 4413 C CA . ILE B 1 199 ? -3.73 -33.5 6.383 1 83.38 199 ILE B CA 1
ATOM 4414 C C . ILE B 1 199 ? -3.734 -33.344 4.863 1 83.38 199 ILE B C 1
ATOM 4416 O O . ILE B 1 199 ? -4.02 -34.281 4.141 1 83.38 199 ILE B O 1
ATOM 4420 N N . LEU B 1 200 ? -3.457 -32.125 4.492 1 87.25 200 LEU B N 1
ATOM 4421 C CA . LEU B 1 200 ? -3.459 -31.797 3.066 1 87.25 200 LEU B CA 1
ATOM 4422 C C . LEU B 1 200 ? -2.051 -31.469 2.58 1 87.25 200 LEU B C 1
ATOM 4424 O O . LEU B 1 200 ? -1.229 -30.953 3.34 1 87.25 200 LEU B O 1
ATOM 4428 N N . TRP B 1 201 ? -1.776 -31.828 1.332 1 88.62 201 TRP B N 1
ATOM 4429 C CA . TRP B 1 201 ? -0.534 -31.406 0.696 1 88.62 201 TRP B CA 1
ATOM 4430 C C . TRP B 1 201 ? -0.544 -29.906 0.431 1 88.62 201 TRP B C 1
ATOM 4432 O O . TRP B 1 201 ? 0.492 -29.234 0.528 1 88.62 201 TRP B O 1
ATOM 4442 N N . GLY B 1 202 ? -1.629 -29.344 0.094 1 87.62 202 GLY B N 1
ATOM 4443 C CA . GLY B 1 202 ? -1.854 -27.906 -0.08 1 87.62 202 GLY B CA 1
ATOM 4444 C C . GLY B 1 202 ? -3.219 -27.469 0.405 1 87.62 202 GLY B C 1
ATOM 4445 O O . GLY B 1 202 ? -4.246 -27.875 -0.142 1 87.62 202 GLY B O 1
ATOM 4446 N N . GLU B 1 203 ? -3.229 -26.641 1.401 1 84.31 203 GLU B N 1
ATOM 4447 C CA . GLU B 1 203 ? -4.484 -26.125 1.948 1 84.31 203 GLU B CA 1
ATOM 4448 C C . GLU B 1 203 ? -5.227 -25.281 0.925 1 84.31 203 GLU B C 1
ATOM 4450 O O . GLU B 1 203 ? -4.613 -24.719 0.011 1 84.31 203 GLU B O 1
ATOM 4455 N N . GLU B 1 204 ? -6.492 -25.188 1.134 1 86.38 204 GLU B N 1
ATOM 4456 C CA . GLU B 1 204 ? -7.312 -24.406 0.215 1 86.38 204 GLU B CA 1
ATOM 4457 C C . GLU B 1 204 ? -6.887 -22.938 0.205 1 86.38 204 GLU B C 1
ATOM 4459 O O . GLU B 1 204 ? -6.699 -22.344 1.263 1 86.38 204 GLU B O 1
ATOM 4464 N N . HIS B 1 205 ? -6.676 -22.359 -0.929 1 86.94 205 HIS B N 1
ATOM 4465 C CA . HIS B 1 205 ? -6.23 -20.984 -1.104 1 86.94 205 HIS B CA 1
ATOM 4466 C C . HIS B 1 205 ? -6.504 -20.5 -2.521 1 86.94 205 HIS B C 1
ATOM 4468 O O . HIS B 1 205 ? -6.922 -21.266 -3.383 1 86.94 205 HIS B O 1
ATOM 4474 N N . THR B 1 206 ? -6.391 -19.25 -2.682 1 90.88 206 THR B N 1
ATOM 4475 C CA . THR B 1 206 ? -6.348 -18.641 -4.004 1 90.88 206 THR B CA 1
ATOM 4476 C C . THR B 1 206 ? -4.957 -18.078 -4.293 1 90.88 206 THR B C 1
ATOM 4478 O O . THR B 1 206 ? -4.227 -17.703 -3.369 1 90.88 206 THR B O 1
ATOM 4481 N N . ASP B 1 207 ? -4.629 -18.078 -5.5 1 93.31 207 ASP B N 1
ATOM 4482 C CA . ASP B 1 207 ? -3.361 -17.484 -5.898 1 93.31 207 ASP B CA 1
ATOM 4483 C C . ASP B 1 207 ? -3.475 -15.961 -5.977 1 93.31 207 ASP B C 1
ATOM 4485 O O . ASP B 1 207 ? -4.48 -15.43 -6.453 1 93.31 207 ASP B O 1
ATOM 4489 N N . PHE B 1 208 ? -2.479 -15.25 -5.527 1 93.88 208 PHE B N 1
ATOM 4490 C CA . PHE B 1 208 ? -2.604 -13.797 -5.461 1 93.88 208 PHE B CA 1
ATOM 4491 C C . PHE B 1 208 ? -2.072 -13.148 -6.734 1 93.88 208 PHE B C 1
ATOM 4493 O O . PHE B 1 208 ? -2.207 -11.938 -6.922 1 93.88 208 PHE B O 1
ATOM 4500 N N . ASN B 1 209 ? -1.442 -13.922 -7.621 1 96.94 209 ASN B N 1
ATOM 4501 C CA . ASN B 1 209 ? -0.9 -13.43 -8.883 1 96.94 209 ASN B CA 1
ATOM 4502 C C . ASN B 1 209 ? -1.995 -13.242 -9.93 1 96.94 209 ASN B C 1
ATOM 4504 O O . ASN B 1 209 ? -3.178 -13.18 -9.594 1 96.94 209 ASN B O 1
ATOM 4508 N N . LEU B 1 210 ? -1.588 -12.992 -11.219 1 98.19 210 LEU B N 1
ATOM 4509 C CA . LEU B 1 210 ? -2.514 -12.742 -12.312 1 98.19 210 LEU B CA 1
ATOM 4510 C C . LEU B 1 210 ? -3.076 -14.047 -12.867 1 98.19 210 LEU B C 1
ATOM 4512 O O . LEU B 1 210 ? -4.289 -14.273 -12.82 1 98.19 210 LEU B O 1
ATOM 4516 N N . LEU B 1 211 ? -2.223 -14.875 -13.312 1 98.75 211 LEU B N 1
ATOM 4517 C CA . LEU B 1 211 ? -2.547 -16.172 -13.906 1 98.75 211 LEU B CA 1
ATOM 4518 C C . LEU B 1 211 ? -1.514 -17.219 -13.508 1 98.75 211 LEU B C 1
ATOM 4520 O O . LEU B 1 211 ? -0.311 -16.953 -13.523 1 98.75 211 LEU B O 1
ATOM 4524 N N . THR B 1 212 ? -1.967 -18.391 -13.141 1 98.69 212 THR B N 1
ATOM 4525 C CA . THR B 1 212 ? -1.091 -19.5 -12.789 1 98.69 212 THR B CA 1
ATOM 4526 C C . THR B 1 212 ? -1.215 -20.625 -13.805 1 98.69 212 THR B C 1
ATOM 4528 O O . THR B 1 212 ? -2.324 -21.062 -14.141 1 98.69 212 THR B O 1
ATOM 4531 N N . LEU B 1 213 ? -0.144 -21.078 -14.344 1 98.75 213 LEU B N 1
ATOM 4532 C CA . LEU B 1 213 ? -0.126 -22.219 -15.266 1 98.75 213 LEU B CA 1
ATOM 4533 C C . LEU B 1 213 ? 0.546 -23.422 -14.625 1 98.75 213 LEU B C 1
ATOM 4535 O O . LEU B 1 213 ? 1.646 -23.312 -14.078 1 98.75 213 LEU B O 1
ATOM 4539 N N . LEU B 1 214 ? -0.106 -24.547 -14.727 1 97.94 214 LEU B N 1
ATOM 4540 C CA . LEU B 1 214 ? 0.339 -25.812 -14.133 1 97.94 214 LEU B CA 1
ATOM 4541 C C . LEU B 1 214 ? 0.538 -26.875 -15.203 1 97.94 214 LEU B C 1
ATOM 4543 O O . LEU B 1 214 ? -0.43 -27.344 -15.812 1 97.94 214 LEU B O 1
ATOM 4547 N N . PRO B 1 215 ? 1.697 -27.344 -15.562 1 96.69 215 PRO B N 1
ATOM 4548 C CA . PRO B 1 215 ? 1.971 -28.297 -16.641 1 96.69 215 PRO B CA 1
ATOM 4549 C C . PRO B 1 215 ? 1.569 -29.734 -16.281 1 96.69 215 PRO B C 1
ATOM 4551 O O . PRO B 1 215 ? 1.556 -30.609 -17.141 1 96.69 215 PRO B O 1
ATOM 4554 N N . GLY B 1 216 ? 1.229 -30.109 -15.203 1 90.88 216 GLY B N 1
ATOM 4555 C CA . GLY B 1 216 ? 0.951 -31.469 -14.719 1 90.88 216 GLY B CA 1
ATOM 4556 C C . GLY B 1 216 ? 1.983 -31.969 -13.734 1 90.88 216 GLY B C 1
ATOM 4557 O O . GLY B 1 216 ? 3.135 -31.531 -13.742 1 90.88 216 GLY B O 1
ATOM 4558 N N . GLY B 1 217 ? 1.6 -32.844 -12.953 1 93.5 217 GLY B N 1
ATOM 4559 C CA . GLY B 1 217 ? 2.492 -33.406 -11.961 1 93.5 217 GLY B CA 1
ATOM 4560 C C . GLY B 1 217 ? 2.732 -34.906 -12.172 1 93.5 217 GLY B C 1
ATOM 4561 O O . GLY B 1 217 ? 2.248 -35.469 -13.141 1 93.5 217 GLY B O 1
ATOM 4562 N N . ARG B 1 218 ? 3.57 -35.438 -11.375 1 94.94 218 ARG B N 1
ATOM 4563 C CA . ARG B 1 218 ? 3.84 -36.844 -11.383 1 94.94 218 ARG B CA 1
ATOM 4564 C C . ARG B 1 218 ? 3.945 -37.406 -9.969 1 94.94 218 ARG B C 1
ATOM 4566 O O . ARG B 1 218 ? 4.492 -36.75 -9.078 1 94.94 218 ARG B O 1
ATOM 4573 N N . PHE B 1 219 ? 3.436 -38.594 -9.812 1 95.81 219 PHE B N 1
ATOM 4574 C CA . PHE B 1 219 ? 3.502 -39.25 -8.523 1 95.81 219 PHE B CA 1
ATOM 4575 C C . PHE B 1 219 ? 4.746 -40.125 -8.43 1 95.81 219 PHE B C 1
ATOM 4577 O O . PHE B 1 219 ? 5.207 -40.688 -9.438 1 95.81 219 PHE B O 1
ATOM 4584 N N . LEU B 1 220 ? 5.266 -40.188 -7.281 1 96.69 220 LEU B N 1
ATOM 4585 C CA . LEU B 1 220 ? 6.34 -41.094 -6.953 1 96.69 220 LEU B CA 1
ATOM 4586 C C . LEU B 1 220 ? 5.887 -42.125 -5.902 1 96.69 220 LEU B C 1
ATOM 4588 O O . LEU B 1 220 ? 5.301 -41.719 -4.887 1 96.69 220 LEU B O 1
ATOM 4592 N N . ASP B 1 221 ? 6.18 -43.375 -6.16 1 96.94 221 ASP B N 1
ATOM 4593 C CA . ASP B 1 221 ? 5.844 -44.438 -5.195 1 96.94 221 ASP B CA 1
ATOM 4594 C C . ASP B 1 221 ? 6.77 -44.375 -3.982 1 96.94 221 ASP B C 1
ATOM 4596 O O . ASP B 1 221 ? 7.656 -43.531 -3.91 1 96.94 221 ASP B O 1
ATOM 4600 N N . PRO B 1 222 ? 6.539 -45.188 -2.936 1 95.62 222 PRO B N 1
ATOM 4601 C CA . PRO B 1 222 ? 7.34 -45.125 -1.711 1 95.62 222 PRO B CA 1
ATOM 4602 C C . PRO B 1 222 ? 8.82 -45.375 -1.957 1 95.62 222 PRO B C 1
ATOM 4604 O O . PRO B 1 222 ? 9.656 -45.094 -1.092 1 95.62 222 PRO B O 1
ATOM 4607 N N . GLN B 1 223 ? 9.188 -46 -3.1 1 95.06 223 GLN B N 1
ATOM 4608 C CA . GLN B 1 223 ? 10.586 -46.188 -3.471 1 95.06 223 GLN B CA 1
ATOM 4609 C C . GLN B 1 223 ? 11.094 -45.031 -4.32 1 95.06 223 GLN B C 1
ATOM 4611 O O . GLN B 1 223 ? 12.188 -45.094 -4.891 1 95.06 223 GLN B O 1
ATOM 4616 N N . ALA B 1 224 ? 10.25 -43.938 -4.492 1 92.5 224 ALA B N 1
ATOM 4617 C CA . ALA B 1 224 ? 10.578 -42.688 -5.188 1 92.5 224 ALA B CA 1
ATOM 4618 C C . ALA B 1 224 ? 10.688 -42.906 -6.691 1 92.5 224 ALA B C 1
ATOM 4620 O O . ALA B 1 224 ? 11.516 -42.281 -7.359 1 92.5 224 ALA B O 1
ATOM 4621 N N . ARG B 1 225 ? 9.891 -43.875 -7.23 1 95.69 225 ARG B N 1
ATOM 4622 C CA . ARG B 1 225 ? 9.82 -44.094 -8.664 1 95.69 225 ARG B CA 1
ATOM 4623 C C . ARG B 1 225 ? 8.508 -43.594 -9.242 1 95.69 225 ARG B C 1
ATOM 4625 O O . ARG B 1 225 ? 7.453 -43.719 -8.617 1 95.69 225 ARG B O 1
ATOM 4632 N N . PRO B 1 226 ? 8.672 -42.938 -10.414 1 96.19 226 PRO B N 1
ATOM 4633 C CA . PRO B 1 226 ? 7.426 -42.5 -11.047 1 96.19 226 PRO B CA 1
ATOM 4634 C C . PRO B 1 226 ? 6.406 -43.625 -11.164 1 96.19 226 PRO B C 1
ATOM 4636 O O . PRO B 1 226 ? 6.77 -44.781 -11.508 1 96.19 226 PRO B O 1
ATOM 4639 N N . ALA B 1 227 ? 5.168 -43.375 -10.773 1 95.94 227 ALA B N 1
ATOM 4640 C CA . ALA B 1 227 ? 4.09 -44.344 -10.781 1 95.94 227 ALA B CA 1
ATOM 4641 C C . ALA B 1 227 ? 2.732 -43.688 -10.969 1 95.94 227 ALA B C 1
ATOM 4643 O O . ALA B 1 227 ? 2.602 -42.469 -10.773 1 95.94 227 ALA B O 1
ATOM 4644 N N . PRO B 1 228 ? 1.767 -44.406 -11.492 1 92.75 228 PRO B N 1
ATOM 4645 C CA . PRO B 1 228 ? 0.414 -43.844 -11.516 1 92.75 228 PRO B CA 1
ATOM 4646 C C . PRO B 1 228 ? -0.09 -43.469 -10.125 1 92.75 228 PRO B C 1
ATOM 4648 O O . PRO B 1 228 ? 0.471 -43.906 -9.117 1 92.75 228 PRO B O 1
ATOM 4651 N N . ARG B 1 229 ? -1.062 -42.562 -10.102 1 91.44 229 ARG B N 1
ATOM 4652 C CA . ARG B 1 229 ? -1.622 -42.156 -8.82 1 91.44 229 ARG B CA 1
ATOM 4653 C C . ARG B 1 229 ? -2.031 -43.344 -7.98 1 91.44 229 ARG B C 1
ATOM 4655 O O . ARG B 1 229 ? -2.549 -44.344 -8.508 1 91.44 229 ARG B O 1
ATOM 4662 N N . PRO B 1 230 ? -1.838 -43.281 -6.652 1 92.94 230 PRO B N 1
ATOM 4663 C CA . PRO B 1 230 ? -2.104 -44.406 -5.789 1 92.94 230 PRO B CA 1
ATOM 4664 C C . PRO B 1 230 ? -3.588 -44.594 -5.48 1 92.94 230 PRO B C 1
ATOM 4666 O O . PRO B 1 230 ? -4.023 -45.688 -5.117 1 92.94 230 PRO B O 1
ATOM 4669 N N . ASP B 1 231 ? -4.383 -43.5 -5.535 1 91.94 231 ASP B N 1
ATOM 4670 C CA . ASP B 1 231 ? -5.812 -43.562 -5.234 1 91.94 231 ASP B CA 1
ATOM 4671 C C . ASP B 1 231 ? -6.559 -42.406 -5.934 1 91.94 231 ASP B C 1
ATOM 4673 O O . ASP B 1 231 ? -5.949 -41.594 -6.641 1 91.94 231 ASP B O 1
ATOM 4677 N N . ASP B 1 232 ? -7.848 -42.375 -5.73 1 86.94 232 ASP B N 1
ATOM 4678 C CA . ASP B 1 232 ? -8.688 -41.438 -6.453 1 86.94 232 ASP B CA 1
ATOM 4679 C C . ASP B 1 232 ? -8.805 -40.125 -5.688 1 86.94 232 ASP B C 1
ATOM 4681 O O . ASP B 1 232 ? -9.328 -39.125 -6.215 1 86.94 232 ASP B O 1
ATOM 4685 N N . GLN B 1 233 ? -8.32 -40.062 -4.625 1 88.19 233 GLN B N 1
ATOM 4686 C CA . GLN B 1 233 ? -8.578 -38.875 -3.816 1 88.19 233 GLN B CA 1
ATOM 4687 C C . GLN B 1 233 ? -7.434 -37.844 -3.936 1 88.19 233 GLN B C 1
ATOM 4689 O O . GLN B 1 233 ? -7.613 -36.656 -3.674 1 88.19 233 GLN B O 1
ATOM 4694 N N . SER B 1 234 ? -6.238 -38.344 -4.328 1 89.56 234 SER B N 1
ATOM 4695 C CA . SER B 1 234 ? -5.074 -37.469 -4.336 1 89.56 234 SER B CA 1
ATOM 4696 C C . SER B 1 234 ? -5.078 -36.562 -5.562 1 89.56 234 SER B C 1
ATOM 4698 O O . SER B 1 234 ? -5.395 -37 -6.668 1 89.56 234 SER B O 1
ATOM 4700 N N . GLY B 1 235 ? -4.859 -35.25 -5.332 1 89.69 235 GLY B N 1
ATOM 4701 C CA . GLY B 1 235 ? -4.711 -34.375 -6.473 1 89.69 235 GLY B CA 1
ATOM 4702 C C . GLY B 1 235 ? -5.332 -33 -6.25 1 89.69 235 GLY B C 1
ATOM 4703 O O . GLY B 1 235 ? -5.559 -32.594 -5.109 1 89.69 235 GLY B O 1
ATOM 4704 N N . LEU B 1 236 ? -5.531 -32.281 -7.375 1 92.25 236 LEU B N 1
ATOM 4705 C CA . LEU B 1 236 ? -6.023 -30.891 -7.371 1 92.25 236 LEU B CA 1
ATOM 4706 C C . LEU B 1 236 ? -7.547 -30.859 -7.402 1 92.25 236 LEU B C 1
ATOM 4708 O O . LEU B 1 236 ? -8.172 -31.547 -8.227 1 92.25 236 LEU B O 1
ATOM 4712 N N . TYR B 1 237 ? -8.125 -30.094 -6.48 1 92.25 237 TYR B N 1
ATOM 4713 C CA . TYR B 1 237 ? -9.555 -29.812 -6.477 1 92.25 237 TYR B CA 1
ATOM 4714 C C . TYR B 1 237 ? -9.797 -28.297 -6.438 1 92.25 237 TYR B C 1
ATOM 4716 O O . TYR B 1 237 ? -9.039 -27.562 -5.82 1 92.25 237 TYR B O 1
ATOM 4724 N N . LEU B 1 238 ? -10.789 -27.891 -7.137 1 92.19 238 LEU B N 1
ATOM 4725 C CA . LEU B 1 238 ? -11.156 -26.484 -7.117 1 92.19 238 LEU B CA 1
ATOM 4726 C C . LEU B 1 238 ? -12.602 -26.297 -6.68 1 92.19 238 LEU B C 1
ATOM 4728 O O . LEU B 1 238 ? -13.406 -27.219 -6.793 1 92.19 238 LEU B O 1
ATOM 4732 N N . ARG B 1 239 ? -12.852 -25.156 -6.164 1 90 239 ARG B N 1
ATOM 4733 C CA . ARG B 1 239 ? -14.211 -24.75 -5.812 1 90 239 ARG B CA 1
ATOM 4734 C C . ARG B 1 239 ? -14.797 -23.797 -6.855 1 90 239 ARG B C 1
ATOM 4736 O O . ARG B 1 239 ? -14.195 -22.766 -7.164 1 90 239 ARG B O 1
ATOM 4743 N N . THR B 1 240 ? -15.961 -24.156 -7.363 1 90.38 240 THR B N 1
ATOM 4744 C CA . THR B 1 240 ? -16.594 -23.344 -8.398 1 90.38 240 THR B CA 1
ATOM 4745 C C . THR B 1 240 ? -17.219 -22.094 -7.793 1 90.38 240 THR B C 1
ATOM 4747 O O . THR B 1 240 ? -17.359 -22 -6.574 1 90.38 240 THR B O 1
ATOM 4750 N N . ARG B 1 241 ? -17.531 -21.188 -8.664 1 90.56 241 ARG B N 1
ATOM 4751 C CA . ARG B 1 241 ? -18.234 -19.984 -8.242 1 90.56 241 ARG B CA 1
ATOM 4752 C C . ARG B 1 241 ? -19.531 -20.328 -7.516 1 90.56 241 ARG B C 1
ATOM 4754 O O . ARG B 1 241 ? -20.266 -21.219 -7.949 1 90.56 241 ARG B O 1
ATOM 4761 N N . ALA B 1 242 ? -19.75 -19.578 -6.5 1 86.94 242 ALA B N 1
ATOM 4762 C CA . ALA B 1 242 ? -20.984 -19.75 -5.75 1 86.94 242 ALA B CA 1
ATOM 4763 C C . ALA B 1 242 ? -22.188 -19.328 -6.582 1 86.94 242 ALA B C 1
ATOM 4765 O O . ALA B 1 242 ? -22.125 -18.359 -7.348 1 86.94 242 ALA B O 1
ATOM 4766 N N . THR B 1 243 ? -23.25 -20.094 -6.488 1 85.5 243 THR B N 1
ATOM 4767 C CA . THR B 1 243 ? -24.562 -19.766 -7.051 1 85.5 243 THR B CA 1
ATOM 4768 C C . THR B 1 243 ? -25.641 -19.812 -5.973 1 85.5 243 THR B C 1
ATOM 4770 O O . THR B 1 243 ? -25.422 -20.344 -4.883 1 85.5 243 THR B O 1
ATOM 4773 N N . PRO B 1 244 ? -26.75 -19.188 -6.266 1 86 244 PRO B N 1
ATOM 4774 C CA . PRO B 1 244 ? -27.828 -19.281 -5.281 1 86 244 PRO B CA 1
ATOM 4775 C C . PRO B 1 244 ? -28.141 -20.734 -4.898 1 86 244 PRO B C 1
ATOM 4777 O O . PRO B 1 244 ? -28.453 -21.016 -3.736 1 86 244 PRO B O 1
ATOM 4780 N N . GLU B 1 245 ? -28.062 -21.641 -5.805 1 88.19 245 GLU B N 1
ATOM 4781 C CA . GLU B 1 245 ? -28.344 -23.062 -5.562 1 88.19 245 GLU B CA 1
ATOM 4782 C C . GLU B 1 245 ? -27.188 -23.734 -4.832 1 88.19 245 GLU B C 1
ATOM 4784 O O . GLU B 1 245 ? -27.391 -24.734 -4.145 1 88.19 245 GLU B O 1
ATOM 4789 N N . GLN B 1 246 ? -26 -23.188 -5.016 1 86.88 246 GLN B N 1
ATOM 4790 C CA . GLN B 1 246 ? -24.781 -23.688 -4.383 1 86.88 246 GLN B CA 1
ATOM 4791 C C . GLN B 1 246 ? -23.953 -22.547 -3.793 1 86.88 246 GLN B C 1
ATOM 4793 O O . GLN B 1 246 ? -22.891 -22.203 -4.32 1 86.88 246 GLN B O 1
ATOM 4798 N N . PRO B 1 247 ? -24.344 -22.062 -2.676 1 83.12 247 PRO B N 1
ATOM 4799 C CA . PRO B 1 247 ? -23.734 -20.859 -2.123 1 83.12 247 PRO B CA 1
ATOM 4800 C C . PRO B 1 247 ? -22.266 -21.062 -1.727 1 83.12 247 PRO B C 1
ATOM 4802 O O . PRO B 1 247 ? -21.531 -20.078 -1.567 1 83.12 247 PRO B O 1
ATOM 4805 N N . LYS B 1 248 ? -21.859 -22.281 -1.602 1 81.38 248 LYS B N 1
ATOM 4806 C CA . LYS B 1 248 ? -20.469 -22.547 -1.248 1 81.38 248 LYS B CA 1
ATOM 4807 C C . LYS B 1 248 ? -19.672 -23.047 -2.451 1 81.38 248 LYS B C 1
ATOM 4809 O O . LYS B 1 248 ? -18.516 -23.453 -2.318 1 81.38 248 LYS B O 1
ATOM 4814 N N . GLY B 1 249 ? -20.281 -23.016 -3.541 1 86.31 249 GLY B N 1
ATOM 4815 C CA . GLY B 1 249 ? -19.672 -23.625 -4.715 1 86.31 249 GLY B CA 1
ATOM 4816 C C . GLY B 1 249 ? -19.594 -25.141 -4.629 1 86.31 249 GLY B C 1
ATOM 4817 O O . GLY B 1 249 ? -20.156 -25.75 -3.721 1 86.31 249 GLY B O 1
ATOM 4818 N N . ARG B 1 250 ? -19.031 -25.703 -5.641 1 87.75 250 ARG B N 1
ATOM 4819 C CA . ARG B 1 250 ? -18.812 -27.141 -5.695 1 87.75 250 ARG B CA 1
ATOM 4820 C C . ARG B 1 250 ? -17.328 -27.469 -5.828 1 87.75 250 ARG B C 1
ATOM 4822 O O . ARG B 1 250 ? -16.609 -26.812 -6.578 1 87.75 250 ARG B O 1
ATOM 4829 N N . LEU B 1 251 ? -16.984 -28.484 -5.02 1 88.75 251 LEU B N 1
ATOM 4830 C CA . LEU B 1 251 ? -15.617 -29 -5.191 1 88.75 251 LEU B CA 1
ATOM 4831 C C . LEU B 1 251 ? -15.531 -29.922 -6.402 1 88.75 251 LEU B C 1
ATOM 4833 O O . LEU B 1 251 ? -16.281 -30.891 -6.5 1 88.75 251 LEU B O 1
ATOM 4837 N N . VAL B 1 252 ? -14.695 -29.531 -7.301 1 91 252 VAL B N 1
ATOM 4838 C CA . VAL B 1 252 ? -14.539 -30.328 -8.523 1 91 252 VAL B CA 1
ATOM 4839 C C . VAL B 1 252 ? -13.07 -30.688 -8.711 1 91 252 VAL B C 1
ATOM 4841 O O . VAL B 1 252 ? -12.18 -29.922 -8.352 1 91 252 VAL B O 1
ATOM 4844 N N . ARG B 1 253 ? -12.852 -31.844 -9.273 1 90.88 253 ARG B N 1
ATOM 4845 C CA . ARG B 1 253 ? -11.484 -32.281 -9.547 1 90.88 253 ARG B CA 1
ATOM 4846 C C . ARG B 1 253 ? -10.875 -31.516 -10.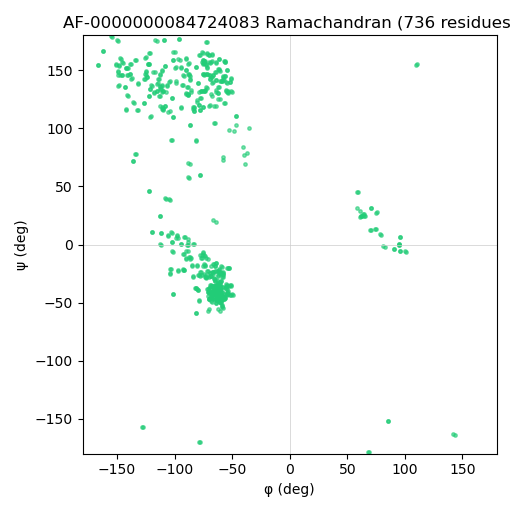703 1 90.88 253 ARG B C 1
ATOM 4848 O O . ARG B 1 253 ? -11.531 -31.312 -11.734 1 90.88 253 ARG B O 1
ATOM 4855 N N . GLY B 1 254 ? -9.711 -31.125 -10.539 1 88.44 254 GLY B N 1
ATOM 4856 C CA . GLY B 1 254 ? -9.023 -30.344 -11.547 1 88.44 254 GLY B CA 1
ATOM 4857 C C . GLY B 1 254 ? -7.988 -31.125 -12.32 1 88.44 254 GLY B C 1
ATOM 4858 O O . GLY B 1 254 ? -6.895 -30.641 -12.602 1 88.44 254 GLY B O 1
ATOM 4859 N N . VAL B 1 255 ? -8.25 -32.344 -12.656 1 85.5 255 VAL B N 1
ATOM 4860 C CA . VAL B 1 255 ? -7.324 -33.188 -13.43 1 85.5 255 VAL B CA 1
ATOM 4861 C C . VAL B 1 255 ? -7.504 -32.875 -14.914 1 85.5 255 VAL B C 1
ATOM 4863 O O . VAL B 1 255 ? -8.57 -33.156 -15.477 1 85.5 255 VAL B O 1
ATOM 4866 N N . ALA B 1 256 ? -6.445 -32.406 -15.492 1 89.75 256 ALA B N 1
ATOM 4867 C CA . ALA B 1 256 ? -6.508 -32.094 -16.906 1 89.75 256 ALA B CA 1
ATOM 4868 C C . ALA B 1 256 ? -6.477 -33.375 -17.766 1 89.75 256 ALA B C 1
ATOM 4870 O O . ALA B 1 256 ? -5.801 -34.344 -17.406 1 89.75 256 ALA B O 1
ATOM 4871 N N . PRO B 1 257 ? -7.18 -33.344 -18.906 1 91.31 257 PRO B N 1
ATOM 4872 C CA . PRO B 1 257 ? -7.027 -34.438 -19.859 1 91.31 257 PRO B CA 1
ATOM 4873 C C . PRO B 1 257 ? -5.602 -34.562 -20.391 1 91.31 257 PRO B C 1
ATOM 4875 O O . PRO B 1 257 ? -4.816 -33.625 -20.312 1 91.31 257 PRO B O 1
ATOM 4878 N N . ALA B 1 258 ? -5.367 -35.781 -20.891 1 89.88 258 ALA B N 1
ATOM 4879 C CA . ALA B 1 258 ? -4.035 -36.031 -21.438 1 89.88 258 ALA B CA 1
ATOM 4880 C C . ALA B 1 258 ? -3.66 -35 -22.484 1 89.88 258 ALA B C 1
ATOM 4882 O O . ALA B 1 258 ? -4.477 -34.656 -23.344 1 89.88 258 ALA B O 1
ATOM 4883 N N . GLY B 1 259 ? -2.475 -34.469 -22.328 1 92.94 259 GLY B N 1
ATOM 4884 C CA . GLY B 1 259 ? -1.967 -33.5 -23.297 1 92.94 259 GLY B CA 1
ATOM 4885 C C . GLY B 1 259 ? -2.311 -32.062 -22.953 1 92.94 259 GLY B C 1
ATOM 4886 O O . GLY B 1 259 ? -1.858 -31.141 -23.625 1 92.94 259 GLY B O 1
ATOM 4887 N N . CYS B 1 260 ? -3.053 -31.875 -21.938 1 96.62 260 CYS B N 1
ATOM 4888 C CA . CYS B 1 260 ? -3.438 -30.531 -21.547 1 96.62 260 CYS B CA 1
ATOM 4889 C C . CYS B 1 260 ? -2.725 -30.109 -20.266 1 96.62 260 CYS B C 1
ATOM 4891 O O . CYS B 1 260 ? -2.293 -30.953 -19.484 1 96.62 260 CYS B O 1
ATOM 4893 N N . ILE B 1 261 ? -2.557 -28.812 -20.109 1 97.56 261 ILE B N 1
ATOM 4894 C CA . ILE B 1 261 ? -2.146 -28.234 -18.844 1 97.56 261 ILE B CA 1
ATOM 4895 C C . ILE B 1 261 ? -3.316 -27.469 -18.219 1 97.56 261 ILE B C 1
ATOM 4897 O O . ILE B 1 261 ? -4.402 -27.406 -18.797 1 97.56 261 ILE B O 1
ATOM 4901 N N . VAL B 1 262 ? -3.109 -26.969 -17.031 1 97.19 262 VAL B N 1
ATOM 4902 C CA . VAL B 1 262 ? -4.137 -26.219 -16.312 1 97.19 262 VAL B CA 1
ATOM 4903 C C . VAL B 1 262 ? -3.719 -24.75 -16.188 1 97.19 262 VAL B C 1
ATOM 4905 O O . VAL B 1 262 ? -2.547 -24.453 -15.938 1 97.19 262 VAL B O 1
ATOM 4908 N N . ALA B 1 263 ? -4.598 -23.875 -16.422 1 98.31 263 ALA B N 1
ATOM 4909 C CA . ALA B 1 263 ? -4.406 -22.469 -16.094 1 98.31 263 ALA B CA 1
ATOM 4910 C C . ALA B 1 263 ? -5.496 -21.969 -15.141 1 98.31 263 ALA B C 1
ATOM 4912 O O . ALA B 1 263 ? -6.68 -22.234 -15.359 1 98.31 263 ALA B O 1
ATOM 4913 N N . GLN B 1 264 ? -5.086 -21.266 -14.109 1 97.56 264 GLN B N 1
ATOM 4914 C CA . GLN B 1 264 ? -6.004 -20.797 -13.078 1 97.56 264 GLN B CA 1
ATOM 4915 C C . GLN B 1 264 ? -5.926 -19.297 -12.906 1 97.56 264 GLN B C 1
ATOM 4917 O O . GLN B 1 264 ? -4.84 -18.703 -12.984 1 97.56 264 GLN B O 1
ATOM 4922 N N . VAL B 1 265 ? -7.055 -18.688 -12.625 1 97.38 265 VAL B N 1
ATOM 4923 C CA . VAL B 1 265 ? -7.16 -17.25 -12.414 1 97.38 265 VAL B CA 1
ATOM 4924 C C . VAL B 1 265 ? -6.633 -16.891 -11.023 1 97.38 265 VAL B C 1
ATOM 4926 O O . VAL B 1 265 ? -6.969 -17.547 -10.039 1 97.38 265 VAL B O 1
ATOM 4929 N N . GLY B 1 266 ? -5.781 -15.867 -10.969 1 96.38 266 GLY B N 1
ATOM 4930 C CA . GLY B 1 266 ? -5.348 -15.328 -9.695 1 96.38 266 GLY B CA 1
ATOM 4931 C C . GLY B 1 266 ? -6.145 -14.109 -9.258 1 96.38 266 GLY B C 1
ATOM 4932 O O . GLY B 1 266 ? -7 -13.625 -10 1 96.38 266 GLY B O 1
ATOM 4933 N N . GLN B 1 267 ? -5.844 -13.641 -8.125 1 94.56 267 GLN B N 1
ATOM 4934 C CA . GLN B 1 267 ? -6.57 -12.523 -7.531 1 94.56 267 GLN B CA 1
ATOM 4935 C C . GLN B 1 267 ? -6.371 -11.242 -8.336 1 94.56 267 GLN B C 1
ATOM 4937 O O . GLN B 1 267 ? -7.281 -10.414 -8.438 1 94.56 267 GLN B O 1
ATOM 4942 N N . GLN B 1 268 ? -5.191 -11.016 -8.852 1 96.81 268 GLN B N 1
ATOM 4943 C CA . GLN B 1 268 ? -4.953 -9.812 -9.648 1 96.81 268 GLN B CA 1
ATOM 4944 C C . GLN B 1 268 ? -5.918 -9.734 -10.828 1 96.81 268 GLN B C 1
ATOM 4946 O O . GLN B 1 268 ? -6.473 -8.672 -11.109 1 96.81 268 GLN B O 1
ATOM 4951 N N . LEU B 1 269 ? -6.125 -10.836 -11.484 1 97.19 269 LEU B N 1
ATOM 4952 C CA . LEU B 1 269 ? -7.035 -10.844 -12.625 1 97.19 269 LEU B CA 1
ATOM 4953 C C . LEU B 1 269 ? -8.484 -10.703 -12.172 1 97.19 269 LEU B C 1
ATOM 4955 O O . LEU B 1 269 ? -9.281 -10.031 -12.828 1 97.19 269 LEU B O 1
ATOM 4959 N N . GLU B 1 270 ? -8.852 -11.336 -11.062 1 95.12 270 GLU B N 1
ATOM 4960 C CA . GLU B 1 270 ? -10.188 -11.141 -10.5 1 95.12 270 GLU B CA 1
ATOM 4961 C C . GLU B 1 270 ? -10.453 -9.664 -10.211 1 95.12 270 GLU B C 1
ATOM 4963 O O . GLU B 1 270 ? -11.484 -9.125 -10.602 1 95.12 270 GLU B O 1
ATOM 4968 N N . ILE B 1 271 ? -9.5 -9.023 -9.594 1 94.62 271 ILE B N 1
ATOM 4969 C CA . ILE B 1 271 ? -9.641 -7.621 -9.227 1 94.62 271 ILE B CA 1
ATOM 4970 C C . ILE B 1 271 ? -9.781 -6.77 -10.484 1 94.62 271 ILE B C 1
ATOM 4972 O O . ILE B 1 271 ? -10.703 -5.961 -10.602 1 94.62 271 ILE B O 1
ATOM 4976 N N . LEU B 1 272 ? -8.906 -6.961 -11.469 1 97.12 272 LEU B N 1
ATOM 4977 C CA . LEU B 1 272 ? -8.891 -6.156 -12.68 1 97.12 272 LEU B CA 1
ATOM 4978 C C . LEU B 1 272 ? -10.195 -6.312 -13.453 1 97.12 272 LEU B C 1
ATOM 4980 O O . LEU B 1 272 ? -10.625 -5.391 -14.148 1 97.12 272 LEU B O 1
ATOM 4984 N N . THR B 1 273 ? -10.844 -7.473 -13.258 1 96.81 273 THR B N 1
ATOM 4985 C CA . THR B 1 273 ? -12.062 -7.734 -14.016 1 96.81 273 THR B CA 1
ATOM 4986 C C . THR B 1 273 ? -13.297 -7.523 -13.148 1 96.81 273 THR B C 1
ATOM 4988 O O . THR B 1 273 ? -14.398 -7.957 -13.5 1 96.81 273 THR B O 1
ATOM 4991 N N . GLY B 1 274 ? -13.109 -6.945 -11.961 1 93.06 274 GLY B N 1
ATOM 4992 C CA . GLY B 1 274 ? -14.219 -6.625 -11.086 1 93.06 274 GLY B CA 1
ATOM 4993 C C . GLY B 1 274 ? -15 -7.848 -10.633 1 93.06 274 GLY B C 1
ATOM 4994 O O . GLY B 1 274 ? -16.219 -7.789 -10.469 1 93.06 274 GLY B O 1
ATOM 4995 N N . GLY B 1 275 ? -14.328 -8.977 -10.648 1 91.88 275 GLY B N 1
ATOM 4996 C CA . GLY B 1 275 ? -14.961 -10.195 -10.18 1 91.88 275 GLY B CA 1
ATOM 4997 C C . GLY B 1 275 ? -15.586 -11.016 -11.297 1 91.88 275 GLY B C 1
ATOM 4998 O O . GLY B 1 275 ? -16.141 -12.086 -11.055 1 91.88 275 GLY B O 1
ATOM 4999 N N . THR B 1 276 ? -15.492 -10.539 -12.523 1 94.69 276 THR B N 1
ATOM 5000 C CA . THR B 1 276 ? -16.016 -11.328 -13.633 1 94.69 276 THR B CA 1
ATOM 5001 C C . THR B 1 276 ? -15.297 -12.664 -13.734 1 94.69 276 THR B C 1
ATOM 5003 O O . THR B 1 276 ? -15.93 -13.711 -13.914 1 94.69 276 THR B O 1
ATOM 5006 N N . PHE B 1 277 ? -13.984 -12.625 -13.703 1 95.88 277 PHE B N 1
ATOM 5007 C CA . PHE B 1 277 ? -13.211 -13.852 -13.578 1 95.88 277 PHE B CA 1
ATOM 5008 C C . PHE B 1 277 ? -12.969 -14.188 -12.109 1 95.88 277 PHE B C 1
ATOM 5010 O O . PHE B 1 277 ? -12.859 -13.289 -11.273 1 95.88 277 PHE B O 1
ATOM 5017 N N . LEU B 1 278 ? -12.852 -15.477 -11.805 1 92.5 278 LEU B N 1
ATOM 5018 C CA . LEU B 1 278 ? -12.82 -15.945 -10.422 1 92.5 278 LEU B CA 1
ATOM 5019 C C . LEU B 1 278 ? -11.438 -16.484 -10.062 1 92.5 278 LEU B C 1
ATOM 5021 O O . LEU B 1 278 ? -10.953 -17.422 -10.68 1 92.5 278 LEU B O 1
ATOM 5025 N N . ALA B 1 279 ? -10.82 -15.781 -9.094 1 93.75 279 ALA B N 1
ATOM 5026 C CA . ALA B 1 279 ? -9.68 -16.453 -8.469 1 93.75 279 ALA B CA 1
ATOM 5027 C C . ALA B 1 279 ? -10.125 -17.703 -7.719 1 93.75 279 ALA B C 1
ATOM 5029 O O . ALA B 1 279 ? -10.695 -17.609 -6.629 1 93.75 279 ALA B O 1
ATOM 5030 N N . THR B 1 280 ? -9.898 -18.797 -8.211 1 87.12 280 THR B N 1
ATOM 5031 C CA . THR B 1 280 ? -10.531 -20.031 -7.773 1 87.12 280 THR B CA 1
ATOM 5032 C C . THR B 1 280 ? -9.852 -20.578 -6.52 1 87.12 280 THR B C 1
ATOM 5034 O O . THR B 1 280 ? -8.648 -20.844 -6.523 1 87.12 280 THR B O 1
ATOM 5037 N N . PRO B 1 281 ? -10.648 -20.766 -5.441 1 90.12 281 PRO B N 1
ATOM 5038 C CA . PRO B 1 281 ? -10.086 -21.562 -4.348 1 90.12 281 PRO B CA 1
ATOM 5039 C C . PRO B 1 281 ? -9.75 -23 -4.773 1 90.12 281 PRO B C 1
ATOM 5041 O O . PRO B 1 281 ? -10.523 -23.625 -5.508 1 90.12 281 PRO B O 1
ATOM 5044 N N . HIS B 1 282 ? -8.617 -23.453 -4.387 1 91.19 282 HIS B N 1
ATOM 5045 C CA . HIS B 1 282 ? -8.219 -24.797 -4.766 1 91.19 282 HIS B CA 1
ATOM 5046 C C . HIS B 1 282 ? -7.395 -25.453 -3.666 1 91.19 282 HIS B C 1
ATOM 5048 O O . HIS B 1 282 ? -6.844 -24.766 -2.799 1 91.19 282 HIS B O 1
ATOM 5054 N N . VAL B 1 283 ? -7.398 -26.703 -3.691 1 90.19 283 VAL B N 1
ATOM 5055 C CA . VAL B 1 283 ? -6.746 -27.516 -2.666 1 90.19 283 VAL B CA 1
ATOM 5056 C C . VAL B 1 283 ? -6.02 -28.688 -3.32 1 90.19 283 VAL B C 1
ATOM 5058 O O . VAL B 1 283 ? -6.422 -29.156 -4.391 1 90.19 283 VAL B O 1
ATOM 5061 N N . ILE B 1 284 ? -4.938 -29.062 -2.732 1 91.69 284 ILE B N 1
ATOM 5062 C CA . ILE B 1 284 ? -4.23 -30.281 -3.131 1 91.69 284 ILE B CA 1
ATOM 5063 C C . ILE B 1 284 ? -4.367 -31.344 -2.041 1 91.69 284 ILE B C 1
ATOM 5065 O O . ILE B 1 284 ? -3.832 -31.172 -0.94 1 91.69 284 ILE B O 1
ATOM 5069 N N . THR B 1 285 ? -4.98 -32.406 -2.379 1 91.31 285 THR B N 1
ATOM 5070 C CA . THR B 1 285 ? -5.191 -33.469 -1.407 1 91.31 285 THR B CA 1
ATOM 5071 C C . THR B 1 285 ? -4.078 -34.531 -1.49 1 91.31 285 THR B C 1
ATOM 5073 O O . THR B 1 285 ? -3.436 -34.656 -2.533 1 91.31 285 THR B O 1
ATOM 5076 N N . ALA B 1 286 ? -3.844 -35.188 -0.362 1 91.62 286 ALA B N 1
ATOM 5077 C CA . ALA B 1 286 ? -2.836 -36.25 -0.272 1 91.62 286 ALA B CA 1
ATOM 5078 C C . ALA B 1 286 ? -3.471 -37.625 -0.417 1 91.62 286 ALA B C 1
ATOM 5080 O O . ALA B 1 286 ? -4.676 -37.781 -0.214 1 91.62 286 ALA B O 1
ATOM 5081 N N . PRO B 1 287 ? -2.605 -38.594 -0.782 1 92.75 287 PRO B N 1
ATOM 5082 C CA . PRO B 1 287 ? -3.123 -39.938 -0.855 1 92.75 287 PRO B CA 1
ATOM 5083 C C . PRO B 1 287 ? -3.5 -40.5 0.514 1 92.75 287 PRO B C 1
ATOM 5085 O O . PRO B 1 287 ? -2.975 -40.062 1.535 1 92.75 287 PRO B O 1
ATOM 5088 N N . GLY B 1 288 ? -4.383 -41.5 0.435 1 93.75 288 GLY B N 1
ATOM 5089 C CA . GLY B 1 288 ? -4.746 -42.188 1.656 1 93.75 288 GLY B CA 1
ATOM 5090 C C . GLY B 1 288 ? -3.764 -43.281 2.037 1 93.75 288 GLY B C 1
ATOM 5091 O O . GLY B 1 288 ? -3.988 -44.031 3 1 93.75 288 GLY B O 1
ATOM 5092 N N . VAL B 1 289 ? -2.76 -43.469 1.27 1 94.94 289 VAL B N 1
ATOM 5093 C CA . VAL B 1 289 ? -1.711 -44.438 1.535 1 94.94 289 VAL B CA 1
ATOM 5094 C C . VAL B 1 289 ? -0.387 -43.719 1.787 1 94.94 289 VAL B C 1
ATOM 5096 O O . VAL B 1 289 ? -0.08 -42.719 1.132 1 94.94 289 VAL B O 1
ATOM 5099 N N . PRO B 1 290 ? 0.384 -44.188 2.758 1 93.88 290 PRO B N 1
ATOM 5100 C CA . PRO B 1 290 ? 1.598 -43.469 3.16 1 93.88 290 PRO B CA 1
ATOM 5101 C C . PRO B 1 290 ? 2.738 -43.656 2.158 1 93.88 290 PRO B C 1
ATOM 5103 O O . PRO B 1 290 ? 2.74 -44.594 1.369 1 93.88 290 PRO B O 1
ATOM 5106 N N . GLY B 1 291 ? 3.611 -42.781 2.168 1 94.44 291 GLY B N 1
ATOM 5107 C CA . GLY B 1 291 ? 4.902 -42.938 1.521 1 94.44 291 GLY B CA 1
ATOM 5108 C C . GLY B 1 291 ? 4.949 -42.344 0.126 1 94.44 291 GLY B C 1
ATOM 5109 O O . GLY B 1 291 ? 6.016 -42.219 -0.48 1 94.44 291 GLY B O 1
ATOM 5110 N N . TRP B 1 292 ? 3.832 -41.875 -0.379 1 94.94 292 TRP B N 1
ATOM 5111 C CA . TRP B 1 292 ? 3.768 -41.375 -1.744 1 94.94 292 TRP B CA 1
ATOM 5112 C C . TRP B 1 292 ? 4.145 -39.875 -1.792 1 94.94 292 TRP B C 1
ATOM 5114 O O . TRP B 1 292 ? 3.9 -39.156 -0.835 1 94.94 292 TRP B O 1
ATOM 5124 N N . GLN B 1 293 ? 4.812 -39.531 -2.928 1 94.94 293 GLN B N 1
ATOM 5125 C CA . GLN B 1 293 ? 5.195 -38.156 -3.195 1 94.94 293 GLN B CA 1
ATOM 5126 C C . GLN B 1 293 ? 4.605 -37.656 -4.516 1 94.94 293 GLN B C 1
ATOM 5128 O O . GLN B 1 293 ? 4.062 -38.438 -5.289 1 94.94 293 GLN B O 1
ATOM 5133 N N . ARG B 1 294 ? 4.633 -36.406 -4.66 1 95.81 294 ARG B N 1
ATOM 5134 C CA . ARG B 1 294 ? 4.18 -35.812 -5.922 1 95.81 294 ARG B CA 1
ATOM 5135 C C . ARG B 1 294 ? 5.055 -34.656 -6.324 1 95.81 294 ARG B C 1
ATOM 5137 O O . ARG B 1 294 ? 5.352 -33.781 -5.504 1 95.81 294 ARG B O 1
ATOM 5144 N N . GLN B 1 295 ? 5.539 -34.688 -7.551 1 97 295 GLN B N 1
ATOM 5145 C CA . GLN B 1 295 ? 6.242 -33.531 -8.133 1 97 295 GLN B CA 1
ATOM 5146 C C . GLN B 1 295 ? 5.316 -32.719 -9.023 1 97 295 GLN B C 1
ATOM 5148 O O . GLN B 1 295 ? 4.449 -33.281 -9.703 1 97 295 GLN B O 1
ATOM 5153 N N . SER B 1 296 ? 5.453 -31.453 -8.945 1 96.62 296 SER B N 1
ATOM 5154 C CA . SER B 1 296 ? 4.684 -30.531 -9.766 1 96.62 296 SER B CA 1
ATOM 5155 C C . SER B 1 296 ? 5.465 -29.25 -10.039 1 96.62 296 SER B C 1
ATOM 5157 O O . SER B 1 296 ? 6.625 -29.141 -9.648 1 96.62 296 SER B O 1
ATOM 5159 N N . ALA B 1 297 ? 4.906 -28.406 -10.82 1 98.06 297 ALA B N 1
ATOM 5160 C CA . ALA B 1 297 ? 5.453 -27.078 -11.109 1 98.06 297 ALA B CA 1
ATOM 5161 C C . ALA B 1 297 ? 4.336 -26.078 -11.344 1 98.06 297 ALA B C 1
ATOM 5163 O O . ALA B 1 297 ? 3.182 -26.453 -11.547 1 98.06 297 ALA B O 1
ATOM 5164 N N . ALA B 1 298 ? 4.688 -24.844 -11.211 1 98.31 298 ALA B N 1
ATOM 5165 C CA . ALA B 1 298 ? 3.75 -23.75 -11.43 1 98.31 298 ALA B CA 1
ATOM 5166 C C . ALA B 1 298 ? 4.465 -22.5 -11.961 1 98.31 298 ALA B C 1
ATOM 5168 O O . ALA B 1 298 ? 5.582 -22.203 -11.539 1 98.31 298 ALA B O 1
ATOM 5169 N N . HIS B 1 299 ? 3.891 -21.891 -12.906 1 98.81 299 HIS B N 1
ATOM 5170 C CA . HIS B 1 299 ? 4.328 -20.578 -13.352 1 98.81 299 HIS B CA 1
ATOM 5171 C C . HIS B 1 299 ? 3.326 -19.5 -12.945 1 98.81 299 HIS B C 1
ATOM 5173 O O . HIS B 1 299 ? 2.154 -19.562 -13.328 1 98.81 299 HIS B O 1
ATOM 5179 N N . PHE B 1 300 ? 3.807 -18.578 -12.164 1 98.69 300 PHE B N 1
ATOM 5180 C CA . PHE B 1 300 ? 2.973 -17.5 -11.664 1 98.69 300 PHE B CA 1
ATOM 5181 C C . PHE B 1 300 ? 3.221 -16.219 -12.461 1 98.69 300 PHE B C 1
ATOM 5183 O O . PHE B 1 300 ? 4.289 -15.609 -12.352 1 98.69 300 PHE B O 1
ATOM 5190 N N . MET B 1 301 ? 2.234 -15.852 -13.25 1 98.69 301 MET B N 1
ATOM 5191 C CA . MET B 1 301 ? 2.299 -14.586 -13.969 1 98.69 301 MET B CA 1
ATOM 5192 C C . MET B 1 301 ? 1.722 -13.453 -13.125 1 98.69 301 MET B C 1
ATOM 5194 O O . MET B 1 301 ? 0.679 -13.609 -12.492 1 98.69 301 MET B O 1
ATOM 5198 N N . HIS B 1 302 ? 2.408 -12.375 -13.125 1 98.56 302 HIS B N 1
ATOM 5199 C CA . HIS B 1 302 ? 2 -11.195 -12.383 1 98.56 302 HIS B CA 1
ATOM 5200 C C . HIS B 1 302 ? 1.844 -9.984 -13.297 1 98.56 302 HIS B C 1
ATOM 5202 O O . HIS B 1 302 ? 2.459 -9.93 -14.367 1 98.56 302 HIS B O 1
ATOM 5208 N N . VAL B 1 303 ? 1.021 -9.023 -12.891 1 98.38 303 VAL B N 1
ATOM 5209 C CA . VAL B 1 303 ? 1.104 -7.703 -13.5 1 98.38 303 VAL B CA 1
ATOM 5210 C C . VAL B 1 303 ? 2.354 -6.98 -13 1 98.38 303 VAL B C 1
ATOM 5212 O O . VAL B 1 303 ? 2.936 -7.363 -11.984 1 98.38 303 VAL B O 1
ATOM 5215 N N . HIS B 1 304 ? 2.768 -6.008 -13.789 1 98 304 HIS B N 1
ATOM 5216 C CA . HIS B 1 304 ? 3.891 -5.176 -13.367 1 98 304 HIS B CA 1
ATOM 5217 C C . HIS B 1 304 ? 3.619 -4.535 -12.008 1 98 304 HIS B C 1
ATOM 5219 O O . HIS B 1 304 ? 2.49 -4.129 -11.727 1 98 304 HIS B O 1
ATOM 5225 N N . THR B 1 305 ? 4.629 -4.359 -11.172 1 97.75 305 THR B N 1
ATOM 5226 C CA . THR B 1 305 ? 4.516 -3.879 -9.797 1 97.75 305 THR B CA 1
ATOM 5227 C C . THR B 1 305 ? 3.928 -2.471 -9.766 1 97.75 305 THR B C 1
ATOM 5229 O O . THR B 1 305 ? 3.377 -2.045 -8.75 1 97.75 305 THR B O 1
ATOM 5232 N N . SER B 1 306 ? 4.004 -1.701 -10.852 1 96.38 306 SER B N 1
ATOM 5233 C CA . SER B 1 306 ? 3.514 -0.327 -10.906 1 96.38 306 SER B CA 1
ATOM 5234 C C . SER B 1 306 ? 2.047 -0.279 -11.32 1 96.38 306 SER B C 1
ATOM 5236 O O . SER B 1 306 ? 1.445 0.796 -11.375 1 96.38 306 SER B O 1
ATOM 5238 N N . THR B 1 307 ? 1.472 -1.445 -11.57 1 97.75 307 THR B N 1
ATOM 5239 C CA . THR B 1 307 ? 0.074 -1.502 -11.984 1 97.75 307 THR B CA 1
ATOM 5240 C C . THR B 1 307 ? -0.85 -1.218 -10.805 1 97.75 307 THR B C 1
ATOM 5242 O O . THR B 1 307 ? -0.635 -1.729 -9.703 1 97.75 307 THR B O 1
ATOM 5245 N N . VAL B 1 308 ? -1.817 -0.345 -11.016 1 97.31 308 VAL B N 1
ATOM 5246 C CA . VAL B 1 308 ? -2.855 -0.15 -10.008 1 97.31 308 VAL B CA 1
ATOM 5247 C C . VAL B 1 308 ? -3.834 -1.322 -10.039 1 97.31 308 VAL B C 1
ATOM 5249 O O . VAL B 1 308 ? -4.461 -1.587 -11.07 1 97.31 308 VAL B O 1
ATOM 5252 N N . LEU B 1 309 ? -3.898 -2.004 -8.953 1 96.62 309 LEU B N 1
ATOM 5253 C CA . LEU B 1 309 ? -4.844 -3.107 -8.844 1 96.62 309 LEU B CA 1
ATOM 5254 C C . LEU B 1 309 ? -6.207 -2.609 -8.375 1 96.62 309 LEU B C 1
ATOM 5256 O O . LEU B 1 309 ? -6.402 -2.34 -7.191 1 96.62 309 LEU B O 1
ATOM 5260 N N . PHE B 1 310 ? -7.02 -2.525 -9.273 1 95.62 310 PHE B N 1
ATOM 5261 C CA . PHE B 1 310 ? -8.406 -2.086 -9.117 1 95.62 310 PHE B CA 1
ATOM 5262 C C . PHE B 1 310 ? -9.219 -2.418 -10.367 1 95.62 310 PHE B C 1
ATOM 5264 O O . PHE B 1 310 ? -8.656 -2.605 -11.445 1 95.62 310 PHE B O 1
ATOM 5271 N N . PRO B 1 311 ? -10.555 -2.578 -10.25 1 95.5 311 PRO B N 1
ATOM 5272 C CA . PRO B 1 311 ? -11.336 -2.941 -11.438 1 95.5 311 PRO B CA 1
ATOM 5273 C C . PRO B 1 311 ? -11.141 -1.966 -12.594 1 95.5 311 PRO B C 1
ATOM 5275 O O . PRO B 1 311 ? -11.125 -0.75 -12.383 1 95.5 311 PRO B O 1
ATOM 5278 N N . LEU B 1 312 ? -10.898 -2.492 -13.781 1 98.06 312 LEU B N 1
ATOM 5279 C CA . LEU B 1 312 ? -10.852 -1.658 -14.977 1 98.06 312 LEU B CA 1
ATOM 5280 C C . LEU B 1 312 ? -12.156 -0.876 -15.148 1 98.06 312 LEU B C 1
ATOM 5282 O O . LEU B 1 312 ? -13.203 -1.288 -14.648 1 98.06 312 LEU B O 1
ATOM 5286 N N . GLU B 1 313 ? -12.039 0.206 -15.883 1 96.31 313 GLU B N 1
ATOM 5287 C CA . GLU B 1 313 ? -13.156 1.139 -16.016 1 96.31 313 GLU B CA 1
ATOM 5288 C C . GLU B 1 313 ? -14.438 0.414 -16.422 1 96.31 313 GLU B C 1
ATOM 5290 O O . GLU B 1 313 ? -15.5 0.646 -15.836 1 96.31 313 GLU B O 1
ATOM 5295 N N . LYS B 1 314 ? -14.328 -0.464 -17.328 1 96.31 314 LYS B N 1
ATOM 5296 C CA . LYS B 1 314 ? -15.469 -1.202 -17.859 1 96.31 314 LYS B CA 1
ATOM 5297 C C . LYS B 1 314 ? -16.156 -2.004 -16.766 1 96.31 314 LYS B C 1
ATOM 5299 O O . LYS B 1 314 ? -17.359 -2.287 -16.859 1 96.31 314 LYS B O 1
ATOM 5304 N N . PHE B 1 315 ? -15.414 -2.328 -15.711 1 96.62 315 PHE B N 1
ATOM 5305 C CA . PHE B 1 315 ? -15.93 -3.248 -14.711 1 96.62 315 PHE B CA 1
ATOM 5306 C C . PHE B 1 315 ? -16.172 -2.527 -13.391 1 96.62 315 PHE B C 1
ATOM 5308 O O . PHE B 1 315 ? -16.406 -3.166 -12.359 1 96.62 315 PHE B O 1
ATOM 5315 N N . ARG B 1 316 ? -16.109 -1.264 -13.328 1 93.94 316 ARG B N 1
ATOM 5316 C CA . ARG B 1 316 ? -16.219 -0.488 -12.094 1 93.94 316 ARG B CA 1
ATOM 5317 C C . ARG B 1 316 ? -17.688 -0.164 -11.789 1 93.94 316 ARG B C 1
ATOM 5319 O O . ARG B 1 316 ? -18.078 1.002 -11.82 1 93.94 316 ARG B O 1
ATOM 5326 N N . THR B 1 317 ? -18.438 -1.133 -11.438 1 91.5 317 THR B N 1
ATOM 5327 C CA . THR B 1 317 ? -19.734 -0.879 -10.82 1 91.5 317 THR B CA 1
ATOM 5328 C C . THR B 1 317 ? -19.578 -0.442 -9.367 1 91.5 317 THR B C 1
ATOM 5330 O O . THR B 1 317 ? -18.516 -0.667 -8.766 1 91.5 317 THR B O 1
ATOM 5333 N N . PRO B 1 318 ? -20.531 0.253 -8.875 1 88.5 318 PRO B N 1
ATOM 5334 C CA . PRO B 1 318 ? -20.422 0.608 -7.457 1 88.5 318 PRO B CA 1
ATOM 5335 C C . PRO B 1 318 ? -20.141 -0.6 -6.566 1 88.5 318 PRO B C 1
ATOM 5337 O O . PRO B 1 318 ? -19.359 -0.497 -5.609 1 88.5 318 PRO B O 1
ATOM 5340 N N . GLU B 1 319 ? -20.703 -1.704 -6.934 1 88.06 319 GLU B N 1
ATOM 5341 C CA . GLU B 1 319 ? -20.469 -2.922 -6.16 1 88.06 319 GLU B CA 1
ATOM 5342 C C . GLU B 1 319 ? -19.031 -3.396 -6.293 1 88.06 319 GLU B C 1
ATOM 5344 O O . GLU B 1 319 ? -18.391 -3.74 -5.293 1 88.06 319 GLU B O 1
ATOM 5349 N N . ALA B 1 320 ? -18.531 -3.408 -7.5 1 90.31 320 ALA B N 1
ATOM 5350 C CA . ALA B 1 320 ? -17.156 -3.83 -7.723 1 90.31 320 ALA B CA 1
ATOM 5351 C C . ALA B 1 320 ? -16.172 -2.9 -7.008 1 90.31 320 ALA B C 1
ATOM 5353 O O . ALA B 1 320 ? -15.211 -3.359 -6.395 1 90.31 320 ALA B O 1
ATOM 5354 N N . VAL B 1 321 ? -16.453 -1.601 -7.074 1 90.06 321 VAL B N 1
ATOM 5355 C CA . VAL B 1 321 ? -15.602 -0.623 -6.414 1 90.06 321 VAL B CA 1
ATOM 5356 C C . VAL B 1 321 ? -15.578 -0.885 -4.91 1 90.06 321 VAL B C 1
ATOM 5358 O O . VAL B 1 321 ? -14.508 -0.956 -4.305 1 90.06 321 VAL B O 1
ATOM 5361 N N . ARG B 1 322 ? -16.703 -1.105 -4.309 1 87.19 322 ARG B N 1
ATOM 5362 C CA . ARG B 1 322 ? -16.781 -1.348 -2.871 1 87.19 322 ARG B CA 1
ATOM 5363 C C . ARG B 1 322 ? -16.094 -2.648 -2.49 1 87.19 322 ARG B C 1
ATOM 5365 O O . ARG B 1 322 ? -15.406 -2.717 -1.463 1 87.19 322 ARG B O 1
ATOM 5372 N N . ASN B 1 323 ? -16.203 -3.656 -3.375 1 87.69 323 ASN B N 1
ATOM 5373 C CA . ASN B 1 323 ? -15.688 -4.984 -3.064 1 87.69 323 ASN B CA 1
ATOM 5374 C C . ASN B 1 323 ? -14.156 -5.016 -3.109 1 87.69 323 ASN B C 1
ATOM 5376 O O . ASN B 1 323 ? -13.531 -5.801 -2.398 1 87.69 323 ASN B O 1
ATOM 5380 N N . TYR B 1 324 ? -13.617 -4.133 -3.922 1 90.88 324 TYR B N 1
ATOM 5381 C CA . TYR B 1 324 ? -12.188 -4.281 -4.16 1 90.88 324 TYR B CA 1
ATOM 5382 C C . TYR B 1 324 ? -11.422 -3.035 -3.723 1 90.88 324 TYR B C 1
ATOM 5384 O O . TYR B 1 324 ? -10.234 -2.893 -4.012 1 90.88 324 TYR B O 1
ATOM 5392 N N . ALA B 1 325 ? -12.117 -2.121 -3.004 1 92.06 325 ALA B N 1
ATOM 5393 C CA . ALA B 1 325 ? -11.461 -0.956 -2.426 1 92.06 325 ALA B CA 1
ATOM 5394 C C . ALA B 1 325 ? -10.57 -1.355 -1.25 1 92.06 325 ALA B C 1
ATOM 5396 O O . ALA B 1 325 ? -10.891 -2.295 -0.518 1 92.06 325 ALA B O 1
ATOM 5397 N N . PRO B 1 326 ? -9.516 -0.683 -1.075 1 94.75 326 PRO B N 1
ATOM 5398 C CA . PRO B 1 326 ? -9.016 0.432 -1.886 1 94.75 326 PRO B CA 1
ATOM 5399 C C . PRO B 1 326 ? -8.109 -0.024 -3.021 1 94.75 326 PRO B C 1
ATOM 5401 O O . PRO B 1 326 ? -7.621 -1.158 -3.01 1 94.75 326 PRO B O 1
ATOM 5404 N N . PRO B 1 327 ? -7.926 0.867 -4.098 1 95.88 327 PRO B N 1
ATOM 5405 C CA . PRO B 1 327 ? -6.852 0.605 -5.055 1 95.88 327 PRO B CA 1
ATOM 5406 C C . PRO B 1 327 ? -5.473 0.56 -4.398 1 95.88 327 PRO B C 1
ATOM 5408 O O . PRO B 1 327 ? -5.207 1.315 -3.461 1 95.88 327 PRO B O 1
ATOM 5411 N N . VAL B 1 328 ? -4.621 -0.322 -4.809 1 96.31 328 VAL B N 1
ATOM 5412 C CA . VAL B 1 328 ? -3.238 -0.433 -4.359 1 96.31 328 VAL B CA 1
ATOM 5413 C C . VAL B 1 328 ? -2.332 -0.722 -5.555 1 96.31 328 VAL B C 1
ATOM 5415 O O . VAL B 1 328 ? -2.793 -1.206 -6.59 1 96.31 328 VAL B O 1
ATOM 5418 N N . LEU B 1 329 ? -1.07 -0.369 -5.457 1 97.31 329 LEU B N 1
ATOM 5419 C CA . LEU B 1 329 ? -0.129 -0.849 -6.465 1 97.31 329 LEU B CA 1
ATOM 5420 C C . LEU B 1 329 ? 0.103 -2.35 -6.32 1 97.31 329 LEU B C 1
ATOM 5422 O O . LEU B 1 329 ? 0.147 -2.871 -5.203 1 97.31 329 LEU B O 1
ATOM 5426 N N . ALA B 1 330 ? 0.302 -2.973 -7.453 1 97.75 330 ALA B N 1
ATOM 5427 C CA . ALA B 1 330 ? 0.565 -4.41 -7.441 1 97.75 330 ALA B CA 1
ATOM 5428 C C . ALA B 1 330 ? 1.758 -4.738 -6.547 1 97.75 330 ALA B C 1
ATOM 5430 O O . ALA B 1 330 ? 1.766 -5.766 -5.867 1 97.75 330 ALA B O 1
ATOM 5431 N N . GLY B 1 331 ? 2.799 -3.863 -6.551 1 97.31 331 GLY B N 1
ATOM 5432 C CA . GLY B 1 331 ? 3.924 -4.074 -5.652 1 97.31 331 GLY B CA 1
ATOM 5433 C C . GLY B 1 331 ? 3.523 -4.121 -4.191 1 97.31 331 GLY B C 1
ATOM 5434 O O . GLY B 1 331 ? 3.986 -4.98 -3.439 1 97.31 331 GLY B O 1
ATOM 5435 N N . THR B 1 332 ? 2.68 -3.191 -3.791 1 96.62 332 THR B N 1
ATOM 5436 C CA . THR B 1 332 ? 2.158 -3.152 -2.43 1 96.62 332 THR B CA 1
ATOM 5437 C C . THR B 1 332 ? 1.359 -4.414 -2.121 1 96.62 332 THR B C 1
ATOM 5439 O O . THR B 1 332 ? 1.54 -5.031 -1.066 1 96.62 332 THR B O 1
ATOM 5442 N N . TYR B 1 333 ? 0.503 -4.809 -3.031 1 96.5 333 TYR B N 1
ATOM 5443 C CA . TYR B 1 333 ? -0.335 -5.992 -2.875 1 96.5 333 TYR B CA 1
ATOM 5444 C C . TYR B 1 333 ? 0.517 -7.238 -2.674 1 96.5 333 TYR B C 1
ATOM 5446 O O . TYR B 1 333 ? 0.228 -8.062 -1.803 1 96.5 333 TYR B O 1
ATOM 5454 N N . ASP B 1 334 ? 1.552 -7.332 -3.484 1 96.38 334 ASP B N 1
ATOM 5455 C CA . ASP B 1 334 ? 2.447 -8.477 -3.396 1 96.38 334 ASP B CA 1
ATOM 5456 C C . ASP B 1 334 ? 3.172 -8.508 -2.053 1 96.38 334 ASP B C 1
ATOM 5458 O O . ASP B 1 334 ? 3.219 -9.547 -1.39 1 96.38 334 ASP B O 1
ATOM 5462 N N . ILE B 1 335 ? 3.707 -7.395 -1.624 1 95.56 335 ILE B N 1
ATOM 5463 C CA . ILE B 1 335 ? 4.441 -7.32 -0.365 1 95.56 335 ILE B CA 1
ATOM 5464 C C . ILE B 1 335 ? 3.52 -7.711 0.791 1 95.56 335 ILE B C 1
ATOM 5466 O O . ILE B 1 335 ? 3.881 -8.547 1.624 1 95.56 335 ILE B O 1
ATOM 5470 N N . LYS B 1 336 ? 2.346 -7.113 0.83 1 94.5 336 LYS B N 1
ATOM 5471 C CA . LYS B 1 336 ? 1.401 -7.391 1.907 1 94.5 336 LYS B CA 1
ATOM 5472 C C . LYS B 1 336 ? 1.008 -8.867 1.927 1 94.5 336 LYS B C 1
ATOM 5474 O O . LYS B 1 336 ? 0.915 -9.469 2.994 1 94.5 336 LYS B O 1
ATOM 5479 N N . THR B 1 337 ? 0.793 -9.453 0.768 1 92.44 337 THR B N 1
ATOM 5480 C CA . THR B 1 337 ? 0.382 -10.852 0.679 1 92.44 337 THR B CA 1
ATOM 5481 C C . THR B 1 337 ? 1.509 -11.781 1.126 1 92.44 337 THR B C 1
ATOM 5483 O O . THR B 1 337 ? 1.267 -12.773 1.811 1 92.44 337 THR B O 1
ATOM 5486 N N . LEU B 1 338 ? 2.725 -11.469 0.718 1 93.31 338 LEU B N 1
ATOM 5487 C CA . LEU B 1 338 ? 3.863 -12.289 1.12 1 93.31 338 LEU B CA 1
ATOM 5488 C C . LEU B 1 338 ? 4.039 -12.266 2.635 1 93.31 338 LEU B C 1
ATOM 5490 O O . LEU B 1 338 ? 4.453 -13.266 3.229 1 93.31 338 LEU B O 1
ATOM 5494 N N . VAL B 1 339 ? 3.73 -11.117 3.242 1 91.5 339 VAL B N 1
ATOM 5495 C CA . VAL B 1 339 ? 3.744 -11.047 4.699 1 91.5 339 VAL B CA 1
ATOM 5496 C C . VAL B 1 339 ? 2.629 -11.914 5.273 1 91.5 339 VAL B C 1
ATOM 5498 O O . VAL B 1 339 ? 2.852 -12.672 6.219 1 91.5 339 VAL B O 1
ATOM 5501 N N . ASP B 1 340 ? 1.5 -11.883 4.688 1 87.06 340 ASP B N 1
ATOM 5502 C CA . ASP B 1 340 ? 0.335 -12.609 5.188 1 87.06 340 ASP B CA 1
ATOM 5503 C C . ASP B 1 340 ? 0.559 -14.117 5.117 1 87.06 340 ASP B C 1
ATOM 5505 O O . ASP B 1 340 ? 0.093 -14.859 5.984 1 87.06 340 ASP B O 1
ATOM 5509 N N . ILE B 1 341 ? 1.264 -14.539 4.07 1 85.62 341 ILE B N 1
ATOM 5510 C CA . ILE B 1 341 ? 1.397 -15.984 3.893 1 85.62 341 ILE B CA 1
ATOM 5511 C C . ILE B 1 341 ? 2.695 -16.469 4.539 1 85.62 341 ILE B C 1
ATOM 5513 O O . ILE B 1 341 ? 3.082 -17.625 4.379 1 85.62 341 ILE B O 1
ATOM 5517 N N . GLY B 1 342 ? 3.479 -15.578 5.145 1 85.25 342 GLY B N 1
ATOM 5518 C CA . GLY B 1 342 ? 4.582 -15.961 6.012 1 85.25 342 GLY B CA 1
ATOM 5519 C C . GLY B 1 342 ? 5.918 -16 5.297 1 85.25 342 GLY B C 1
ATOM 5520 O O . GLY B 1 342 ? 6.914 -16.469 5.859 1 85.25 342 GLY B O 1
ATOM 5521 N N . LEU B 1 343 ? 5.969 -15.57 4.07 1 90.88 343 LEU B N 1
ATOM 5522 C CA . LEU B 1 343 ? 7.223 -15.617 3.33 1 90.88 343 LEU B CA 1
ATOM 5523 C C . LEU B 1 343 ? 8.078 -14.391 3.633 1 90.88 343 LEU B C 1
ATOM 5525 O O . LEU B 1 343 ? 9.305 -14.43 3.512 1 90.88 343 LEU B O 1
ATOM 5529 N N . ALA B 1 344 ? 7.422 -13.273 4.004 1 92.62 344 ALA B N 1
ATOM 5530 C CA . ALA B 1 344 ? 8.102 -12.055 4.445 1 92.62 344 ALA B CA 1
ATOM 5531 C C . ALA B 1 344 ? 7.723 -11.703 5.879 1 92.62 344 ALA B C 1
ATOM 5533 O O . ALA B 1 344 ? 6.602 -11.977 6.316 1 92.62 344 ALA B O 1
ATOM 5534 N N . SER B 1 345 ? 8.633 -11.109 6.578 1 92.38 345 SER B N 1
ATOM 5535 C CA . SER B 1 345 ? 8.344 -10.695 7.945 1 92.38 345 SER B CA 1
ATOM 5536 C C . SER B 1 345 ? 7.445 -9.461 7.973 1 92.38 345 SER B C 1
ATOM 5538 O O . SER B 1 345 ? 7.43 -8.68 7.02 1 92.38 345 SER B O 1
ATOM 5540 N N . PRO B 1 346 ? 6.746 -9.281 9.055 1 90 346 PRO B N 1
ATOM 5541 C CA . PRO B 1 346 ? 5.859 -8.117 9.172 1 90 346 PRO B CA 1
ATOM 5542 C C . PRO B 1 346 ? 6.598 -6.793 9 1 90 346 PRO B C 1
ATOM 5544 O O . PRO B 1 346 ? 6.008 -5.805 8.555 1 90 346 PRO B O 1
ATOM 5547 N N . ASP B 1 347 ? 7.859 -6.742 9.281 1 89.94 347 ASP B N 1
ATOM 5548 C CA . ASP B 1 347 ? 8.648 -5.523 9.164 1 89.94 347 ASP B CA 1
ATOM 5549 C C . ASP B 1 347 ? 8.742 -5.07 7.707 1 89.94 347 ASP B C 1
ATOM 5551 O O . ASP B 1 347 ? 9.078 -3.916 7.43 1 89.94 347 ASP B O 1
ATOM 5555 N N . ALA B 1 348 ? 8.461 -6.008 6.777 1 92.12 348 ALA B N 1
ATOM 5556 C CA . ALA B 1 348 ? 8.461 -5.656 5.359 1 92.12 348 ALA B CA 1
ATOM 5557 C C . ALA B 1 348 ? 7.43 -4.57 5.066 1 92.12 348 ALA B C 1
ATOM 5559 O O . ALA B 1 348 ? 7.582 -3.805 4.109 1 92.12 348 ALA B O 1
ATOM 5560 N N . LEU B 1 349 ? 6.402 -4.457 5.875 1 92.06 349 LEU B N 1
ATOM 5561 C CA . LEU B 1 349 ? 5.336 -3.486 5.652 1 92.06 349 LEU B CA 1
ATOM 5562 C C . LEU B 1 349 ? 5.809 -2.074 5.977 1 92.06 349 LEU B C 1
ATOM 5564 O O . LEU B 1 349 ? 5.184 -1.094 5.57 1 92.06 349 LEU B O 1
ATOM 5568 N N . ASP B 1 350 ? 6.879 -1.924 6.711 1 88.38 350 ASP B N 1
ATOM 5569 C CA . ASP B 1 350 ? 7.391 -0.609 7.086 1 88.38 350 ASP B CA 1
ATOM 5570 C C . ASP B 1 350 ? 7.797 0.196 5.855 1 88.38 350 ASP B C 1
ATOM 5572 O O . ASP B 1 350 ? 7.762 1.429 5.875 1 88.38 350 ASP B O 1
ATOM 5576 N N . GLN B 1 351 ? 8.078 -0.507 4.824 1 89.31 351 GLN B N 1
ATOM 5577 C CA . GLN B 1 351 ? 8.539 0.181 3.625 1 89.31 351 GLN B CA 1
ATOM 5578 C C . GLN B 1 351 ? 7.383 0.851 2.895 1 89.31 351 GLN B C 1
ATOM 5580 O O . GLN B 1 351 ? 7.594 1.626 1.96 1 89.31 351 GLN B O 1
ATOM 5585 N N . LEU B 1 352 ? 6.145 0.525 3.285 1 90.31 352 LEU B N 1
ATOM 5586 C CA . LEU B 1 352 ? 4.969 1.051 2.594 1 90.31 352 LEU B CA 1
ATOM 5587 C C . LEU B 1 352 ? 4.578 2.414 3.152 1 90.31 352 LEU B C 1
ATOM 5589 O O . LEU B 1 352 ? 3.668 3.064 2.631 1 90.31 352 LEU B O 1
ATOM 5593 N N . GLY B 1 353 ? 5.082 2.865 4.215 1 76.25 353 GLY B N 1
ATOM 5594 C CA . GLY B 1 353 ? 4.84 4.141 4.867 1 76.25 353 GLY B CA 1
ATOM 5595 C C . GLY B 1 353 ? 6.113 4.914 5.16 1 76.25 353 GLY B C 1
ATOM 5596 O O . GLY B 1 353 ? 7.098 4.801 4.43 1 76.25 353 GLY B O 1
ATOM 5597 N N . TYR B 1 354 ? 5.84 5.793 6.195 1 62.53 354 TYR B N 1
ATOM 5598 C CA . TYR B 1 354 ? 6.836 6.758 6.645 1 62.53 354 TYR B CA 1
ATOM 5599 C C . TYR B 1 354 ? 8.109 6.055 7.094 1 62.53 354 TYR B C 1
ATOM 5601 O O . TYR B 1 354 ? 8.125 5.375 8.117 1 62.53 354 TYR B O 1
ATOM 5609 N N . ARG B 1 355 ? 8.945 5.5 6.137 1 54.62 355 ARG B N 1
ATOM 5610 C CA . ARG B 1 355 ? 10.281 5.012 6.438 1 54.62 355 ARG B CA 1
ATOM 5611 C C . ARG B 1 355 ? 11.109 6.078 7.148 1 54.62 355 ARG B C 1
ATOM 5613 O O . ARG B 1 355 ? 12.25 5.828 7.539 1 54.62 355 ARG B O 1
ATOM 5620 N N . HIS B 1 356 ? 10.734 7.375 7.035 1 50.69 356 HIS B N 1
ATOM 5621 C CA . HIS B 1 356 ? 11.625 8.531 7.094 1 50.69 356 HIS B CA 1
ATOM 5622 C C . HIS B 1 356 ? 12.359 8.594 8.43 1 50.69 356 HIS B C 1
ATOM 5624 O O . HIS B 1 356 ? 13.422 9.211 8.531 1 50.69 356 HIS B O 1
ATOM 5630 N N . TYR B 1 357 ? 11.602 7.883 9.383 1 50.88 357 TYR B N 1
ATOM 5631 C CA . TYR B 1 357 ? 12.352 8.219 10.594 1 50.88 357 TYR B CA 1
ATOM 5632 C C . TYR B 1 357 ? 13.766 7.656 10.531 1 50.88 357 TYR B C 1
ATOM 5634 O O . TYR B 1 357 ? 14.719 8.312 10.953 1 50.88 357 TYR B O 1
ATOM 5642 N N . ASP B 1 358 ? 13.695 6.484 9.922 1 51.88 358 ASP B N 1
ATOM 5643 C CA . ASP B 1 358 ? 15.047 5.93 9.891 1 51.88 358 ASP B CA 1
ATOM 5644 C C . ASP B 1 358 ? 15.945 6.715 8.93 1 51.88 358 ASP B C 1
ATOM 5646 O O . ASP B 1 358 ? 17.109 6.98 9.242 1 51.88 358 ASP B O 1
ATOM 5650 N N . ARG B 1 359 ? 15.43 6.934 7.832 1 50.59 359 ARG B N 1
ATOM 5651 C CA . ARG B 1 359 ? 16.266 7.66 6.887 1 50.59 359 ARG B CA 1
ATOM 5652 C C . ARG B 1 359 ? 16.656 9.031 7.438 1 50.59 359 ARG B C 1
ATOM 5654 O O . ARG B 1 359 ? 17.812 9.445 7.348 1 50.59 359 ARG B O 1
ATOM 5661 N N . LEU B 1 360 ? 15.57 9.68 7.875 1 50.84 360 LEU B N 1
ATOM 5662 C CA . LEU B 1 360 ? 15.906 10.961 8.477 1 50.84 360 LEU B CA 1
ATOM 5663 C C . LEU B 1 360 ? 16.938 10.789 9.586 1 50.84 360 LEU B C 1
ATOM 5665 O O . LEU B 1 360 ? 17.859 11.602 9.727 1 50.84 360 LEU B O 1
ATOM 5669 N N . HIS B 1 361 ? 16.688 9.656 10.164 1 51.78 361 HIS B N 1
ATOM 5670 C CA . HIS B 1 361 ? 17.672 9.375 11.195 1 51.78 361 HIS B CA 1
ATOM 5671 C C . HIS B 1 361 ? 19.047 9.055 10.594 1 51.78 361 HIS B C 1
ATOM 5673 O O . HIS B 1 361 ? 20.078 9.516 11.094 1 51.78 361 HIS B O 1
ATOM 5679 N N . ARG B 1 362 ? 18.969 8.195 9.602 1 50.97 362 ARG B N 1
ATOM 5680 C CA . ARG B 1 362 ? 20.234 7.867 8.984 1 50.97 362 ARG B CA 1
ATOM 5681 C C . ARG B 1 362 ? 20.906 9.109 8.383 1 50.97 362 ARG B C 1
ATOM 5683 O O . ARG B 1 362 ? 22.109 9.273 8.469 1 50.97 362 ARG B O 1
ATOM 5690 N N . MET B 1 363 ? 20.156 9.766 7.742 1 46.69 363 MET B N 1
ATOM 5691 C CA . MET B 1 363 ? 20.688 11.023 7.23 1 46.69 363 MET B CA 1
ATOM 5692 C C . MET B 1 363 ? 21.281 11.867 8.359 1 46.69 363 MET B C 1
ATOM 5694 O O . MET B 1 363 ? 22.297 12.523 8.18 1 46.69 363 MET B O 1
ATOM 5698 N N . ARG B 1 364 ? 20.531 11.82 9.406 1 43.31 364 ARG B N 1
ATOM 5699 C CA . ARG B 1 364 ? 21.047 12.508 10.586 1 43.31 364 ARG B CA 1
ATOM 5700 C C . ARG B 1 364 ? 22.281 11.797 11.141 1 43.31 364 ARG B C 1
ATOM 5702 O O . ARG B 1 364 ? 23.188 12.43 11.68 1 43.31 364 ARG B O 1
ATOM 5709 N N . ALA B 1 365 ? 22.156 10.594 11.125 1 46.41 365 ALA B N 1
ATOM 5710 C CA . ALA B 1 365 ? 23.281 9.852 11.688 1 46.41 365 ALA B CA 1
ATOM 5711 C C . ALA B 1 365 ? 24.5 9.945 10.781 1 46.41 365 ALA B C 1
ATOM 5713 O O . ALA B 1 365 ? 25.641 10 11.266 1 46.41 365 ALA B O 1
ATOM 5714 N N . ASP B 1 366 ? 24.406 9.578 9.547 1 43.47 366 ASP B N 1
ATOM 5715 C CA . ASP B 1 366 ? 25.578 9.602 8.695 1 43.47 366 ASP B CA 1
ATOM 5716 C C . ASP B 1 366 ? 26.25 10.977 8.734 1 43.47 366 ASP B C 1
ATOM 5718 O O . ASP B 1 366 ? 27.375 11.141 8.234 1 43.47 366 ASP B O 1
ATOM 5722 N N . GLY B 1 367 ? 25.594 11.93 9.109 1 35.84 367 GLY B N 1
ATOM 5723 C CA . GLY B 1 367 ? 26.391 13.133 9.32 1 35.84 367 GLY B CA 1
ATOM 5724 C C . GLY B 1 367 ? 27.359 13.023 10.477 1 35.84 367 GLY B C 1
ATOM 5725 O O . GLY B 1 367 ? 28.125 13.945 10.742 1 35.84 367 GLY B O 1
ATOM 5726 N N . SER B 1 368 ? 27.156 12.211 11.398 1 32.53 368 SER B N 1
ATOM 5727 C CA . SER B 1 368 ? 28.188 12.156 12.422 1 32.53 368 SER B CA 1
ATOM 5728 C C . SER B 1 368 ? 29.453 11.461 11.898 1 32.53 368 SER B C 1
ATOM 5730 O O . SER B 1 368 ? 30.469 11.406 12.586 1 32.53 368 SER B O 1
ATOM 5732 N N . SER B 1 369 ? 29.359 10.547 10.961 1 29.58 369 SER B N 1
ATOM 5733 C CA . SER B 1 369 ? 30.641 9.906 10.719 1 29.58 369 SER B CA 1
ATOM 5734 C C . SER B 1 369 ? 31.578 10.82 9.938 1 29.58 369 SER B C 1
ATOM 5736 O O . SER B 1 369 ? 32.719 10.445 9.625 1 29.58 369 SER B O 1
ATOM 5738 N N . THR B 1 370 ? 31.234 11.922 9.234 1 24.91 370 THR B N 1
ATOM 5739 C CA . THR B 1 370 ? 32.469 12.609 8.906 1 24.91 370 THR B CA 1
ATOM 5740 C C . THR B 1 370 ? 32.906 13.516 10.055 1 24.91 370 THR B C 1
ATOM 5742 O O . THR B 1 370 ? 32.062 14.141 10.711 1 24.91 370 THR B O 1
#

Sequence (740 aa):
MAELPMNIPTVDLADLSSEDPSRIERGALALREAFGVFGLVYVKNHGVDAQALERLYDAFGAFIARPTEAKRPYGRADIWYQRGWTPPNTEVAVAGNGQPDFKECYFAAPYPPDENSVLEFPNLYPDNIWPEDAPPYFQEGLLSLGRSLHEAGLSLLKGAAVALGLPQTTFTGFCERGPHVTRALQYLPLKPSQVNTGILWGEEHTDFNLLTLLPGGRFLDPQARPAPRPDDQSGLYLRTRATPEQPKGRLVRGVAPAGCIVAQVGQQLEILTGGTFLATPHVITAPGVPGWQRQSAAHFMHVHTSTVLFPLEKFRTPEAVRNYAPPVLAGTYDIKTLVDIGLASPDALDQLGYRHYDRLHRMRADGSSTMAELPMNIPTVDLADLSSEDPSRIERGALALREAFGVFGLVYVKNHGVDAQALERLYDAFGAFIARPTEAKRPYGRADIWYQRGWTPPNTEVAVAGNGQPDFKECYFAAPYPPDENSVLEFPNLYPDNIWPEDAPPYFQEGLLSLGRSLHEAGLSLLKGAAVALGLPQTTFTGFCERGPHVTRALQYLPLKPSQVNTGILWGEEHTDFNLLTLLPGGRFLDPQARPAPRPDDQSGLYLRTRATPEQPKGRLVRGVAPAGCIVAQVGQQLEILTGGTFLATPHVITAPGVPGWQRQSAAHFMHVHTSTVLFPLEKFRTPEAVRNYAPPVLAGTYDIKTLVDIGLASPDALDQLGYRHYDRLHRMRADGSST

Solvent-accessible surface area (backbone atoms only — not comparable to full-atom values): 37042 Å² total; per-residue (Å²): 128,79,78,68,77,83,74,73,35,69,34,45,46,64,29,51,71,43,91,47,65,68,42,27,49,52,30,11,52,37,42,45,49,13,29,36,43,43,6,30,34,29,31,30,77,46,71,72,54,66,67,55,50,53,49,25,53,52,16,46,50,58,53,66,68,45,57,66,78,76,48,48,85,38,44,35,63,91,37,38,43,61,26,16,30,38,58,61,52,49,53,40,56,73,79,45,95,71,62,62,32,40,34,37,36,37,26,35,49,53,62,83,72,51,72,68,54,29,56,38,36,45,54,67,40,58,72,71,60,76,65,93,80,52,42,74,53,30,68,60,31,53,35,51,50,26,47,29,46,47,53,36,48,45,51,49,34,26,31,47,21,49,47,69,75,42,63,50,54,56,52,45,59,42,30,58,84,22,63,37,36,19,34,42,35,36,36,53,53,43,49,75,88,46,33,81,67,77,65,46,51,32,57,55,44,58,48,72,39,26,38,36,35,30,74,61,64,47,32,21,38,72,86,68,39,81,41,76,76,92,52,89,70,40,42,49,32,30,33,28,55,59,39,86,93,33,15,70,25,47,84,38,78,59,76,56,58,90,83,30,24,38,38,34,36,5,37,46,42,13,39,37,40,36,56,56,33,29,39,27,40,30,30,29,39,45,47,75,57,53,38,38,30,36,38,38,44,38,30,39,36,25,51,18,46,83,39,69,47,34,43,37,79,94,34,53,43,74,65,32,41,55,73,51,36,37,66,37,26,36,44,49,30,50,53,46,36,35,30,64,28,49,43,31,58,74,72,66,60,48,53,53,27,79,50,48,62,54,48,53,40,42,51,36,47,61,29,62,73,106,128,79,82,69,80,84,73,73,36,68,34,44,47,64,29,52,70,43,89,46,65,68,41,27,50,52,31,12,51,38,43,45,50,12,30,38,43,44,7,30,33,29,32,31,75,44,70,72,54,68,66,55,50,52,50,25,54,52,16,47,49,57,55,67,69,47,58,65,78,77,47,49,85,36,44,34,64,91,36,37,43,62,27,15,28,39,59,62,51,51,54,40,54,74,77,43,93,70,62,63,32,42,34,39,36,37,27,33,48,54,62,82,73,52,71,68,52,30,56,38,36,44,51,69,38,58,71,71,60,75,64,92,79,53,41,76,55,29,68,61,31,52,35,52,50,26,47,29,46,48,54,37,48,44,51,49,34,26,30,48,21,49,46,69,74,42,61,47,55,57,52,46,59,40,31,57,84,23,64,36,35,19,33,43,35,36,35,52,53,43,50,74,90,45,34,80,68,77,64,45,51,35,57,57,44,58,49,72,38,27,38,36,35,30,74,59,65,47,30,21,39,71,86,70,40,83,41,78,75,92,53,89,69,41,42,49,32,32,33,29,54,60,37,94,93,34,19,68,26,47,82,39,76,60,76,55,57,91,83,29,25,40,37,34,36,5,37,46,42,12,38,38,40,36,56,55,33,28,39,28,38,29,32,28,39,44,46,73,57,53,39,38,30,36,39,40,44,38,29,39,35,26,50,18,46,84,38,71,46,36,43,36,79,94,34,52,41,74,64,32,41,56,73,50,37,37,66,38,26,35,44,48,29,50,54,43,35,34,29,63,29,50,44,30,58,74,71,64,57,49,52,54,29,79,48,48,65,54,48,54,41,42,56,32,46,61,26,63,74,104

pLDDT: mean 90.08, std 14.14, range [24.69, 98.81]

InterPro domains:
  IPR026992 Non-haem dioxygenase, N-terminal domain [PF14226] (8-132)
  IPR027443 Isopenicillin N synthase-like superfamily [G3DSA:2.60.120.330] (2-339)

Foldseek 3Di:
DPPPQPDQEEAELCLCPDPDPVSLQVRLQSLLCNQQWFLKYWYFPLQDDPVLLVVLLVLVVVVVPDDPVLQVVQCCLVLLLQAGKDDWQQWADLPDPSDTQQKMKGKADLDAADPVLCVVQVSLRDHHDDDPCRGPCNVVSQNVNLVSNVVSVLSSQLSNCVSLVHHSCVVVVQQVRASKMKMKMKGFWDDLVGFPPPDFNWDWDFAAFAKKKWADKFKAALVGHTDPDPDDPFFKWWFTDADPVRNRGDIHGDDHPPNIIMMGGGNLNCFQQLNSGDRITMGGGDDNDTRMMMIIMMMGGHGHQQDWRHHDPVNDDVVSPVVNPDIDGNVLSVQVVSCSRNSHPPCSNCVVDDVVVVVVVVVVVVVVVD/DPPPQPDQEEAELCLCVDPDPVSLQVRLQSLLCNQQWFLKYWYFPLQDDPVLLVVLLVLVVVVVPDDPVLQVVQCCLVLLLQAGKDDWQQWADLPDPSDTQQKMKGKADLDAADPVLCVVRVSLRDHHDDDPCRGPCNVVSQNVNQVSNVVSVLSSQLSNCVSLVHHSCVVVVQQVRASKMKMKMKRFWDDLVGFPPPDFNWDWDFAAFAKKKWADKFKAALVGHTDPDPDDPFFKWWFTDADPVRNRGDIHGDDHPPNIIMMGGGNLNCFQQLNSGDRITMGGGDDNDTRMMMIIMMMGGHGHQQDWRHHDPVNDDVVSPVVNPDIDGNVLSVQVVSCSRNSHPPCSNCVVDDVVVVVVVVVVVVVVVD

Nearest PDB structures (foldseek):
  5c3q-assembly4_D  TM=8.140E-01  e=2.877E-23  Neurospora crassa
  6jyv-assembly2_B  TM=7.712E-01  e=2.215E-22  Pseudomonas aeruginosa PAO1
  6vp4-assembly3_C  TM=7.673E-01  e=2.719E-21  Pseudomonas savastanoi pv. phaseolicola
  6cf3-assembly1_A  TM=7.644E-01  e=2.035E-19  Pseudomonas savastanoi pv. phaseolicola
  5v2v-assembly1_A  TM=7.720E-01  e=6.531E-19  Pseudomonas savastanoi pv. phaseolicola

Organism: Cystobacter fuscus (strain ATCC 25194 / DSM 2262 / NBRC 100088 / M29) (NCBI:txid1242864)